Protein AF-A0A522CIZ5-F1 (afdb_monomer_lite)

Foldseek 3Di:
DDDDDDDPDDQQDDPPPPDDDDPDDDDDDDDDDDDDDDFDDDDPDPQPDWDKAWADEDFAWRDWDQFPQGIQTFGDWFFLAKEDAPPDPFQKIKTWAWLGFKDQLVLCCPVRVLCLSVVVNPQAQEIEHQCQSDFTWMWIWGDDPRHIDTPDTAGAAEPVGTAGQFAAPPFPCCVRYFYAYSNRHTDDGDLSHFTWREWEQAPVRWIWTATFRQRWIFIAHNRNYGPAIEGDDVRDGPRHDNQAHNQQVQADHVFHFAAWYAANNRQWIWTWTFAPGPPDDLQWTWIFIAGNPRRDTPAIAIEGHDQQVVQPVVVVVDDGDSNQKTWRYWYDDGVQWIWIWIDGFFKIWIWIWGRPDHYYIDTDTDDICSVPVVDGTQWRYWYDSDQFKIKIWHTCSSCSVPRDIIIMIIGTPDGD

Structure (mmCIF, N/CA/C/O backbone):
data_AF-A0A522CIZ5-F1
#
_entry.id   AF-A0A522CIZ5-F1
#
loop_
_atom_site.group_PDB
_atom_site.id
_atom_site.type_symbol
_atom_site.label_atom_id
_atom_site.label_alt_id
_atom_site.label_comp_id
_atom_site.label_asym_id
_atom_site.label_entity_id
_atom_site.label_seq_id
_atom_site.pdbx_PDB_ins_code
_atom_site.Cartn_x
_atom_site.Cartn_y
_atom_site.Cartn_z
_atom_site.occupancy
_atom_site.B_iso_or_equiv
_atom_site.auth_seq_id
_atom_site.auth_comp_id
_atom_site.auth_asym_id
_atom_site.auth_atom_id
_atom_site.pdbx_PDB_model_num
ATOM 1 N N . MET A 1 1 ? 27.558 -18.399 -28.173 1.00 30.64 1 MET A N 1
ATOM 2 C CA . MET A 1 1 ? 26.139 -18.413 -28.587 1.00 30.64 1 MET A CA 1
ATOM 3 C C . MET A 1 1 ? 25.438 -19.548 -27.861 1.00 30.64 1 MET A C 1
ATOM 5 O O . MET A 1 1 ? 25.512 -20.683 -28.306 1.00 30.64 1 MET A O 1
ATOM 9 N N . VAL A 1 2 ? 24.825 -19.264 -26.714 1.00 27.59 2 VAL A N 1
ATOM 10 C CA . VAL A 1 2 ? 23.917 -20.198 -26.036 1.00 27.59 2 VAL A CA 1
ATOM 11 C C . VAL A 1 2 ? 22.546 -19.546 -26.129 1.00 27.59 2 VAL A C 1
ATOM 13 O O . VAL A 1 2 ? 22.329 -18.485 -25.552 1.00 27.59 2 VAL A O 1
ATOM 16 N N . GLY A 1 3 ? 21.683 -20.102 -26.976 1.00 24.19 3 GLY A N 1
ATOM 17 C CA . GLY A 1 3 ? 20.360 -19.555 -27.247 1.00 24.19 3 GLY A CA 1
ATOM 18 C C . GLY A 1 3 ? 19.456 -19.707 -26.030 1.00 24.19 3 GLY A C 1
ATOM 19 O O . GLY A 1 3 ? 19.126 -20.824 -25.635 1.00 24.19 3 GLY A O 1
ATOM 20 N N . LEU A 1 4 ? 19.048 -18.581 -25.447 1.00 29.61 4 LEU A N 1
ATOM 21 C CA . LEU A 1 4 ? 17.906 -18.522 -24.544 1.00 29.61 4 LEU A CA 1
ATOM 22 C C . LEU A 1 4 ? 16.646 -18.823 -25.364 1.00 29.61 4 LEU A C 1
ATOM 24 O O . LEU A 1 4 ? 16.280 -18.075 -26.268 1.00 29.61 4 LEU A O 1
ATOM 28 N N . VAL A 1 5 ? 16.015 -19.958 -25.072 1.00 29.09 5 VAL A N 1
ATOM 29 C CA . VAL A 1 5 ? 14.720 -20.344 -25.642 1.00 29.09 5 VAL A CA 1
ATOM 30 C C . VAL A 1 5 ? 13.672 -19.317 -25.188 1.00 29.09 5 VAL A C 1
ATOM 32 O O . VAL A 1 5 ? 13.620 -19.027 -23.990 1.00 29.09 5 VAL A O 1
ATOM 35 N N . PRO A 1 6 ? 12.830 -18.765 -26.084 1.00 26.14 6 PRO A N 1
ATOM 36 C CA . PRO A 1 6 ? 11.801 -17.813 -25.690 1.00 26.14 6 PRO A CA 1
ATOM 37 C C . PRO A 1 6 ? 10.824 -18.501 -24.738 1.00 26.14 6 PRO A C 1
ATOM 39 O O . PRO A 1 6 ? 10.224 -19.522 -25.083 1.00 26.14 6 PRO A O 1
ATOM 42 N N . ALA A 1 7 ? 10.652 -17.951 -23.538 1.00 31.50 7 ALA A N 1
ATOM 43 C CA . ALA A 1 7 ? 9.553 -18.346 -22.677 1.00 31.50 7 ALA A CA 1
ATOM 44 C C . ALA A 1 7 ? 8.248 -17.982 -23.399 1.00 31.50 7 ALA A C 1
ATOM 46 O O . ALA A 1 7 ? 7.954 -16.811 -23.620 1.00 31.50 7 ALA A O 1
ATOM 47 N N . THR A 1 8 ? 7.471 -18.985 -23.804 1.00 28.33 8 THR A N 1
ATOM 48 C CA . THR A 1 8 ? 6.097 -18.777 -24.264 1.00 28.33 8 THR A CA 1
ATOM 49 C C . THR A 1 8 ? 5.320 -18.049 -23.167 1.00 28.33 8 THR A C 1
ATOM 51 O O . THR A 1 8 ? 5.107 -18.622 -22.095 1.00 28.33 8 THR A O 1
ATOM 54 N N . GLN A 1 9 ? 4.908 -16.808 -23.444 1.00 34.22 9 GLN A N 1
ATOM 55 C CA . GLN A 1 9 ? 3.991 -15.999 -22.638 1.00 34.22 9 GLN A CA 1
ATOM 56 C C . GLN A 1 9 ? 2.674 -16.769 -22.454 1.00 34.22 9 GLN A C 1
ATOM 58 O O . GLN A 1 9 ? 1.777 -16.748 -23.297 1.00 34.22 9 GLN A O 1
ATOM 63 N N . LYS A 1 10 ? 2.555 -17.509 -21.350 1.00 28.94 10 LYS A N 1
ATOM 64 C CA . LYS A 1 10 ? 1.257 -17.954 -20.846 1.00 28.94 10 LYS A CA 1
ATOM 65 C C . LYS A 1 10 ? 0.719 -16.807 -20.000 1.00 28.94 10 LYS A C 1
ATOM 67 O O . LYS A 1 10 ? 1.370 -16.445 -19.027 1.00 28.94 10 LYS A O 1
ATOM 72 N N . ARG A 1 11 ? -0.459 -16.267 -20.350 1.00 34.16 11 ARG A N 1
ATOM 73 C CA . ARG A 1 11 ? -1.233 -15.391 -19.449 1.00 34.16 11 ARG A CA 1
ATOM 74 C C . ARG A 1 11 ? -1.226 -16.024 -18.056 1.00 34.16 11 ARG A C 1
ATOM 76 O O . ARG A 1 11 ? -1.546 -17.216 -17.958 1.00 34.16 11 ARG A O 1
ATOM 83 N N . LEU A 1 12 ? -0.854 -15.265 -17.021 1.00 40.09 12 LEU A N 1
ATOM 84 C CA . LEU A 1 12 ? -0.997 -15.716 -15.639 1.00 40.09 12 LEU A CA 1
ATOM 85 C C . LEU A 1 12 ? -2.464 -16.109 -15.442 1.00 40.09 12 LEU A C 1
ATOM 87 O O . LEU A 1 12 ? -3.366 -15.278 -15.463 1.00 40.09 12 LEU A O 1
ATOM 91 N N . ARG A 1 13 ? -2.722 -17.411 -15.327 1.00 37.69 13 ARG A N 1
ATOM 92 C CA . ARG A 1 13 ? -4.002 -17.900 -14.833 1.00 37.69 13 ARG A CA 1
ATOM 93 C C . ARG A 1 13 ? -3.837 -17.974 -13.331 1.00 37.69 13 ARG A C 1
ATOM 95 O O . ARG A 1 13 ? -3.072 -18.816 -12.861 1.00 37.69 13 ARG A O 1
ATOM 102 N N . TRP A 1 14 ? -4.542 -17.109 -12.609 1.00 44.88 14 TRP A N 1
ATOM 103 C CA . TRP A 1 14 ? -4.658 -17.225 -11.162 1.00 44.88 14 TRP A CA 1
ATOM 104 C C . TRP A 1 14 ? -5.001 -18.677 -10.806 1.00 44.88 14 TRP A C 1
ATOM 106 O O . TRP A 1 14 ? -5.868 -19.275 -11.464 1.00 44.88 14 TRP A O 1
ATOM 116 N N . PRO A 1 15 ? -4.291 -19.295 -9.846 1.00 35.44 15 PRO A N 1
ATOM 117 C CA . PRO A 1 15 ? -4.575 -20.666 -9.466 1.00 35.44 15 PRO A CA 1
ATOM 118 C C . PRO A 1 15 ? -6.049 -20.762 -9.069 1.00 35.44 15 PRO A C 1
ATOM 120 O O . PRO A 1 15 ? -6.526 -20.008 -8.223 1.00 35.44 15 PRO A O 1
ATOM 123 N N . ARG A 1 16 ? -6.790 -21.682 -9.700 1.00 31.92 16 ARG A N 1
ATOM 124 C CA . ARG A 1 16 ? -8.135 -22.034 -9.238 1.00 31.92 16 ARG A CA 1
ATOM 125 C C . ARG A 1 16 ? -7.973 -22.610 -7.835 1.00 31.92 16 ARG A C 1
ATOM 127 O O . ARG A 1 16 ? -7.494 -23.733 -7.691 1.00 31.92 16 ARG A O 1
ATOM 134 N N . ILE A 1 17 ? -8.334 -21.838 -6.817 1.00 34.12 17 ILE A N 1
ATOM 135 C CA . ILE A 1 17 ? -8.431 -22.340 -5.450 1.00 34.12 17 ILE A CA 1
ATOM 136 C C . ILE A 1 17 ? -9.639 -23.284 -5.444 1.00 34.12 17 ILE A C 1
ATOM 138 O O . ILE A 1 17 ? -10.786 -22.860 -5.572 1.00 34.12 17 ILE A O 1
ATOM 142 N N . CYS A 1 18 ? -9.377 -24.591 -5.427 1.00 25.16 18 CYS A N 1
ATOM 143 C CA . CYS A 1 18 ? -10.419 -25.609 -5.369 1.00 25.16 18 CYS A CA 1
ATOM 144 C C . CYS A 1 18 ? -11.105 -25.570 -3.999 1.00 25.16 18 CYS A C 1
ATOM 146 O O . CYS A 1 18 ? -10.449 -25.809 -2.988 1.00 25.16 18 CYS A O 1
ATOM 148 N N . GLY A 1 19 ? -12.423 -25.350 -3.990 1.00 29.50 19 GLY A N 1
ATOM 149 C CA . GLY A 1 19 ? -13.282 -25.613 -2.834 1.00 29.50 19 GLY A CA 1
ATOM 150 C C . GLY A 1 19 ? -14.171 -24.445 -2.425 1.00 29.50 19 GLY A C 1
ATOM 151 O O . GLY A 1 19 ? -14.002 -23.906 -1.339 1.00 29.50 19 GLY A O 1
ATOM 152 N N . VAL A 1 20 ? -15.157 -24.091 -3.254 1.00 27.62 20 VAL A N 1
ATOM 153 C CA . VAL A 1 20 ? -16.317 -23.319 -2.787 1.00 27.62 20 VAL A CA 1
ATOM 154 C C . VAL A 1 20 ? -17.571 -24.006 -3.316 1.00 27.62 20 VAL A C 1
ATOM 156 O O . VAL A 1 20 ? -18.025 -23.742 -4.428 1.00 27.62 20 VAL A O 1
ATOM 159 N N . ASP A 1 21 ? -18.110 -24.943 -2.536 1.00 24.48 21 ASP A N 1
ATOM 160 C CA . ASP A 1 21 ? -19.470 -25.420 -2.764 1.00 24.48 21 ASP A CA 1
ATOM 161 C C . ASP A 1 21 ? -20.427 -24.264 -2.470 1.00 24.48 21 ASP A C 1
ATOM 163 O O . ASP A 1 21 ? -20.523 -23.755 -1.350 1.00 24.48 21 ASP A O 1
ATOM 167 N N . ALA A 1 22 ? -21.125 -23.820 -3.513 1.00 26.86 22 ALA A N 1
ATOM 168 C CA . ALA A 1 22 ? -22.119 -22.766 -3.442 1.00 26.86 22 ALA A CA 1
ATOM 169 C C . ALA A 1 22 ? -23.332 -23.234 -2.623 1.00 26.86 22 ALA A C 1
ATOM 171 O O . ALA A 1 22 ? -24.303 -23.778 -3.153 1.00 26.86 22 ALA A O 1
ATOM 172 N N . VAL A 1 23 ? -23.321 -22.977 -1.316 1.00 27.14 23 VAL A N 1
ATOM 173 C CA . VAL A 1 23 ? -24.523 -23.086 -0.487 1.00 27.14 23 VAL A CA 1
ATOM 174 C C . VAL A 1 23 ? -25.415 -21.876 -0.774 1.00 27.14 23 VAL A C 1
ATOM 176 O O . VAL A 1 23 ? -25.324 -20.830 -0.136 1.00 27.14 23 VAL A O 1
ATOM 179 N N . ARG A 1 24 ? -26.326 -22.019 -1.744 1.00 28.20 24 ARG A N 1
ATOM 180 C CA . ARG A 1 24 ? -27.477 -21.118 -1.897 1.00 28.20 24 ARG A CA 1
ATOM 181 C C . ARG A 1 24 ? -28.406 -21.294 -0.693 1.00 28.20 24 ARG A C 1
ATOM 183 O O . ARG A 1 24 ? -29.248 -22.190 -0.687 1.00 28.20 24 ARG A O 1
ATOM 190 N N . ARG A 1 25 ? -28.313 -20.421 0.313 1.00 31.61 25 ARG A N 1
ATOM 191 C CA . ARG A 1 25 ? -29.397 -20.232 1.291 1.00 31.61 25 ARG A CA 1
ATOM 192 C C . ARG A 1 25 ? -30.151 -18.951 0.965 1.00 31.61 25 ARG A C 1
ATOM 194 O O . ARG A 1 25 ? -29.578 -17.872 0.922 1.00 31.61 25 ARG A O 1
ATOM 201 N N . ARG A 1 26 ? -31.454 -19.104 0.708 1.00 28.27 26 ARG A N 1
ATOM 202 C CA . ARG A 1 26 ? -32.409 -18.004 0.544 1.00 28.27 26 ARG A CA 1
ATOM 203 C C . ARG A 1 26 ? -32.481 -17.210 1.848 1.00 28.27 26 ARG A C 1
ATOM 205 O O . ARG A 1 26 ? -32.915 -17.748 2.865 1.00 28.27 26 ARG A O 1
ATOM 212 N N . THR A 1 27 ? -32.097 -15.943 1.807 1.00 29.89 27 THR A N 1
ATOM 213 C CA . THR A 1 27 ? -32.281 -14.991 2.903 1.00 29.89 27 THR A CA 1
ATOM 214 C C . THR A 1 27 ? -33.759 -14.601 2.967 1.00 29.89 27 THR A C 1
ATOM 216 O O . THR A 1 27 ? -34.292 -14.009 2.030 1.00 29.89 27 THR A O 1
ATOM 219 N N . ARG A 1 28 ? -34.449 -14.954 4.057 1.00 25.91 28 ARG A N 1
ATOM 220 C CA . ARG A 1 28 ? -35.696 -14.279 4.438 1.00 25.91 28 ARG A CA 1
ATOM 221 C C . ARG A 1 28 ? -35.309 -12.962 5.100 1.00 25.91 28 ARG A C 1
ATOM 223 O O . ARG A 1 28 ? -34.564 -12.969 6.075 1.00 25.91 28 ARG A O 1
ATOM 230 N N . LEU A 1 29 ? -35.824 -11.862 4.561 1.00 27.31 29 LEU A N 1
ATOM 231 C CA . LEU A 1 29 ? -35.832 -10.558 5.214 1.00 27.31 29 LEU A CA 1
ATOM 232 C C . LEU A 1 29 ? -36.573 -10.687 6.549 1.00 27.31 29 LEU A C 1
ATOM 234 O O . LEU A 1 29 ? -37.756 -11.026 6.570 1.00 27.31 29 LEU A O 1
ATOM 238 N N . VAL A 1 30 ? -35.871 -10.427 7.649 1.00 27.50 30 VAL A N 1
ATOM 239 C CA . VAL A 1 30 ? -36.483 -10.163 8.952 1.00 27.50 30 VAL A CA 1
ATOM 240 C C . VAL A 1 30 ? -36.096 -8.741 9.325 1.00 27.50 30 VAL A C 1
ATOM 242 O O . VAL A 1 30 ? -34.939 -8.444 9.607 1.00 27.50 30 VAL A O 1
ATOM 245 N N . SER A 1 31 ? -37.080 -7.852 9.245 1.00 30.03 31 SER A N 1
ATOM 246 C CA . SER A 1 31 ? -37.031 -6.480 9.734 1.00 30.03 31 SER A CA 1
ATOM 247 C C . SER A 1 31 ? -37.033 -6.471 11.263 1.00 30.03 31 SER A C 1
ATOM 249 O O . SER A 1 31 ? -37.942 -7.036 11.871 1.00 30.03 31 SER A O 1
ATOM 251 N N . GLY A 1 32 ? -36.058 -5.796 11.873 1.00 25.64 32 GLY A N 1
ATOM 252 C CA . GLY A 1 32 ? -36.041 -5.533 13.312 1.00 25.64 32 GLY A CA 1
ATOM 253 C C . GLY A 1 32 ? -34.632 -5.296 13.846 1.00 25.64 32 GLY A C 1
ATOM 254 O O . GLY A 1 32 ? -33.981 -6.228 14.302 1.00 25.64 32 GLY A O 1
ATOM 255 N N . TRP A 1 33 ? -34.164 -4.050 13.791 1.00 33.72 33 TRP A N 1
ATOM 256 C CA . TRP A 1 33 ? -32.961 -3.594 14.495 1.00 33.72 33 TRP A CA 1
ATOM 257 C C . TRP A 1 33 ? -33.356 -2.948 15.824 1.00 33.72 33 TRP A C 1
ATOM 259 O O . TRP A 1 33 ? -34.204 -2.054 15.836 1.00 33.72 33 TRP A O 1
ATOM 269 N N . PRO A 1 34 ? -32.676 -3.314 16.918 1.00 37.09 34 PRO A N 1
ATOM 270 C CA . PRO A 1 34 ? -32.288 -2.295 17.880 1.00 37.09 34 PRO A CA 1
ATOM 271 C C . PRO A 1 34 ? -30.800 -2.397 18.244 1.00 37.09 34 PRO A C 1
ATOM 273 O O . PRO A 1 34 ? -30.286 -3.478 18.515 1.00 37.09 34 PRO A O 1
ATOM 276 N N . GLY A 1 35 ? -30.140 -1.236 18.315 1.00 29.33 35 GLY A N 1
ATOM 277 C CA . GLY A 1 35 ? -28.873 -1.052 19.029 1.00 29.33 35 GLY A CA 1
ATOM 278 C C . GLY A 1 35 ? -27.736 -0.491 18.179 1.00 29.33 35 GLY A C 1
ATOM 279 O O . GLY A 1 35 ? -27.017 -1.240 17.529 1.00 29.33 35 GLY A O 1
ATOM 280 N N . ARG A 1 36 ? -27.532 0.834 18.238 1.00 37.62 36 ARG A N 1
ATOM 281 C CA . ARG A 1 36 ? -26.249 1.467 17.888 1.00 37.62 36 ARG A CA 1
ATOM 282 C C . ARG A 1 36 ? -25.145 0.844 18.748 1.00 37.62 36 ARG A C 1
ATOM 284 O O . ARG A 1 36 ? -25.307 0.771 19.966 1.00 37.62 36 ARG A O 1
ATOM 291 N N . ALA A 1 37 ? -24.031 0.451 18.132 1.00 34.97 37 ALA A N 1
ATOM 292 C CA . ALA A 1 37 ? -22.802 0.183 18.870 1.00 34.97 37 ALA A CA 1
ATOM 293 C C . ALA A 1 37 ? -22.401 1.457 19.647 1.00 34.97 37 ALA A C 1
ATOM 295 O O . ALA A 1 37 ? -22.533 2.560 19.102 1.00 34.97 37 ALA A O 1
ATOM 296 N N . PRO A 1 38 ? -21.989 1.353 20.922 1.00 30.06 38 PRO A N 1
ATOM 297 C CA . PRO A 1 38 ? -21.589 2.522 21.693 1.00 30.06 38 PRO A CA 1
ATOM 298 C C . PRO A 1 38 ? -20.327 3.142 21.082 1.00 30.06 38 PRO A C 1
ATOM 300 O O . PRO A 1 38 ? -19.431 2.432 20.631 1.00 30.06 38 PRO A O 1
ATOM 303 N N . ALA A 1 39 ? -20.262 4.474 21.072 1.00 35.19 39 ALA A N 1
ATOM 304 C CA . ALA A 1 39 ? -19.056 5.203 20.701 1.00 35.19 39 ALA A CA 1
ATOM 305 C C . ALA A 1 39 ? -17.914 4.836 21.666 1.00 35.19 39 ALA A C 1
ATOM 307 O O . ALA A 1 39 ? -18.098 4.860 22.885 1.00 35.19 39 ALA A O 1
ATOM 308 N N . MET A 1 40 ? -16.756 4.474 21.114 1.00 43.53 40 MET A N 1
ATOM 309 C CA . MET A 1 40 ? -15.576 4.073 21.879 1.00 43.53 40 MET A CA 1
ATOM 310 C C . MET A 1 40 ? -14.919 5.302 22.518 1.00 43.53 40 MET A C 1
ATOM 312 O O . MET A 1 40 ? -14.541 6.244 21.825 1.00 43.53 40 MET A O 1
ATOM 316 N N . THR A 1 41 ? -14.787 5.302 23.844 1.00 31.23 41 THR A N 1
ATOM 317 C CA . THR A 1 41 ? -14.039 6.319 24.596 1.00 31.23 41 THR A CA 1
ATOM 318 C C . THR A 1 41 ? -12.713 5.728 25.063 1.00 31.23 41 THR A C 1
ATOM 320 O O . THR A 1 41 ? -12.701 4.868 25.946 1.00 31.23 41 THR A O 1
ATOM 323 N N . PHE A 1 42 ? -11.612 6.209 24.491 1.00 41.69 42 PHE A N 1
ATOM 324 C CA . PHE A 1 42 ? -10.250 5.893 24.918 1.00 41.69 42 PHE A CA 1
ATOM 325 C C . PHE A 1 42 ? -9.988 6.533 26.290 1.00 41.69 42 PHE A C 1
ATOM 327 O O . PHE A 1 42 ? -10.382 7.677 26.529 1.00 41.69 42 PHE A O 1
ATOM 334 N N . ARG A 1 43 ? -9.303 5.827 27.193 1.00 40.44 43 ARG A N 1
ATOM 335 C CA . ARG A 1 43 ? -8.715 6.437 28.396 1.00 40.44 43 ARG A CA 1
ATOM 336 C C . ARG A 1 43 ? -7.223 6.625 28.162 1.00 40.44 43 ARG A C 1
ATOM 338 O O . ARG A 1 43 ? -6.549 5.666 27.806 1.00 40.44 43 ARG A O 1
ATOM 345 N N . GLU A 1 44 ? -6.714 7.831 28.403 1.00 38.81 44 GLU A N 1
ATOM 346 C CA . GLU A 1 44 ? -5.273 8.078 28.482 1.00 38.81 44 GLU A CA 1
ATOM 347 C C . GLU A 1 44 ? -4.676 7.220 29.604 1.00 38.81 44 GLU A C 1
ATOM 349 O O . GLU A 1 44 ? -4.916 7.422 30.794 1.00 38.81 44 GLU A O 1
ATOM 354 N N . GLY A 1 45 ? -3.924 6.209 29.205 1.00 39.72 45 GLY A N 1
ATOM 355 C CA . GLY A 1 45 ? -3.171 5.320 30.066 1.00 39.72 45 GLY A CA 1
ATOM 356 C C . GLY A 1 45 ? -2.257 4.513 29.165 1.00 39.72 45 GLY A C 1
ATOM 357 O O . GLY A 1 45 ? -2.646 4.195 28.044 1.00 39.72 45 GLY A O 1
ATOM 358 N N . ARG A 1 46 ? -1.030 4.225 29.619 1.00 44.88 46 ARG A N 1
ATOM 359 C CA . ARG A 1 46 ? -0.119 3.331 28.893 1.00 44.88 46 ARG A CA 1
ATOM 360 C C . ARG A 1 46 ? -0.906 2.088 28.505 1.00 44.88 46 ARG A C 1
ATOM 362 O O . ARG A 1 46 ? -1.355 1.357 29.390 1.00 44.88 46 ARG A O 1
ATOM 369 N N . VAL A 1 47 ? -1.102 1.887 27.206 1.00 54.56 47 VAL A N 1
ATOM 370 C CA . VAL A 1 47 ? -1.613 0.620 26.707 1.00 54.56 47 VAL A CA 1
ATOM 371 C C . VAL A 1 47 ? -0.635 -0.425 27.251 1.00 54.56 47 VAL A C 1
ATOM 373 O O . VAL A 1 47 ? 0.577 -0.257 27.109 1.00 54.56 47 VAL A O 1
ATOM 376 N N . GLY A 1 48 ? -1.130 -1.387 28.038 1.00 62.31 48 GLY A N 1
ATOM 377 C CA . GLY A 1 48 ? -0.286 -2.401 28.684 1.00 62.31 48 GLY A CA 1
ATOM 378 C C . GLY A 1 48 ? 0.619 -3.100 27.667 1.00 62.31 48 GLY A C 1
ATOM 379 O O . GLY A 1 48 ? 0.360 -3.009 26.471 1.00 62.31 48 GLY A O 1
ATOM 380 N N . ASN A 1 49 ? 1.674 -3.783 28.125 1.00 79.06 49 ASN A N 1
ATOM 381 C CA . ASN A 1 49 ? 2.659 -4.394 27.227 1.00 79.06 49 ASN A CA 1
ATOM 382 C C . ASN A 1 49 ? 1.961 -5.350 26.234 1.00 79.06 49 ASN A C 1
ATOM 384 O O . ASN A 1 49 ? 1.483 -6.411 26.657 1.00 79.06 49 ASN A O 1
ATOM 388 N N . PRO A 1 50 ? 1.825 -4.976 24.951 1.00 92.69 50 PRO A N 1
ATOM 389 C CA . PRO A 1 50 ? 0.944 -5.684 24.046 1.00 92.69 50 PRO A CA 1
ATOM 390 C C . PRO A 1 50 ? 1.509 -7.058 23.714 1.00 92.69 50 PRO A C 1
ATOM 392 O O . PRO A 1 50 ? 2.713 -7.264 23.566 1.00 92.69 50 PRO A O 1
ATOM 395 N N . LYS A 1 51 ? 0.619 -8.036 23.555 1.00 95.44 51 LYS A N 1
ATOM 396 C CA . LYS A 1 51 ? 1.024 -9.378 23.149 1.00 95.44 51 LYS A CA 1
ATOM 397 C C . LYS A 1 51 ? 1.115 -9.460 21.632 1.00 95.44 51 LYS A C 1
ATOM 399 O O . LYS A 1 51 ? 0.087 -9.430 20.952 1.00 95.44 51 LYS A O 1
ATOM 404 N N . VAL A 1 52 ? 2.322 -9.682 21.124 1.00 97.75 52 VAL A N 1
ATOM 405 C CA . VAL A 1 52 ? 2.575 -9.971 19.710 1.00 97.75 52 VAL A CA 1
ATOM 406 C C . VAL A 1 52 ? 2.472 -11.476 19.453 1.00 97.75 52 VAL A C 1
ATOM 408 O O . VAL A 1 52 ? 2.881 -12.320 20.253 1.00 97.75 52 VAL A O 1
ATOM 411 N N . THR A 1 53 ? 1.839 -11.859 18.350 1.00 97.88 53 THR A N 1
ATOM 412 C CA . THR A 1 53 ? 1.771 -13.246 17.883 1.00 97.88 53 THR A CA 1
ATOM 413 C C . THR A 1 53 ? 1.892 -13.272 16.371 1.00 97.88 53 THR A C 1
ATOM 415 O O . THR A 1 53 ? 0.968 -12.861 15.671 1.00 97.88 53 THR A O 1
ATOM 418 N N . GLU A 1 54 ? 2.998 -13.812 15.865 1.00 98.38 54 GLU A N 1
ATOM 419 C CA . GLU A 1 54 ? 3.142 -14.093 14.439 1.00 98.38 54 GLU A CA 1
ATOM 420 C C . GLU A 1 54 ? 2.121 -15.159 14.007 1.00 98.38 54 GLU A C 1
ATOM 422 O O . GLU A 1 54 ? 1.975 -16.232 14.611 1.00 98.38 54 GLU A O 1
ATOM 427 N N . LEU A 1 55 ? 1.368 -14.849 12.958 1.00 98.50 55 LEU A N 1
ATOM 428 C CA . LEU A 1 55 ? 0.407 -15.744 12.342 1.00 98.50 55 LEU A CA 1
ATOM 429 C C . LEU A 1 55 ? 1.099 -16.458 11.190 1.00 98.50 55 LEU A C 1
ATOM 431 O O . LEU A 1 55 ? 1.521 -15.835 10.222 1.00 98.50 55 LEU A O 1
ATOM 435 N N . LYS A 1 56 ? 1.160 -17.792 11.261 1.00 98.25 56 LYS A N 1
ATOM 436 C CA . LYS A 1 56 ? 1.779 -18.599 10.206 1.00 98.25 56 LYS A CA 1
ATOM 437 C C . LYS A 1 56 ? 1.166 -18.254 8.856 1.00 98.25 56 LYS A C 1
ATOM 439 O O . LYS A 1 56 ? -0.054 -18.298 8.703 1.00 98.25 56 LYS A O 1
ATOM 444 N N . TRP A 1 57 ? 2.007 -18.033 7.867 1.00 97.38 57 TRP A N 1
ATOM 445 C CA . TRP A 1 57 ? 1.603 -17.730 6.506 1.00 97.38 57 TRP A CA 1
ATOM 446 C C . TRP A 1 57 ? 2.502 -18.481 5.525 1.00 97.38 57 TRP A C 1
ATOM 448 O O . TRP A 1 57 ? 3.504 -19.079 5.914 1.00 97.38 57 TRP A O 1
ATOM 458 N N . ARG A 1 58 ? 2.060 -18.562 4.275 1.00 95.69 58 ARG A N 1
ATOM 459 C CA . ARG A 1 58 ? 2.877 -19.005 3.154 1.00 95.69 58 ARG A CA 1
ATOM 460 C C . ARG A 1 58 ? 2.396 -18.235 1.945 1.00 95.69 58 ARG A C 1
ATOM 462 O O . ARG A 1 58 ? 1.242 -18.418 1.554 1.00 95.69 58 ARG A O 1
ATOM 469 N N . ASP A 1 59 ? 3.285 -17.455 1.352 1.00 96.12 59 ASP A N 1
ATOM 470 C CA . ASP A 1 59 ? 2.930 -16.675 0.182 1.00 96.12 59 ASP A CA 1
ATOM 471 C C . ASP A 1 59 ? 2.414 -17.551 -0.962 1.00 96.12 59 ASP A C 1
ATOM 473 O O . ASP A 1 59 ? 2.884 -18.674 -1.209 1.00 96.12 59 ASP A O 1
ATOM 477 N N . ALA A 1 60 ? 1.425 -17.021 -1.682 1.00 95.31 60 ALA A N 1
ATOM 478 C CA . ALA A 1 60 ? 0.926 -17.654 -2.888 1.00 95.31 60 ALA A CA 1
ATOM 479 C C . ALA A 1 60 ? 2.009 -17.566 -3.981 1.00 95.31 60 ALA A C 1
ATOM 481 O O . ALA A 1 60 ? 2.470 -16.470 -4.295 1.00 95.31 60 ALA A O 1
ATOM 482 N N . PRO A 1 61 ? 2.447 -18.690 -4.577 1.00 96.38 61 PRO A N 1
ATOM 483 C CA . PRO A 1 61 ? 3.464 -18.650 -5.621 1.00 96.38 61 PRO A CA 1
ATOM 484 C C . PRO A 1 61 ? 2.889 -18.050 -6.911 1.00 96.38 61 PRO A C 1
ATOM 486 O O . PRO A 1 61 ? 1.836 -18.488 -7.376 1.00 96.38 61 PRO A O 1
ATOM 489 N N . LEU A 1 62 ? 3.618 -17.115 -7.523 1.00 96.06 62 LEU A N 1
ATOM 490 C CA . LEU A 1 62 ? 3.298 -16.552 -8.838 1.00 96.06 62 LEU A CA 1
ATOM 491 C C . LEU A 1 62 ? 4.089 -17.244 -9.947 1.00 96.06 62 LEU A C 1
ATOM 493 O O . LEU A 1 62 ? 3.518 -17.731 -10.922 1.00 96.06 62 LEU A O 1
ATOM 497 N N . ALA A 1 63 ? 5.413 -17.315 -9.797 1.00 96.31 63 ALA A N 1
ATOM 498 C CA . ALA A 1 63 ? 6.294 -17.926 -10.784 1.00 96.31 63 ALA A CA 1
ATOM 499 C C . ALA A 1 63 ? 7.632 -18.354 -10.174 1.00 96.31 63 ALA A C 1
ATOM 501 O O . ALA A 1 63 ? 7.999 -17.994 -9.058 1.00 96.31 63 ALA A O 1
ATOM 502 N N . SER A 1 64 ? 8.402 -19.129 -10.935 1.00 95.94 64 SER A N 1
ATOM 503 C CA . SER A 1 64 ? 9.804 -19.378 -10.620 1.00 95.94 64 SER A CA 1
ATOM 504 C C . SER A 1 64 ? 10.630 -19.321 -11.893 1.00 95.94 64 SER A C 1
ATOM 506 O O . SER A 1 64 ? 10.390 -20.078 -12.835 1.00 95.94 64 SER A O 1
ATOM 508 N N . VAL A 1 65 ? 11.610 -18.425 -11.904 1.00 95.25 65 VAL A N 1
ATOM 509 C CA . VAL A 1 65 ? 12.501 -18.184 -13.035 1.00 95.25 65 VAL A CA 1
ATOM 510 C C . VAL A 1 65 ? 13.875 -18.748 -12.692 1.00 95.25 65 VAL A C 1
ATOM 512 O O . VAL A 1 65 ? 14.421 -18.482 -11.621 1.00 95.25 65 VAL A O 1
ATOM 515 N N . ARG A 1 66 ? 14.443 -19.557 -13.591 1.00 96.44 66 ARG A N 1
ATOM 516 C CA . ARG A 1 66 ? 15.836 -20.002 -13.456 1.00 96.44 66 ARG A CA 1
ATOM 517 C C . ARG A 1 66 ? 16.760 -18.857 -13.846 1.00 96.44 66 ARG A C 1
ATOM 519 O O . ARG A 1 66 ? 16.603 -18.283 -14.918 1.00 96.44 66 ARG A O 1
ATOM 526 N N . THR A 1 67 ? 17.736 -18.583 -13.001 1.00 96.38 67 THR A N 1
ATOM 527 C CA . THR A 1 67 ? 18.777 -17.580 -13.207 1.00 96.38 67 THR A CA 1
ATOM 528 C C . THR A 1 67 ? 20.150 -18.234 -13.009 1.00 96.38 67 THR A C 1
ATOM 530 O O . THR A 1 67 ? 20.230 -19.326 -12.436 1.00 96.38 67 THR A O 1
ATOM 533 N N . PRO A 1 68 ? 21.250 -17.619 -13.473 1.00 97.56 68 PRO A N 1
ATOM 534 C CA . PRO A 1 68 ? 22.588 -18.196 -13.317 1.00 97.56 68 PRO A CA 1
ATOM 535 C C . PRO A 1 68 ? 22.988 -18.514 -11.869 1.00 97.56 68 PRO A C 1
ATOM 537 O O . PRO A 1 68 ? 23.682 -19.502 -11.640 1.00 97.56 68 PRO A O 1
ATOM 540 N N . LYS A 1 69 ? 22.517 -17.734 -10.885 1.00 96.81 69 LYS A N 1
ATOM 541 C CA . LYS A 1 69 ? 22.801 -17.959 -9.453 1.00 96.81 69 LYS A CA 1
ATOM 542 C C . LYS A 1 69 ? 21.712 -18.726 -8.692 1.00 96.81 69 LYS A C 1
ATOM 544 O O . LYS A 1 69 ? 21.827 -18.896 -7.482 1.00 96.81 69 LYS A O 1
ATOM 549 N N . GLY A 1 70 ? 20.669 -19.221 -9.362 1.00 94.75 70 GLY A N 1
ATOM 550 C CA . GLY A 1 70 ? 19.657 -20.055 -8.714 1.00 94.75 70 GLY A CA 1
ATOM 551 C C . GLY A 1 70 ? 18.252 -19.879 -9.274 1.00 94.75 70 GLY A C 1
ATOM 552 O O . GLY A 1 70 ? 18.040 -19.779 -10.477 1.00 94.75 70 GLY A O 1
ATOM 553 N N . LYS A 1 71 ? 17.253 -19.924 -8.392 1.00 95.19 71 LYS A N 1
ATOM 554 C CA . LYS A 1 71 ? 15.855 -19.681 -8.761 1.00 95.19 71 LYS A CA 1
ATOM 555 C C . LYS A 1 71 ? 15.398 -18.373 -8.140 1.00 95.19 71 LYS A C 1
ATOM 557 O O . LYS A 1 71 ? 15.315 -18.299 -6.917 1.00 95.19 71 LYS A O 1
ATOM 562 N N . LEU A 1 72 ? 15.016 -17.419 -8.980 1.00 96.19 72 LEU A N 1
ATOM 563 C CA . LEU A 1 72 ? 14.154 -16.314 -8.583 1.00 96.19 72 LEU A CA 1
ATOM 564 C C . LEU A 1 72 ? 12.756 -16.898 -8.341 1.00 96.19 72 LEU A C 1
ATOM 566 O O . LEU A 1 72 ? 12.140 -17.452 -9.259 1.00 96.19 72 LEU A O 1
ATOM 570 N N . ARG A 1 73 ? 12.300 -16.882 -7.088 1.00 96.44 73 ARG A N 1
ATOM 571 C CA . ARG A 1 73 ? 10.958 -17.332 -6.699 1.00 96.44 73 ARG A CA 1
ATOM 572 C C . ARG A 1 73 ? 10.104 -16.095 -6.517 1.00 96.44 73 ARG A C 1
ATOM 574 O O . ARG A 1 73 ? 10.435 -15.266 -5.690 1.00 96.44 73 ARG A O 1
ATOM 581 N N . LEU A 1 74 ? 9.044 -16.004 -7.305 1.00 97.69 74 LEU A N 1
ATOM 582 C CA . LEU A 1 74 ? 8.123 -14.885 -7.267 1.00 97.69 74 LEU A CA 1
ATOM 583 C C . LEU A 1 74 ? 6.858 -15.319 -6.554 1.00 97.69 74 LEU A C 1
ATOM 585 O O . LEU A 1 74 ? 6.271 -16.362 -6.878 1.00 97.69 74 LEU A O 1
ATOM 589 N N . THR A 1 75 ? 6.458 -14.514 -5.593 1.00 97.19 75 THR A N 1
ATOM 590 C CA . THR A 1 75 ? 5.318 -14.726 -4.714 1.00 97.19 75 THR A CA 1
ATOM 591 C C . THR A 1 75 ? 4.400 -13.518 -4.761 1.00 97.19 75 THR A C 1
ATOM 593 O O . THR A 1 75 ? 4.794 -12.457 -5.224 1.00 97.19 75 THR A O 1
ATOM 596 N N . LEU A 1 76 ? 3.144 -13.696 -4.367 1.00 95.56 76 LEU A N 1
ATOM 597 C CA . LEU A 1 76 ? 2.188 -12.600 -4.303 1.00 95.56 76 LEU A CA 1
ATOM 598 C C . LEU A 1 76 ? 2.575 -11.655 -3.157 1.00 95.56 76 LEU A C 1
ATOM 600 O O . LEU A 1 76 ? 2.691 -12.127 -2.026 1.00 95.56 76 LEU A O 1
ATOM 604 N N . GLY A 1 77 ? 2.764 -10.370 -3.458 1.00 92.44 77 GLY A N 1
ATOM 605 C CA . GLY A 1 77 ? 2.861 -9.300 -2.464 1.00 92.44 77 GLY A CA 1
ATOM 606 C C . GLY A 1 77 ? 1.470 -8.839 -2.046 1.00 92.44 77 GLY A C 1
ATOM 607 O O . GLY A 1 77 ? 0.599 -8.667 -2.897 1.00 92.44 77 GLY A O 1
ATOM 608 N N . LEU A 1 78 ? 1.238 -8.747 -0.735 1.00 86.94 78 LEU A N 1
ATOM 609 C CA . LEU A 1 78 ? -0.041 -8.374 -0.101 1.00 86.94 78 LEU A CA 1
ATOM 610 C C . LEU A 1 78 ? 0.181 -7.452 1.114 1.00 86.94 78 LEU A C 1
ATOM 612 O O . LEU A 1 78 ? -0.662 -7.415 2.013 1.00 86.94 78 LEU A O 1
ATOM 616 N N . GLY A 1 79 ? 1.362 -6.835 1.204 1.00 87.00 79 GLY A N 1
ATOM 617 C CA . GLY A 1 79 ? 1.811 -6.102 2.384 1.00 87.00 79 GLY A CA 1
ATOM 618 C C . GLY A 1 79 ? 1.519 -4.609 2.353 1.00 87.0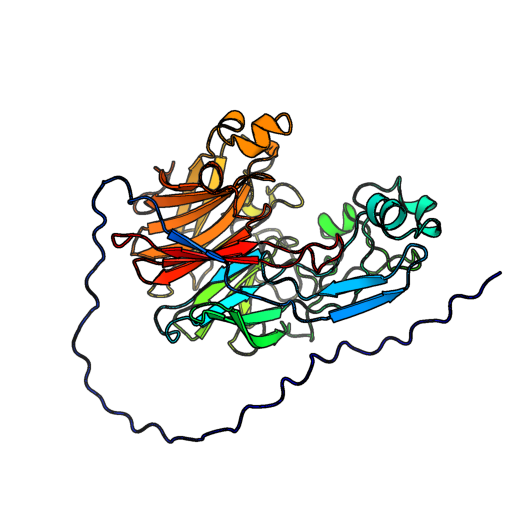0 79 GLY A C 1
ATOM 619 O O . GLY A 1 79 ? 1.370 -4.049 3.434 1.00 87.00 79 GLY A O 1
ATOM 620 N N . SER A 1 80 ? 1.380 -4.014 1.164 1.00 93.62 80 SER A N 1
ATOM 621 C CA . SER A 1 80 ? 1.346 -2.558 0.968 1.00 93.62 80 SER A CA 1
ATOM 622 C C . SER A 1 80 ? 0.219 -1.868 1.744 1.00 93.62 80 SER A C 1
ATOM 624 O O . SER A 1 80 ? 0.437 -0.838 2.367 1.00 93.62 80 SER A O 1
ATOM 626 N N . GLY A 1 81 ? -0.969 -2.485 1.824 1.00 96.88 81 GLY A N 1
ATOM 627 C CA . GLY A 1 81 ? -2.069 -1.932 2.618 1.00 96.88 81 GLY A CA 1
ATOM 628 C C . GLY A 1 81 ? -3.069 -2.972 3.104 1.00 96.88 81 GLY A C 1
ATOM 629 O O . GLY A 1 81 ? -3.362 -3.956 2.411 1.00 96.88 81 GLY A O 1
ATOM 630 N N . LEU A 1 82 ? -3.635 -2.745 4.294 1.00 98.44 82 LEU A N 1
ATOM 631 C CA . LEU A 1 82 ? -4.660 -3.599 4.891 1.00 98.44 82 LEU A CA 1
ATOM 632 C C . LEU A 1 82 ? -5.923 -2.816 5.234 1.00 98.44 82 LEU A C 1
ATOM 634 O O . LEU A 1 82 ? -5.900 -1.722 5.777 1.00 98.44 82 LEU A O 1
ATOM 638 N N . SER A 1 83 ? -7.081 -3.436 5.029 1.00 97.81 83 SER A N 1
ATOM 639 C CA . SER A 1 83 ? -8.346 -2.810 5.386 1.00 97.81 83 SER A CA 1
ATOM 640 C C . SER A 1 83 ? -9.425 -3.797 5.762 1.00 97.81 83 SER A C 1
ATOM 642 O O . SER A 1 83 ? -9.426 -4.962 5.376 1.00 97.81 83 SER A O 1
ATOM 644 N N . ARG A 1 84 ? -10.418 -3.305 6.484 1.00 95.69 84 ARG A N 1
ATOM 645 C CA . ARG A 1 84 ? -11.665 -4.017 6.728 1.00 95.69 84 ARG A CA 1
ATOM 646 C C . ARG A 1 84 ? -12.793 -3.017 6.842 1.00 95.69 84 ARG A C 1
ATOM 648 O O . ARG A 1 84 ? -12.567 -1.864 7.201 1.00 95.69 84 ARG A O 1
ATOM 655 N N . ARG A 1 85 ? -14.011 -3.499 6.643 1.00 93.62 85 ARG A N 1
ATOM 656 C CA . ARG A 1 85 ? -15.216 -2.756 7.011 1.00 93.62 85 ARG A CA 1
ATOM 657 C C . ARG A 1 85 ? -15.887 -3.400 8.225 1.00 93.62 85 ARG A C 1
ATOM 659 O O . ARG A 1 85 ? -15.673 -4.580 8.512 1.00 93.62 85 ARG A O 1
ATOM 666 N N . ASP A 1 86 ? -16.732 -2.652 8.922 1.00 90.56 86 ASP A N 1
ATOM 667 C CA . ASP A 1 86 ? -17.401 -3.134 10.142 1.00 90.56 86 ASP A CA 1
ATOM 668 C C . ASP A 1 86 ? -18.320 -4.337 9.895 1.00 90.56 86 ASP A C 1
ATOM 670 O O . ASP A 1 86 ? -18.473 -5.201 10.758 1.00 90.56 86 ASP A O 1
ATOM 674 N N . SER A 1 87 ? -18.920 -4.415 8.703 1.00 93.06 87 SER A N 1
ATOM 675 C CA . SER A 1 87 ? -19.804 -5.515 8.308 1.00 93.06 87 SER A CA 1
ATOM 676 C C . SER A 1 87 ? -19.064 -6.777 7.850 1.00 93.06 87 SER A C 1
ATOM 678 O O . SER A 1 87 ? -19.709 -7.814 7.666 1.00 93.06 87 SER A O 1
ATOM 680 N N . ASP A 1 88 ? -17.735 -6.730 7.690 1.00 95.38 88 ASP A N 1
ATOM 681 C CA . ASP A 1 88 ? -16.954 -7.923 7.366 1.00 95.38 88 ASP A CA 1
ATOM 682 C C . ASP A 1 88 ? -17.003 -8.922 8.546 1.00 95.38 88 ASP A C 1
ATOM 684 O O . ASP A 1 88 ? -16.872 -8.529 9.713 1.00 95.38 88 ASP A O 1
ATOM 688 N N . PRO A 1 89 ? -17.163 -10.237 8.287 1.00 95.94 89 PRO A N 1
ATOM 689 C CA . PRO A 1 89 ? -17.131 -11.244 9.342 1.00 95.94 89 PRO A CA 1
ATOM 690 C C . PRO A 1 89 ? -15.841 -11.176 10.178 1.00 95.94 89 PRO A C 1
ATOM 692 O O . PRO A 1 89 ? -14.778 -10.882 9.628 1.00 95.94 89 PRO A O 1
ATOM 695 N N . PRO A 1 90 ? -15.872 -11.538 11.475 1.00 94.12 90 PRO A N 1
ATOM 696 C CA . PRO A 1 90 ? -14.685 -11.503 12.323 1.00 94.12 90 PRO A CA 1
ATOM 697 C C . PRO A 1 90 ? -13.469 -12.200 11.699 1.00 94.12 90 PRO A C 1
ATOM 699 O O . PRO A 1 90 ? -13.543 -13.346 11.238 1.00 94.12 90 PRO A O 1
ATOM 702 N N . GLY A 1 91 ? -12.341 -11.490 11.705 1.00 95.88 91 GLY A N 1
ATOM 703 C CA . GLY A 1 91 ? -11.074 -11.950 11.147 1.00 95.88 91 GLY A CA 1
ATOM 704 C C . GLY A 1 91 ? -10.942 -11.815 9.629 1.00 95.88 91 GLY A C 1
ATOM 705 O O . GLY A 1 91 ? -9.872 -12.145 9.132 1.00 95.88 91 GLY A O 1
ATOM 706 N N . ILE A 1 92 ? -11.965 -11.361 8.895 1.00 97.94 92 ILE A N 1
ATOM 707 C CA . ILE A 1 92 ? -11.795 -10.971 7.490 1.00 97.94 92 ILE A CA 1
ATOM 708 C C . ILE A 1 92 ? -11.050 -9.641 7.418 1.00 97.94 92 ILE A C 1
ATOM 710 O O . ILE A 1 92 ? -11.410 -8.686 8.104 1.00 97.94 92 ILE A O 1
ATOM 714 N N . VAL A 1 93 ? -10.019 -9.616 6.578 1.00 98.25 93 VAL A N 1
ATOM 715 C CA . VAL A 1 93 ? -9.238 -8.430 6.224 1.00 98.25 93 VAL A CA 1
ATOM 716 C C . VAL A 1 93 ? -8.985 -8.480 4.721 1.00 98.25 93 VAL A C 1
ATOM 718 O O . VAL A 1 93 ? -8.828 -9.555 4.144 1.00 98.25 93 VAL A O 1
ATOM 721 N N . TRP A 1 94 ? -8.976 -7.325 4.086 1.00 98.44 94 TRP A N 1
ATOM 722 C CA . TRP A 1 94 ? -8.618 -7.125 2.695 1.00 98.44 94 TRP A CA 1
ATOM 723 C C . TRP A 1 94 ? -7.203 -6.576 2.616 1.00 98.44 94 TRP A C 1
ATOM 725 O O . TRP A 1 94 ? -6.829 -5.736 3.425 1.00 98.44 94 TRP A O 1
ATOM 735 N N . ALA A 1 95 ? -6.436 -7.069 1.658 1.00 98.38 95 ALA A N 1
ATOM 736 C CA . ALA A 1 95 ? -5.067 -6.658 1.413 1.00 98.38 95 ALA A CA 1
ATOM 737 C C . ALA A 1 95 ? -4.890 -6.232 -0.043 1.00 98.38 95 ALA A C 1
ATOM 739 O O . ALA A 1 95 ? -5.632 -6.691 -0.921 1.00 98.38 95 ALA A O 1
ATOM 740 N N . ILE A 1 96 ? -3.889 -5.398 -0.285 1.00 98.00 96 ILE A N 1
ATOM 741 C CA . ILE A 1 96 ? -3.409 -5.021 -1.612 1.00 98.00 96 ILE A CA 1
ATOM 742 C C . ILE A 1 96 ? -1.876 -5.092 -1.632 1.00 98.00 96 ILE A C 1
ATOM 744 O O . ILE A 1 96 ? -1.249 -5.081 -0.574 1.00 98.00 96 ILE A O 1
ATOM 748 N N . GLY A 1 97 ? -1.293 -5.248 -2.817 1.00 94.38 97 GLY A N 1
ATOM 749 C CA . GLY A 1 97 ? 0.150 -5.127 -3.041 1.00 94.38 97 GLY A CA 1
ATOM 750 C C . GLY A 1 97 ? 0.435 -4.143 -4.176 1.00 94.38 97 GLY A C 1
ATOM 751 O O . GLY A 1 97 ? -0.511 -3.731 -4.851 1.00 94.38 97 GLY A O 1
ATOM 752 N N . ASP A 1 98 ? 1.713 -3.844 -4.402 1.00 93.19 98 ASP A N 1
ATOM 753 C CA . ASP A 1 98 ? 2.198 -2.865 -5.389 1.00 93.19 98 ASP A CA 1
ATOM 754 C C . ASP A 1 98 ? 1.993 -3.275 -6.871 1.00 93.19 98 ASP A C 1
ATOM 756 O O . ASP A 1 98 ? 1.320 -4.265 -7.212 1.00 93.19 98 ASP A O 1
ATOM 760 N N . ARG A 1 99 ? 2.591 -2.504 -7.792 1.00 93.94 99 ARG A N 1
ATOM 761 C CA . ARG A 1 99 ? 2.646 -2.779 -9.243 1.00 93.94 99 ARG A CA 1
ATOM 762 C C . ARG A 1 99 ? 3.084 -4.188 -9.658 1.00 93.94 99 ARG A C 1
ATOM 764 O O . ARG A 1 99 ? 2.848 -4.594 -10.797 1.00 93.94 99 ARG A O 1
ATOM 771 N N . GLY A 1 100 ? 3.743 -4.951 -8.805 1.00 95.94 100 GLY A N 1
ATOM 772 C CA . GLY A 1 100 ? 4.250 -6.283 -9.071 1.00 95.94 100 GLY A CA 1
ATOM 773 C C . GLY A 1 100 ? 5.775 -6.385 -9.031 1.00 95.94 100 GLY A C 1
ATOM 774 O O . GLY A 1 100 ? 6.505 -5.404 -8.864 1.00 95.94 100 GLY A O 1
ATOM 775 N N . PRO A 1 101 ? 6.302 -7.603 -9.268 1.00 96.38 101 PRO A N 1
ATOM 776 C CA . PRO A 1 101 ? 7.708 -7.882 -9.042 1.00 96.38 101 PRO A CA 1
ATOM 777 C C . PRO A 1 101 ? 8.605 -7.005 -9.917 1.00 96.38 101 PRO A C 1
ATOM 779 O O . PRO A 1 101 ? 8.545 -7.070 -11.150 1.00 96.38 101 PRO A O 1
ATOM 782 N N . ASN A 1 102 ? 9.495 -6.253 -9.276 1.00 95.81 102 ASN A N 1
ATOM 783 C CA . ASN A 1 102 ? 10.504 -5.435 -9.931 1.00 95.81 102 ASN A CA 1
ATOM 784 C C . ASN A 1 102 ? 11.859 -5.572 -9.217 1.00 95.81 102 ASN A C 1
ATOM 786 O O . ASN A 1 102 ? 11.937 -5.898 -8.041 1.00 95.81 102 ASN A O 1
ATOM 790 N N . LEU A 1 103 ? 12.953 -5.383 -9.951 1.00 95.88 103 LEU A N 1
ATOM 791 C CA . LEU A 1 103 ? 14.319 -5.494 -9.440 1.00 95.88 103 LEU A CA 1
ATOM 792 C C . LEU A 1 103 ? 15.148 -4.313 -9.929 1.00 95.88 103 LEU A C 1
ATOM 794 O O . LEU A 1 103 ? 15.175 -4.027 -11.128 1.00 95.88 103 LEU A O 1
ATOM 798 N N . LYS A 1 104 ? 15.923 -3.692 -9.035 1.00 96.25 104 LYS A N 1
ATOM 799 C CA . LYS A 1 104 ? 17.021 -2.803 -9.451 1.00 96.25 104 LYS A CA 1
ATOM 800 C C . LYS A 1 104 ? 18.014 -3.603 -10.304 1.00 96.25 104 LYS A C 1
ATOM 802 O O . LYS A 1 104 ? 18.330 -4.748 -9.965 1.00 96.25 104 LYS A O 1
ATOM 807 N N . ILE A 1 105 ? 18.570 -3.000 -11.362 1.00 97.38 105 ILE A N 1
ATOM 808 C CA . ILE A 1 105 ? 19.527 -3.688 -12.258 1.00 97.38 105 ILE A CA 1
ATOM 809 C C . ILE A 1 105 ? 20.692 -4.311 -11.471 1.00 97.38 105 ILE A C 1
ATOM 811 O O . ILE A 1 105 ? 21.035 -5.479 -11.661 1.00 97.38 105 ILE A O 1
ATOM 815 N N . LYS A 1 106 ? 21.261 -3.558 -10.522 1.00 96.00 106 LYS A N 1
ATOM 816 C CA . LYS A 1 106 ? 22.377 -4.025 -9.684 1.00 96.00 106 LYS A CA 1
ATOM 817 C C . LYS A 1 106 ? 21.990 -5.233 -8.822 1.00 96.00 106 LYS A C 1
ATOM 819 O O . LYS A 1 106 ? 22.781 -6.170 -8.718 1.00 96.00 106 LYS A O 1
ATOM 824 N N . THR A 1 107 ? 20.776 -5.262 -8.266 1.00 96.00 107 THR A N 1
ATOM 825 C CA . THR A 1 107 ? 20.250 -6.419 -7.516 1.00 96.00 107 THR A CA 1
ATOM 826 C C . THR A 1 107 ? 20.079 -7.631 -8.433 1.00 96.00 107 THR A C 1
ATOM 828 O O . THR A 1 107 ? 20.533 -8.726 -8.098 1.00 96.00 107 THR A O 1
ATOM 831 N N . ALA A 1 108 ? 19.520 -7.444 -9.634 1.00 97.19 108 ALA A N 1
ATOM 832 C CA . ALA A 1 108 ? 19.360 -8.508 -10.625 1.00 97.19 108 ALA A CA 1
ATOM 833 C C . ALA A 1 108 ? 20.704 -9.175 -10.999 1.00 97.19 108 ALA A C 1
ATOM 835 O O . ALA A 1 108 ? 20.809 -10.404 -11.064 1.00 97.19 108 ALA A O 1
ATOM 836 N N . MET A 1 109 ? 21.765 -8.387 -11.175 1.00 97.62 109 MET A N 1
ATOM 837 C CA . MET A 1 109 ? 23.116 -8.899 -11.441 1.00 97.62 109 MET A CA 1
ATOM 838 C C . MET A 1 109 ? 23.735 -9.570 -10.203 1.00 97.62 109 MET A C 1
ATOM 840 O O . MET A 1 109 ? 24.168 -10.727 -10.242 1.00 97.62 109 MET A O 1
ATOM 844 N N . LYS A 1 110 ? 23.744 -8.869 -9.062 1.00 96.94 110 LYS A N 1
ATOM 845 C CA . LYS A 1 110 ? 24.400 -9.330 -7.830 1.00 96.94 110 LYS A CA 1
ATOM 846 C C . LYS A 1 110 ? 23.773 -10.619 -7.299 1.00 96.94 110 LYS A C 1
ATOM 848 O O . LYS A 1 110 ? 24.501 -11.588 -7.064 1.00 96.94 110 LYS A O 1
ATOM 853 N N . THR A 1 111 ? 22.452 -10.642 -7.156 1.00 96.31 111 THR A N 1
ATOM 854 C CA . THR A 1 111 ? 21.705 -11.734 -6.518 1.00 96.31 111 THR A CA 1
ATOM 855 C C . THR A 1 111 ? 21.445 -12.880 -7.490 1.00 96.31 111 THR A C 1
ATOM 857 O O . THR A 1 111 ? 21.621 -14.043 -7.133 1.00 96.31 111 THR A O 1
ATOM 860 N N . TYR A 1 112 ? 21.098 -12.575 -8.745 1.00 97.19 112 TYR A N 1
ATOM 861 C CA . TYR A 1 112 ? 20.644 -13.589 -9.700 1.00 97.19 112 TYR A CA 1
ATOM 862 C C . TYR A 1 112 ? 21.638 -13.921 -10.816 1.00 97.19 112 TYR A C 1
ATOM 864 O O . TYR A 1 112 ? 21.437 -14.918 -11.509 1.00 97.19 112 TYR A O 1
ATOM 872 N N . GLY A 1 113 ? 22.735 -13.171 -10.953 1.00 97.50 113 GLY A N 1
ATOM 873 C CA . GLY A 1 113 ? 23.765 -13.411 -11.971 1.00 97.50 113 GLY A CA 1
ATOM 874 C C . GLY A 1 113 ? 23.319 -13.026 -13.379 1.00 97.50 113 GLY A C 1
ATOM 875 O O . GLY A 1 113 ? 23.779 -13.619 -14.349 1.00 97.50 113 GLY A O 1
ATOM 876 N N . LEU A 1 114 ? 22.382 -12.082 -13.503 1.00 97.31 114 LEU A N 1
ATOM 877 C CA . LEU A 1 114 ? 21.901 -11.572 -14.790 1.00 97.31 114 LEU A CA 1
ATOM 878 C C . LEU A 1 114 ? 22.877 -10.533 -15.367 1.00 97.31 114 LEU A C 1
ATOM 880 O O . LEU A 1 114 ? 22.509 -9.392 -15.634 1.00 97.31 114 LEU A O 1
ATOM 884 N N . ASP A 1 115 ? 24.139 -10.928 -15.535 1.00 98.00 115 ASP A N 1
ATOM 885 C CA . ASP A 1 115 ? 25.248 -10.033 -15.896 1.00 98.00 115 ASP A CA 1
ATOM 886 C C . ASP A 1 115 ? 25.085 -9.408 -17.292 1.00 98.00 115 ASP A C 1
ATOM 888 O O . ASP A 1 115 ? 25.655 -8.356 -17.577 1.00 98.00 115 ASP A O 1
ATOM 892 N N . HIS A 1 116 ? 24.251 -9.996 -18.159 1.00 97.56 116 HIS A N 1
ATOM 893 C CA . HIS A 1 116 ? 23.896 -9.414 -19.459 1.00 97.56 116 HIS A CA 1
ATOM 894 C C . HIS A 1 116 ? 23.147 -8.080 -19.341 1.00 97.56 116 HIS A C 1
ATOM 896 O O . HIS A 1 116 ? 23.077 -7.344 -20.322 1.00 97.56 116 HIS A O 1
ATOM 902 N N . LEU A 1 117 ? 22.612 -7.753 -18.161 1.00 97.81 117 LEU A N 1
ATOM 903 C CA . LEU A 1 117 ? 21.966 -6.472 -17.873 1.00 97.81 117 LEU A CA 1
ATOM 904 C C . LEU A 1 117 ? 22.964 -5.354 -17.532 1.00 97.81 117 LEU A C 1
ATOM 906 O O . LEU A 1 117 ? 22.541 -4.214 -17.369 1.00 97.81 117 LEU A O 1
ATOM 910 N N . ALA A 1 118 ? 24.272 -5.637 -17.456 1.00 97.56 118 ALA A N 1
ATOM 911 C CA . ALA A 1 118 ? 25.302 -4.642 -17.137 1.00 97.56 118 ALA A CA 1
ATOM 912 C C . ALA A 1 118 ? 25.214 -3.332 -17.953 1.00 97.56 118 ALA A C 1
ATOM 914 O O . ALA A 1 118 ? 25.374 -2.272 -17.350 1.00 97.56 118 ALA A O 1
ATOM 915 N N . PRO A 1 119 ? 24.882 -3.334 -19.265 1.00 97.00 119 PRO A N 1
ATOM 916 C CA . PRO A 1 119 ? 24.713 -2.091 -20.027 1.00 97.00 119 PRO A CA 1
ATOM 917 C C . PRO A 1 119 ? 23.582 -1.175 -19.527 1.00 97.00 119 PRO A C 1
ATOM 919 O O . PRO A 1 119 ? 23.505 -0.018 -19.932 1.00 97.00 119 PRO A O 1
ATOM 922 N N . LEU A 1 120 ? 22.681 -1.690 -18.686 1.00 96.56 120 LEU A N 1
ATOM 923 C CA . LEU A 1 120 ? 21.564 -0.953 -18.098 1.00 96.56 120 LEU A CA 1
ATOM 924 C C . LEU A 1 120 ? 21.881 -0.431 -16.688 1.00 96.56 120 LEU A C 1
ATOM 926 O O . LEU A 1 120 ? 21.108 0.360 -16.165 1.00 96.56 120 LEU A O 1
ATOM 930 N N . ALA A 1 121 ? 22.989 -0.853 -16.066 1.00 94.19 121 ALA A N 1
ATOM 931 C CA . ALA A 1 121 ? 23.282 -0.567 -14.656 1.00 94.19 121 ALA A CA 1
ATOM 932 C C . ALA A 1 121 ? 23.557 0.917 -14.358 1.00 94.19 121 ALA A C 1
ATOM 934 O O . ALA A 1 121 ? 23.381 1.346 -13.218 1.00 94.19 121 ALA A O 1
ATOM 935 N N . GLU A 1 122 ? 23.963 1.672 -15.381 1.00 92.56 122 GLU A N 1
ATOM 936 C CA . GLU A 1 122 ? 24.218 3.117 -15.318 1.00 92.56 122 GLU A CA 1
ATOM 937 C C . GLU A 1 122 ? 22.993 3.955 -15.719 1.00 92.56 122 GLU A C 1
ATOM 939 O O . GLU A 1 122 ? 23.053 5.182 -15.713 1.00 92.56 122 GLU A O 1
ATOM 944 N N . ARG A 1 123 ? 21.877 3.316 -16.101 1.00 93.31 123 ARG A N 1
ATOM 945 C CA . ARG A 1 123 ? 20.621 4.029 -16.343 1.00 93.31 123 ARG A CA 1
ATOM 946 C C . ARG A 1 123 ? 19.949 4.284 -15.005 1.00 93.31 123 ARG A C 1
ATOM 948 O O . ARG A 1 123 ? 19.565 3.336 -14.320 1.00 93.31 123 ARG A O 1
ATOM 955 N N . ASP A 1 124 ? 19.821 5.557 -14.659 1.00 90.75 124 ASP A N 1
ATOM 956 C CA . ASP A 1 124 ? 19.177 5.953 -13.415 1.00 90.75 124 ASP A CA 1
ATOM 957 C C . ASP A 1 124 ? 17.731 5.439 -13.354 1.00 90.75 124 ASP A C 1
ATOM 959 O O . ASP A 1 124 ? 17.072 5.298 -14.386 1.00 90.75 124 ASP A O 1
ATOM 963 N N . GLY A 1 125 ? 17.295 5.043 -12.158 1.00 90.50 125 GLY A N 1
ATOM 964 C CA . GLY A 1 125 ? 15.965 4.472 -11.909 1.00 90.50 125 GLY A CA 1
ATOM 965 C C . GLY A 1 125 ? 15.638 3.143 -12.613 1.00 90.50 125 GLY A C 1
ATOM 966 O O . GLY A 1 125 ? 14.564 2.594 -12.383 1.00 90.50 125 GLY A O 1
ATOM 967 N N . ALA A 1 126 ? 16.524 2.579 -13.446 1.00 95.00 126 ALA A N 1
ATOM 968 C CA . ALA A 1 126 ? 16.190 1.419 -14.269 1.00 95.00 126 ALA A CA 1
ATOM 969 C C . ALA A 1 126 ? 15.786 0.182 -13.447 1.00 95.00 126 ALA A C 1
ATOM 971 O O . ALA A 1 126 ? 16.493 -0.254 -12.525 1.00 95.00 126 ALA A O 1
ATOM 972 N N . LYS A 1 127 ? 14.674 -0.442 -13.853 1.00 96.25 127 LYS A N 1
ATOM 973 C CA . LYS A 1 127 ? 14.131 -1.656 -13.230 1.00 96.25 127 LYS A CA 1
ATOM 974 C C . LYS A 1 127 ? 13.968 -2.782 -14.243 1.00 96.25 127 LYS A C 1
ATOM 976 O O . LYS A 1 127 ? 13.629 -2.564 -15.404 1.00 96.25 127 LYS A O 1
ATOM 981 N N . VAL A 1 128 ? 14.153 -4.015 -13.785 1.00 97.12 128 VAL A N 1
ATOM 982 C CA . VAL A 1 128 ? 13.735 -5.221 -14.509 1.00 97.12 128 VAL A CA 1
ATOM 983 C C . VAL A 1 128 ? 12.446 -5.738 -13.893 1.00 97.12 128 VAL A C 1
ATOM 985 O O . VAL A 1 128 ? 12.392 -5.900 -12.679 1.00 97.12 128 VAL A O 1
ATOM 988 N N . LEU A 1 129 ? 11.442 -6.038 -14.718 1.00 97.19 129 LEU A N 1
ATOM 989 C CA . LEU A 1 129 ? 10.184 -6.668 -14.315 1.00 97.19 129 LEU A CA 1
ATOM 990 C C . LEU A 1 129 ? 10.227 -8.156 -14.695 1.00 97.19 129 LEU A C 1
ATOM 992 O O . LEU A 1 129 ? 10.124 -8.497 -15.879 1.00 97.19 129 LEU A O 1
ATOM 996 N N . PRO A 1 130 ? 10.377 -9.078 -13.726 1.00 96.56 130 PRO A N 1
ATOM 997 C CA . PRO A 1 130 ? 10.338 -10.513 -13.990 1.00 96.56 130 PRO A CA 1
ATOM 998 C C . PRO A 1 130 ? 8.975 -11.026 -14.467 1.00 96.56 130 PRO A C 1
ATOM 1000 O O . PRO A 1 130 ? 8.925 -12.029 -15.181 1.00 96.56 130 PRO A O 1
ATOM 1003 N N . LEU A 1 131 ? 7.886 -10.349 -14.084 1.00 96.44 131 LEU A N 1
ATOM 1004 C CA . LEU A 1 131 ? 6.518 -10.622 -14.533 1.00 96.44 131 LEU A CA 1
ATOM 1005 C C . LEU A 1 131 ? 5.877 -9.326 -15.049 1.00 96.44 131 LEU A C 1
ATOM 1007 O O . LEU A 1 131 ? 5.056 -8.736 -14.357 1.00 96.44 131 LEU A O 1
ATOM 1011 N N . PRO A 1 132 ? 6.224 -8.876 -16.266 1.00 94.69 132 PRO A N 1
ATOM 1012 C CA . PRO A 1 132 ? 5.756 -7.590 -16.782 1.00 94.69 132 PRO A CA 1
ATOM 1013 C C . PRO A 1 132 ? 4.248 -7.544 -17.050 1.00 94.69 132 PRO A C 1
ATOM 1015 O O . PRO A 1 132 ? 3.700 -6.459 -17.203 1.00 94.69 132 PRO A O 1
ATOM 1018 N N . ASP A 1 133 ? 3.594 -8.705 -17.123 1.00 93.31 133 ASP A N 1
ATOM 1019 C CA . ASP A 1 133 ? 2.145 -8.855 -17.291 1.00 93.31 133 ASP A CA 1
ATOM 1020 C C . ASP A 1 133 ? 1.442 -9.187 -15.959 1.00 93.31 133 ASP A C 1
ATOM 1022 O O . ASP A 1 133 ? 0.362 -9.781 -15.960 1.00 93.31 133 ASP A O 1
ATOM 1026 N N . PHE A 1 134 ? 2.077 -8.893 -14.815 1.00 96.12 134 PHE A N 1
ATOM 1027 C CA . PHE A 1 134 ? 1.413 -8.990 -13.519 1.00 96.12 134 PHE A CA 1
ATOM 1028 C C . PHE A 1 134 ? 0.235 -8.011 -13.466 1.00 96.12 134 PHE A C 1
ATOM 1030 O O . PHE A 1 134 ? 0.340 -6.864 -13.901 1.00 96.12 134 PHE A O 1
ATOM 1037 N N . GLN A 1 135 ? -0.887 -8.507 -12.950 1.00 96.06 135 GLN A N 1
ATOM 1038 C CA . GLN A 1 135 ? -2.117 -7.752 -12.775 1.00 96.06 135 GLN A CA 1
ATOM 1039 C C . GLN A 1 135 ? -2.283 -7.471 -11.279 1.00 96.06 135 GLN A C 1
ATOM 1041 O O . GLN A 1 135 ? -2.489 -8.433 -10.528 1.00 96.06 135 GLN A O 1
ATOM 1046 N N . PRO A 1 136 ? -2.223 -6.198 -10.849 1.00 97.06 136 PRO A N 1
ATOM 1047 C CA . PRO A 1 136 ? -2.522 -5.810 -9.476 1.00 97.06 136 PRO A CA 1
ATOM 1048 C C . PRO A 1 136 ? -3.881 -6.345 -9.021 1.00 97.06 136 PRO A C 1
ATOM 1050 O O . PRO A 1 136 ? -4.823 -6.481 -9.812 1.00 97.06 136 PRO A O 1
ATOM 1053 N N . CYS A 1 137 ? -3.984 -6.717 -7.748 1.00 97.88 137 CYS A N 1
ATOM 1054 C CA . CYS A 1 137 ? -5.154 -7.414 -7.229 1.00 97.88 137 CYS A CA 1
ATOM 1055 C C . CYS A 1 137 ? -5.403 -7.122 -5.751 1.00 97.88 137 CYS A C 1
ATOM 1057 O O . CYS A 1 137 ? -4.471 -6.974 -4.966 1.00 97.88 137 CYS A O 1
ATOM 1059 N N . LEU A 1 138 ? -6.675 -7.161 -5.362 1.00 98.38 138 LEU A N 1
ATOM 1060 C CA . LEU A 1 138 ? -7.075 -7.272 -3.966 1.00 98.38 138 LEU A CA 1
ATOM 1061 C C . LEU A 1 138 ? -6.997 -8.736 -3.519 1.00 98.38 138 LEU A C 1
ATOM 1063 O O . LEU A 1 138 ? -7.274 -9.656 -4.296 1.00 98.38 138 LEU A O 1
ATOM 1067 N N . ALA A 1 139 ? -6.726 -8.964 -2.239 1.00 98.25 139 ALA A N 1
ATOM 1068 C CA . ALA A 1 139 ? -6.852 -10.273 -1.615 1.00 98.25 139 ALA A CA 1
ATOM 1069 C C . ALA A 1 139 ? -7.763 -10.220 -0.393 1.00 98.25 139 ALA A C 1
ATOM 1071 O O . ALA A 1 139 ? -7.600 -9.383 0.488 1.00 98.25 139 ALA A O 1
ATOM 1072 N N . GLN A 1 140 ? -8.698 -11.163 -0.307 1.00 98.25 140 GLN A N 1
ATOM 1073 C CA . GLN A 1 140 ? -9.433 -11.419 0.922 1.00 98.25 140 GLN A CA 1
ATOM 1074 C C . GLN A 1 140 ? -8.656 -12.427 1.762 1.00 98.25 140 GLN A C 1
ATOM 1076 O O . GLN A 1 140 ? -8.417 -13.566 1.342 1.00 98.25 140 GLN A O 1
ATOM 1081 N N . LEU A 1 141 ? -8.310 -12.014 2.971 1.00 98.44 141 LEU A N 1
ATOM 1082 C CA . LEU A 1 141 ? -7.601 -12.804 3.955 1.00 98.44 141 LEU A CA 1
ATOM 1083 C C . LEU A 1 141 ? -8.504 -13.118 5.150 1.00 98.44 141 LEU A C 1
ATOM 1085 O O . LEU A 1 141 ? -9.407 -12.356 5.497 1.00 98.44 141 LEU A O 1
ATOM 1089 N N . ARG A 1 142 ? -8.223 -14.235 5.826 1.00 98.19 142 ARG A N 1
ATOM 1090 C CA . ARG A 1 142 ? -8.818 -14.582 7.118 1.00 98.19 142 ARG A CA 1
ATOM 1091 C C . ARG A 1 142 ? -7.753 -14.810 8.181 1.00 98.19 142 ARG A C 1
ATOM 1093 O O . ARG A 1 142 ? -6.955 -15.747 8.098 1.00 98.19 142 ARG A O 1
ATOM 1100 N N . ALA A 1 143 ? -7.820 -14.016 9.242 1.00 98.12 143 ALA A N 1
ATOM 1101 C CA . ALA A 1 143 ? -7.019 -14.170 10.442 1.00 98.12 143 ALA A CA 1
ATOM 1102 C C . ALA A 1 143 ? -7.590 -15.266 11.355 1.00 98.12 143 ALA A C 1
ATOM 1104 O O . ALA A 1 143 ? -8.541 -15.063 12.108 1.00 98.12 143 ALA A O 1
ATOM 1105 N N . GLY A 1 144 ? -6.978 -16.450 11.315 1.00 97.06 144 GLY A N 1
ATOM 1106 C CA . GLY A 1 144 ? -7.254 -17.548 12.239 1.00 97.06 144 GLY A CA 1
ATOM 1107 C C . GLY A 1 144 ? -6.520 -17.391 13.576 1.00 97.06 144 GLY A C 1
ATOM 1108 O O . GLY A 1 144 ? -5.817 -16.416 13.829 1.00 97.06 144 GLY A O 1
ATOM 1109 N N . LYS A 1 145 ? -6.621 -18.383 14.470 1.00 94.44 145 LYS A N 1
ATOM 1110 C CA . LYS A 1 145 ? -5.965 -18.306 15.794 1.00 94.44 145 LYS A CA 1
ATOM 1111 C C . LYS A 1 145 ? -4.433 -18.230 15.720 1.00 94.44 145 LYS A C 1
ATOM 1113 O O . LYS A 1 145 ? -3.839 -17.536 16.532 1.00 94.44 145 LYS A O 1
ATOM 1118 N N . LYS A 1 146 ? -3.813 -18.951 14.780 1.00 96.38 146 LYS A N 1
ATOM 1119 C CA . LYS A 1 146 ? -2.345 -19.072 14.638 1.00 96.38 146 LYS A CA 1
ATOM 1120 C C . LYS A 1 146 ? -1.851 -18.940 13.189 1.00 96.38 146 LYS A C 1
ATOM 1122 O O . LYS A 1 146 ? -0.702 -19.271 12.913 1.00 96.38 146 LYS A O 1
ATOM 1127 N N . ARG A 1 147 ? -2.734 -18.599 12.248 1.00 97.94 147 ARG A N 1
ATOM 1128 C CA . ARG A 1 147 ? -2.472 -18.668 10.805 1.00 97.94 147 ARG A CA 1
ATOM 1129 C C . ARG A 1 147 ? -3.325 -17.653 10.056 1.00 97.94 147 ARG A C 1
ATOM 1131 O O . ARG A 1 147 ? -4.486 -17.473 10.420 1.00 97.94 147 ARG A O 1
ATOM 1138 N N . MET A 1 148 ? -2.753 -17.062 9.014 1.00 98.12 148 MET A N 1
ATOM 1139 C CA . M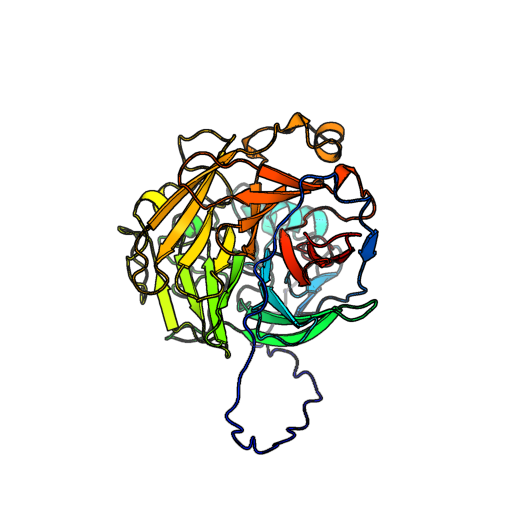ET A 1 148 ? -3.487 -16.330 7.985 1.00 98.12 148 MET A CA 1
ATOM 1140 C C . MET A 1 148 ? -3.882 -17.273 6.848 1.00 98.12 148 MET A C 1
ATOM 1142 O O . MET A 1 148 ? -3.119 -18.169 6.476 1.00 98.12 148 MET A O 1
ATOM 1146 N N . HIS A 1 149 ? -5.082 -17.084 6.310 1.00 97.75 149 HIS A N 1
ATOM 1147 C CA . HIS A 1 149 ? -5.609 -17.847 5.183 1.00 97.75 149 HIS A CA 1
ATOM 1148 C C . HIS A 1 149 ? -5.941 -16.904 4.033 1.00 97.75 149 HIS A C 1
ATOM 1150 O O . HIS A 1 149 ? -6.594 -15.891 4.253 1.00 97.75 149 HIS A O 1
ATOM 1156 N N . LEU A 1 150 ? -5.520 -17.259 2.821 1.00 97.75 150 LEU A N 1
ATOM 1157 C CA . LEU A 1 150 ? -5.976 -16.607 1.600 1.00 97.75 150 LEU A CA 1
ATOM 1158 C C . LEU A 1 150 ? -7.310 -17.226 1.191 1.00 97.75 150 LEU A C 1
ATOM 1160 O O . LEU A 1 150 ? -7.357 -18.411 0.867 1.00 97.75 150 LEU A O 1
ATOM 1164 N N . GLU A 1 151 ? -8.378 -16.439 1.230 1.00 97.31 151 GLU A N 1
ATOM 1165 C CA . GLU A 1 151 ? -9.727 -16.884 0.862 1.00 97.31 151 GLU A CA 1
ATOM 1166 C C . GLU A 1 151 ? -9.993 -16.612 -0.619 1.00 97.31 151 GLU A C 1
ATOM 1168 O O . GLU A 1 151 ? -10.565 -17.441 -1.329 1.00 97.31 151 GLU A O 1
ATOM 1173 N N . ARG A 1 152 ? -9.560 -15.442 -1.104 1.00 96.38 152 ARG A N 1
ATOM 1174 C CA . ARG A 1 152 ? -9.880 -14.978 -2.452 1.00 96.38 152 ARG A CA 1
ATOM 1175 C C . ARG A 1 152 ? -8.823 -14.015 -2.981 1.00 96.38 152 ARG A C 1
ATOM 1177 O O . ARG A 1 152 ? -8.331 -13.183 -2.232 1.00 96.38 152 ARG A O 1
ATOM 1184 N N . ILE A 1 153 ? -8.546 -14.094 -4.281 1.00 97.81 153 ILE A N 1
ATOM 1185 C CA . ILE A 1 153 ? -7.843 -13.056 -5.047 1.00 97.81 153 ILE A CA 1
ATOM 1186 C C . ILE A 1 153 ? -8.855 -12.417 -6.000 1.00 97.81 153 ILE A C 1
ATOM 1188 O O . ILE A 1 153 ? -9.656 -13.125 -6.618 1.00 97.81 153 ILE A O 1
ATOM 1192 N N . VAL A 1 154 ? -8.827 -11.093 -6.100 1.00 98.25 154 VAL A N 1
ATOM 1193 C CA . VAL A 1 154 ? -9.712 -10.278 -6.934 1.00 98.25 154 VAL A CA 1
ATOM 1194 C C . VAL A 1 154 ? -8.841 -9.363 -7.803 1.00 98.25 154 VAL A C 1
ATOM 1196 O O . VAL A 1 154 ? -8.398 -8.315 -7.334 1.00 98.25 154 VAL A O 1
ATOM 1199 N N . PRO A 1 155 ? -8.532 -9.774 -9.043 1.00 97.75 155 PRO A N 1
ATOM 1200 C CA . PRO A 1 155 ? -7.711 -8.983 -9.956 1.00 97.75 155 PRO A CA 1
ATOM 1201 C C . PRO A 1 155 ? -8.398 -7.673 -10.340 1.00 97.75 155 PRO A C 1
ATOM 1203 O O . PRO A 1 155 ? -9.620 -7.646 -10.481 1.00 97.75 155 PRO A O 1
ATOM 1206 N N . LEU A 1 156 ? -7.621 -6.603 -10.509 1.00 98.12 156 LEU A N 1
ATOM 1207 C CA . LEU A 1 156 ? -8.154 -5.297 -10.882 1.00 98.12 156 LEU A CA 1
ATOM 1208 C C . LEU A 1 156 ? -8.349 -5.191 -12.397 1.00 98.12 156 LEU A C 1
ATOM 1210 O O . LEU A 1 156 ? -7.431 -5.434 -13.183 1.00 98.12 156 LEU A O 1
ATOM 1214 N N . GLU A 1 157 ? -9.554 -4.812 -12.803 1.00 97.19 157 GLU A N 1
ATOM 1215 C CA . GLU A 1 157 ? -9.975 -4.705 -14.200 1.00 97.19 157 GLU A CA 1
ATOM 1216 C C . GLU A 1 157 ? -10.418 -3.267 -14.479 1.00 97.19 157 GLU A C 1
ATOM 1218 O O . GLU A 1 157 ? -11.359 -2.762 -13.865 1.00 97.19 157 GLU A O 1
ATOM 1223 N N . GLY A 1 158 ? -9.732 -2.599 -15.401 1.00 94.38 158 GLY A N 1
ATOM 1224 C CA . GLY A 1 158 ? -10.151 -1.314 -15.944 1.00 94.38 158 GLY A CA 1
ATOM 1225 C C . GLY A 1 158 ? -11.265 -1.462 -16.989 1.00 94.38 158 GLY A C 1
ATOM 1226 O O . GLY A 1 158 ? -11.634 -2.577 -17.367 1.00 94.38 158 GLY A O 1
ATOM 1227 N N . PRO A 1 159 ? -11.792 -0.341 -17.512 1.00 89.88 159 PRO A N 1
ATOM 1228 C CA . PRO A 1 159 ? -12.829 -0.364 -18.548 1.00 89.88 159 PRO A CA 1
ATOM 1229 C C . PRO A 1 159 ? -12.375 -1.058 -19.844 1.00 89.88 159 PRO A C 1
ATOM 1231 O O . PRO A 1 159 ? -13.193 -1.683 -20.517 1.00 89.88 159 PRO A O 1
ATOM 1234 N N . ASP A 1 160 ? -11.078 -0.993 -20.158 1.00 90.06 160 ASP A N 1
ATOM 1235 C CA . ASP A 1 160 ? -10.480 -1.564 -21.372 1.00 90.06 160 ASP A CA 1
ATOM 1236 C C . ASP A 1 160 ? -9.821 -2.943 -21.142 1.00 90.06 160 ASP A C 1
ATOM 1238 O O . ASP A 1 160 ? -9.207 -3.504 -22.054 1.00 90.06 160 ASP A O 1
ATOM 1242 N N . GLY A 1 161 ? -9.965 -3.514 -19.939 1.00 93.56 161 GLY A N 1
ATOM 1243 C CA . GLY A 1 161 ? -9.433 -4.825 -19.560 1.00 93.56 161 GLY A CA 1
ATOM 1244 C C . GLY A 1 161 ? -8.482 -4.792 -18.355 1.00 93.56 161 GLY A C 1
ATOM 1245 O O . GLY A 1 161 ? -8.516 -3.843 -17.569 1.00 93.56 161 GLY A O 1
ATOM 1246 N N . PRO A 1 162 ? -7.629 -5.823 -18.198 1.00 96.19 162 PRO A N 1
ATOM 1247 C CA . PRO A 1 162 ? -6.766 -5.976 -17.031 1.00 96.19 162 PRO A CA 1
ATOM 1248 C C . PRO A 1 162 ? -5.858 -4.772 -16.813 1.00 96.19 162 PRO A C 1
ATOM 1250 O O . PRO A 1 162 ? -5.206 -4.317 -17.755 1.00 96.19 162 PRO A O 1
ATOM 1253 N N . LEU A 1 163 ? -5.762 -4.305 -15.567 1.00 95.56 163 LEU A N 1
ATOM 1254 C CA . LEU A 1 163 ? -4.718 -3.351 -15.197 1.00 95.56 163 LEU A CA 1
ATOM 1255 C C . LEU A 1 163 ? -3.343 -4.032 -15.197 1.00 95.56 163 LEU A C 1
ATOM 1257 O O . LEU A 1 163 ? -3.239 -5.254 -15.056 1.00 95.56 163 LEU A O 1
ATOM 1261 N N . SER A 1 164 ? -2.282 -3.239 -15.325 1.00 95.12 164 SER A N 1
ATOM 1262 C CA . SER A 1 164 ? -0.902 -3.720 -15.227 1.00 95.12 164 SER A CA 1
ATOM 1263 C C . SER A 1 164 ? -0.064 -2.835 -14.310 1.00 95.12 164 SER A C 1
ATOM 1265 O O . SER A 1 164 ? -0.424 -1.696 -14.030 1.00 95.12 164 SER A O 1
ATOM 1267 N N . GLY A 1 165 ? 1.081 -3.355 -13.876 1.00 94.44 165 GLY A N 1
ATOM 1268 C CA . GLY A 1 165 ? 2.072 -2.615 -13.092 1.00 94.44 165 GLY A CA 1
ATOM 1269 C C . GLY A 1 165 ? 3.002 -1.689 -13.874 1.00 94.44 165 GLY A C 1
ATOM 1270 O O . GLY A 1 165 ? 4.032 -1.270 -13.356 1.00 94.44 165 GLY A O 1
ATOM 1271 N N . ARG A 1 166 ? 2.754 -1.457 -15.167 1.00 94.19 166 ARG A N 1
ATOM 1272 C CA . ARG A 1 166 ? 3.657 -0.659 -16.011 1.00 94.19 166 ARG A CA 1
ATOM 1273 C C . ARG A 1 166 ? 3.184 0.783 -16.036 1.00 94.19 166 ARG A C 1
ATOM 1275 O O . ARG A 1 166 ? 2.029 1.015 -16.357 1.00 94.19 166 ARG A O 1
ATOM 1282 N N . ALA A 1 167 ? 4.070 1.742 -15.786 1.00 91.69 167 ALA A N 1
ATOM 1283 C CA . ALA A 1 167 ? 3.706 3.157 -15.764 1.00 91.69 167 ALA A CA 1
ATOM 1284 C C . ALA A 1 167 ? 3.012 3.639 -17.062 1.00 91.69 167 ALA A C 1
ATOM 1286 O O . ALA A 1 167 ? 3.431 3.245 -18.162 1.00 91.69 167 ALA A O 1
ATOM 1287 N N . PRO A 1 168 ? 1.984 4.509 -16.963 1.00 89.62 168 PRO A N 1
ATOM 1288 C CA . PRO A 1 168 ? 1.358 5.153 -18.112 1.00 89.62 168 PRO A CA 1
ATOM 1289 C C . PRO A 1 168 ? 2.330 5.968 -18.961 1.00 89.62 168 PRO A C 1
ATOM 1291 O O . PRO A 1 168 ? 3.287 6.565 -18.473 1.00 89.62 168 PRO A O 1
ATOM 1294 N N . ALA A 1 169 ? 2.071 6.017 -20.269 1.00 85.62 169 ALA A N 1
ATOM 1295 C CA . ALA A 1 169 ? 2.902 6.787 -21.185 1.00 85.62 169 ALA A CA 1
ATOM 1296 C C . ALA A 1 169 ? 2.828 8.284 -20.850 1.00 85.62 169 ALA A C 1
ATOM 1298 O O . ALA A 1 169 ? 1.739 8.836 -20.704 1.00 85.62 169 ALA A O 1
ATOM 1299 N N . GLY A 1 170 ? 3.987 8.941 -20.769 1.00 79.88 170 GLY A N 1
ATOM 1300 C CA . GLY A 1 170 ? 4.074 10.368 -20.449 1.00 79.88 170 GLY A CA 1
ATOM 1301 C C . GLY A 1 170 ? 3.948 10.706 -18.959 1.00 79.88 170 GLY A C 1
ATOM 1302 O O . GLY A 1 170 ? 3.956 11.892 -18.636 1.00 79.88 170 GLY A O 1
ATOM 1303 N N . SER A 1 171 ? 3.861 9.715 -18.060 1.00 82.56 171 SER A N 1
ATOM 1304 C CA . SER A 1 171 ? 3.997 9.967 -16.621 1.00 82.56 171 SER A CA 1
ATOM 1305 C C . SER A 1 171 ? 5.449 10.287 -16.248 1.00 82.56 171 SER A C 1
ATOM 1307 O O . SER A 1 171 ? 6.390 9.923 -16.964 1.00 82.56 171 SER A O 1
ATOM 1309 N N . ALA A 1 172 ? 5.638 10.962 -15.114 1.00 83.69 172 ALA A N 1
ATOM 1310 C CA . ALA A 1 172 ? 6.973 11.247 -14.599 1.00 83.69 172 ALA A CA 1
ATOM 1311 C C . ALA A 1 172 ? 7.724 9.951 -14.239 1.00 83.69 172 ALA A C 1
ATOM 1313 O O . ALA A 1 172 ? 8.920 9.840 -14.496 1.00 83.69 172 ALA A O 1
ATOM 1314 N N . GLU A 1 173 ? 7.013 8.934 -13.749 1.00 82.94 173 GLU A N 1
ATOM 1315 C CA . GLU A 1 173 ? 7.579 7.622 -13.414 1.00 82.94 173 GLU A CA 1
ATOM 1316 C C . GLU A 1 173 ? 8.047 6.878 -14.656 1.00 82.94 173 GLU A C 1
ATOM 1318 O O . GLU A 1 173 ? 9.144 6.333 -14.656 1.00 82.94 173 GLU A O 1
ATOM 1323 N N . ALA A 1 174 ? 7.289 6.916 -15.756 1.00 83.75 174 ALA A N 1
ATOM 1324 C CA . ALA A 1 174 ? 7.737 6.320 -17.011 1.00 83.75 174 ALA A CA 1
ATOM 1325 C C . ALA A 1 174 ? 9.013 6.991 -17.556 1.00 83.75 174 ALA A C 1
ATOM 1327 O O . ALA A 1 174 ? 9.811 6.338 -18.230 1.00 83.75 174 ALA A O 1
ATOM 1328 N N . ALA A 1 175 ? 9.210 8.286 -17.282 1.00 84.50 175 ALA A N 1
ATOM 1329 C CA . ALA A 1 175 ? 10.408 9.021 -17.685 1.00 84.50 175 ALA A CA 1
ATOM 1330 C C . ALA A 1 175 ? 11.623 8.732 -16.783 1.00 84.50 175 ALA A C 1
ATOM 1332 O O . ALA A 1 175 ? 12.748 8.694 -17.281 1.00 84.50 175 ALA A O 1
ATOM 1333 N N . MET A 1 176 ? 11.397 8.532 -15.483 1.00 85.50 176 MET A N 1
ATOM 1334 C CA . MET A 1 176 ? 12.449 8.385 -14.468 1.00 85.50 176 MET A CA 1
ATOM 1335 C C . MET A 1 176 ? 12.837 6.931 -14.188 1.00 85.50 176 MET A C 1
ATOM 1337 O O . MET A 1 176 ? 13.986 6.662 -13.853 1.00 85.50 176 MET A O 1
ATOM 1341 N N . GLU A 1 177 ? 11.916 5.984 -14.365 1.00 88.56 177 GLU A N 1
ATOM 1342 C CA . GLU A 1 177 ? 12.143 4.553 -14.159 1.00 88.56 177 GLU A CA 1
ATOM 1343 C C . GLU A 1 177 ? 11.948 3.771 -15.469 1.00 88.56 177 GLU A C 1
ATOM 1345 O O . GLU A 1 177 ? 10.897 3.166 -15.701 1.00 88.56 177 GLU A O 1
ATOM 1350 N N . PRO A 1 178 ? 12.953 3.729 -16.366 1.00 92.88 178 PRO A N 1
ATOM 1351 C CA . PRO A 1 178 ? 12.861 2.894 -17.554 1.00 92.88 178 PRO A CA 1
ATOM 1352 C C . PRO A 1 178 ? 12.791 1.411 -17.159 1.00 92.88 178 PRO A C 1
ATOM 1354 O O . PRO A 1 178 ? 13.661 0.887 -16.455 1.00 92.88 178 PRO A O 1
ATOM 1357 N N . ILE A 1 179 ? 11.764 0.723 -17.658 1.00 95.44 179 ILE A N 1
ATOM 1358 C CA . ILE A 1 179 ? 11.487 -0.681 -17.341 1.00 95.44 179 ILE A CA 1
ATOM 1359 C C . ILE A 1 179 ? 11.932 -1.636 -18.454 1.00 95.44 179 ILE A C 1
ATOM 1361 O O . ILE A 1 179 ? 11.760 -1.382 -19.651 1.00 95.44 179 ILE A O 1
ATOM 1365 N N . PHE A 1 180 ? 12.487 -2.777 -18.047 1.00 97.38 180 PHE A N 1
ATOM 1366 C CA . PHE A 1 180 ? 12.999 -3.819 -18.936 1.00 97.38 180 PHE A CA 1
ATOM 1367 C C . PHE A 1 180 ? 12.475 -5.197 -18.543 1.00 97.38 180 PHE A C 1
ATOM 1369 O O . PHE A 1 180 ? 12.155 -5.452 -17.384 1.00 97.38 180 PHE A O 1
ATOM 1376 N N . ASP A 1 181 ? 12.432 -6.122 -19.494 1.00 97.00 181 ASP A N 1
ATOM 1377 C CA . ASP A 1 181 ? 12.218 -7.532 -19.180 1.00 97.00 181 ASP A CA 1
ATOM 1378 C C . ASP A 1 181 ? 13.518 -8.226 -18.733 1.00 97.00 181 ASP A C 1
ATOM 1380 O O . ASP A 1 181 ? 14.612 -7.659 -18.758 1.00 97.00 181 ASP A O 1
ATOM 1384 N N . LEU A 1 182 ? 13.420 -9.502 -18.349 1.00 96.56 182 LEU A N 1
ATOM 1385 C CA . LEU A 1 182 ? 14.575 -10.306 -17.923 1.00 96.56 182 LEU A CA 1
ATOM 1386 C C . LEU A 1 182 ? 15.657 -10.479 -19.003 1.00 96.56 182 LEU A C 1
ATOM 1388 O O . LEU A 1 182 ? 16.794 -10.814 -18.671 1.00 96.56 182 LEU A O 1
ATOM 1392 N N . ALA A 1 183 ? 15.330 -10.273 -20.281 1.00 96.19 183 ALA A N 1
ATOM 1393 C CA . ALA A 1 183 ? 16.291 -10.306 -21.381 1.00 96.19 183 ALA A CA 1
ATOM 1394 C C . ALA A 1 183 ? 16.957 -8.937 -21.624 1.00 96.19 183 ALA A C 1
ATOM 1396 O O . ALA A 1 183 ? 17.835 -8.839 -22.480 1.00 96.19 183 ALA A O 1
ATOM 1397 N N . GLY A 1 184 ? 16.570 -7.898 -20.877 1.00 96.75 184 GLY A N 1
ATOM 1398 C CA . GLY A 1 184 ? 17.066 -6.533 -21.034 1.00 96.75 184 GLY A CA 1
ATOM 1399 C C . GLY A 1 184 ? 16.393 -5.762 -22.170 1.00 96.75 184 GLY A C 1
ATOM 1400 O O . GLY A 1 184 ? 16.923 -4.746 -22.617 1.00 96.75 184 GLY A O 1
ATOM 1401 N N . ARG A 1 185 ? 15.245 -6.233 -22.674 1.00 97.25 185 ARG A N 1
ATOM 1402 C CA . ARG A 1 185 ? 14.471 -5.523 -23.701 1.00 97.25 185 ARG A CA 1
ATOM 1403 C C . ARG A 1 185 ? 13.589 -4.477 -23.034 1.00 97.25 185 ARG A C 1
ATOM 1405 O O . ARG A 1 185 ? 12.981 -4.762 -22.006 1.00 97.25 185 ARG A O 1
ATOM 1412 N N . VAL A 1 186 ? 13.510 -3.290 -23.634 1.00 95.88 186 VAL A N 1
ATOM 1413 C CA . VAL A 1 186 ? 12.635 -2.206 -23.164 1.00 95.88 186 VAL A CA 1
ATOM 1414 C C . VAL A 1 186 ? 11.186 -2.686 -23.179 1.00 95.88 186 VAL A C 1
ATOM 1416 O O . VAL A 1 186 ? 10.727 -3.243 -24.179 1.00 95.88 186 VAL A O 1
ATOM 1419 N N . LEU A 1 187 ? 10.479 -2.460 -22.077 1.00 95.81 187 LEU A N 1
ATOM 1420 C CA . LEU A 1 187 ? 9.043 -2.679 -21.985 1.00 95.81 187 LEU A CA 1
ATOM 1421 C C . LEU A 1 187 ? 8.308 -1.369 -22.298 1.00 95.81 187 LEU A C 1
ATOM 1423 O O . LEU A 1 187 ? 8.732 -0.313 -21.828 1.00 95.81 187 LEU A O 1
ATOM 1427 N N . PRO A 1 188 ? 7.226 -1.407 -23.095 1.00 93.88 188 PRO A N 1
ATOM 1428 C CA . PRO A 1 188 ? 6.429 -0.218 -23.348 1.00 93.88 188 PRO A CA 1
ATOM 1429 C C . PRO A 1 188 ? 5.645 0.184 -22.093 1.00 93.88 188 PRO A C 1
ATOM 1431 O O . PRO A 1 188 ? 5.237 -0.668 -21.302 1.00 93.88 188 PRO A O 1
ATOM 1434 N N . SER A 1 189 ? 5.389 1.484 -21.962 1.00 92.69 189 SER A N 1
ATOM 1435 C CA . SER A 1 189 ? 4.392 2.017 -21.034 1.00 92.69 189 SER A CA 1
ATOM 1436 C C . SER A 1 189 ? 2.998 1.452 -21.315 1.00 92.69 189 SER A C 1
ATOM 1438 O O . SER A 1 189 ? 2.703 1.023 -22.434 1.00 92.69 189 SER A O 1
ATOM 1440 N N . ASP A 1 190 ? 2.122 1.509 -20.315 1.00 91.56 190 ASP A N 1
ATOM 1441 C CA . ASP A 1 190 ? 0.753 1.005 -20.409 1.00 91.56 190 ASP A CA 1
ATOM 1442 C C . ASP A 1 190 ? -0.252 2.039 -19.884 1.00 91.56 190 ASP A C 1
ATOM 1444 O O . ASP A 1 190 ? -0.197 2.388 -18.707 1.00 91.56 190 ASP A O 1
ATOM 1448 N N . PRO A 1 191 ? -1.190 2.545 -20.706 1.00 88.31 191 PRO A N 1
ATOM 1449 C CA . PRO A 1 191 ? -2.229 3.465 -20.241 1.00 88.31 191 PRO A CA 1
ATOM 1450 C C . PRO A 1 191 ? -3.089 2.920 -19.088 1.00 88.31 191 PRO A C 1
ATOM 1452 O O . PRO A 1 191 ? -3.625 3.713 -18.318 1.00 88.31 191 PRO A O 1
ATOM 1455 N N . ALA A 1 192 ? -3.206 1.592 -18.952 1.00 89.75 192 ALA A N 1
ATOM 1456 C CA . ALA A 1 192 ? -3.896 0.928 -17.841 1.00 89.75 192 ALA A CA 1
ATOM 1457 C C . ALA A 1 192 ? -2.992 0.703 -16.608 1.00 89.75 192 ALA A C 1
ATOM 1459 O O . ALA A 1 192 ? -3.362 -0.022 -15.683 1.00 89.75 192 ALA A O 1
ATOM 1460 N N . GLY A 1 193 ? -1.807 1.313 -16.606 1.00 92.88 193 GLY A N 1
ATOM 1461 C CA . GLY A 1 193 ? -0.810 1.253 -15.553 1.00 92.88 193 GLY A CA 1
ATOM 1462 C C . GLY A 1 193 ? -1.276 1.786 -14.206 1.00 92.88 193 GLY A C 1
ATOM 1463 O O . GLY A 1 193 ? -1.842 2.886 -14.128 1.00 92.88 193 GLY A O 1
ATOM 1464 N N . VAL A 1 194 ? -0.987 1.029 -13.149 1.00 94.00 194 VAL A N 1
ATOM 1465 C CA . VAL A 1 194 ? -1.178 1.430 -11.750 1.00 94.00 194 VAL A CA 1
ATOM 1466 C C . VAL A 1 194 ? -0.057 0.883 -10.873 1.00 94.00 194 VAL A C 1
ATOM 1468 O O . VAL A 1 194 ? 0.451 -0.210 -11.124 1.00 94.00 194 VAL A O 1
ATOM 1471 N N . ASP A 1 195 ? 0.277 1.637 -9.834 1.00 94.62 195 ASP A N 1
ATOM 1472 C CA . ASP A 1 195 ? 1.183 1.227 -8.760 1.00 94.62 195 ASP A CA 1
ATOM 1473 C C . ASP A 1 195 ? 0.437 1.366 -7.440 1.00 94.62 195 ASP A C 1
ATOM 1475 O O . ASP A 1 195 ? 0.266 2.477 -6.951 1.00 94.62 195 ASP A O 1
ATOM 1479 N N . THR A 1 196 ? -0.217 0.292 -6.999 1.00 96.38 196 THR A N 1
ATOM 1480 C CA . THR A 1 196 ? -1.234 0.360 -5.944 1.00 96.38 196 THR A CA 1
ATOM 1481 C C . THR A 1 196 ? -0.637 0.191 -4.559 1.00 96.38 196 THR A C 1
ATOM 1483 O O . THR A 1 196 ? -0.134 -0.880 -4.266 1.00 96.38 196 THR A O 1
ATOM 1486 N N . GLU A 1 197 ? -0.810 1.171 -3.677 1.00 95.25 197 GLU A N 1
ATOM 1487 C CA . GLU A 1 197 ? -0.143 1.151 -2.363 1.00 95.25 197 GLU A CA 1
ATOM 1488 C C . GLU A 1 197 ? -1.109 0.862 -1.208 1.00 95.25 197 GLU A C 1
ATOM 1490 O O . GLU A 1 197 ? -0.850 0.028 -0.350 1.00 95.25 197 GLU A O 1
ATOM 1495 N N . GLY A 1 198 ? -2.301 1.457 -1.234 1.00 96.69 198 GLY A N 1
ATOM 1496 C CA . GLY A 1 198 ? -3.243 1.413 -0.117 1.00 96.69 198 GLY A CA 1
ATOM 1497 C C . GLY A 1 198 ? -4.649 1.010 -0.535 1.00 96.69 198 GLY A C 1
ATOM 1498 O O . GLY A 1 198 ? -5.084 1.225 -1.670 1.00 96.69 198 GLY A O 1
ATOM 1499 N N . VAL A 1 199 ? -5.403 0.441 0.407 1.00 98.38 199 VAL A N 1
ATOM 1500 C CA . VAL A 1 199 ? -6.795 0.023 0.203 1.00 98.38 199 VAL A CA 1
ATOM 1501 C C . VAL A 1 199 ? -7.674 0.459 1.367 1.00 98.38 199 VAL A C 1
ATOM 1503 O O . VAL A 1 199 ? -7.293 0.344 2.522 1.00 98.38 199 VAL A O 1
ATOM 1506 N N . ALA A 1 200 ? -8.902 0.886 1.078 1.00 98.38 200 ALA A N 1
ATOM 1507 C CA . ALA A 1 200 ? -9.942 1.089 2.076 1.00 98.38 200 ALA A CA 1
ATOM 1508 C C . ALA A 1 200 ? -11.241 0.371 1.688 1.00 98.38 200 ALA A C 1
ATOM 1510 O O . ALA A 1 200 ? -11.827 0.612 0.633 1.00 98.38 200 ALA A O 1
ATOM 1511 N N . ALA A 1 201 ? -11.717 -0.513 2.559 1.00 98.00 201 ALA A N 1
ATOM 1512 C CA . ALA A 1 201 ? -12.972 -1.234 2.400 1.00 98.00 201 ALA A CA 1
ATOM 1513 C C . ALA A 1 201 ? -14.172 -0.337 2.770 1.00 98.00 201 ALA A C 1
ATOM 1515 O O . ALA A 1 201 ? -14.382 -0.021 3.939 1.00 98.00 201 ALA A O 1
ATOM 1516 N N . ALA A 1 202 ? -14.989 0.056 1.787 1.00 97.75 202 ALA A N 1
ATOM 1517 C CA . ALA A 1 202 ? -16.127 0.953 2.001 1.00 97.75 202 ALA A CA 1
ATOM 1518 C C . ALA A 1 202 ? -17.384 0.217 2.533 1.00 97.75 202 ALA A C 1
ATOM 1520 O O . ALA A 1 202 ? -17.577 -0.970 2.233 1.00 97.75 202 ALA A O 1
ATOM 1521 N N . PRO A 1 203 ? -18.286 0.885 3.283 1.00 97.00 203 PRO A N 1
ATOM 1522 C CA . PRO A 1 203 ? -19.487 0.251 3.849 1.00 97.00 203 PRO A CA 1
ATOM 1523 C C . PRO A 1 203 ? -20.479 -0.310 2.818 1.00 97.00 203 PRO A C 1
ATOM 1525 O O . PRO A 1 203 ? -21.227 -1.238 3.127 1.00 97.00 203 PRO A O 1
ATOM 1528 N N . ASP A 1 204 ? -20.479 0.222 1.595 1.00 96.44 204 ASP A N 1
ATOM 1529 C CA . ASP A 1 204 ? -21.348 -0.202 0.488 1.00 96.44 204 ASP A CA 1
ATOM 1530 C C . ASP A 1 204 ? -20.863 -1.480 -0.230 1.00 96.44 204 ASP A C 1
ATOM 1532 O O . ASP A 1 204 ? -21.507 -1.958 -1.164 1.00 96.44 204 ASP A O 1
ATOM 1536 N N . GLY A 1 205 ? -19.740 -2.053 0.216 1.00 96.75 205 GLY A N 1
ATOM 1537 C CA . GLY A 1 205 ? -19.123 -3.243 -0.370 1.00 96.75 205 GLY A CA 1
ATOM 1538 C C . GLY A 1 205 ? -18.125 -2.947 -1.492 1.00 96.75 205 GLY A C 1
ATOM 1539 O O . GLY A 1 205 ? -17.510 -3.886 -1.999 1.00 96.75 205 GLY A O 1
ATOM 1540 N N . THR A 1 206 ? -17.926 -1.678 -1.859 1.00 98.38 206 THR A N 1
ATOM 1541 C CA . THR A 1 206 ? -16.838 -1.257 -2.751 1.00 98.38 206 THR A CA 1
ATOM 1542 C C . THR A 1 206 ? -15.515 -1.123 -1.991 1.00 98.38 206 THR A C 1
ATOM 1544 O O . THR A 1 206 ? -15.421 -1.359 -0.778 1.00 98.38 206 THR A O 1
ATOM 1547 N N . PHE A 1 207 ? -14.467 -0.778 -2.726 1.00 98.62 207 PHE A N 1
ATOM 1548 C CA . PHE A 1 207 ? -13.150 -0.447 -2.212 1.00 98.62 207 PHE A CA 1
ATOM 1549 C C . PHE A 1 207 ? -12.696 0.884 -2.789 1.00 98.62 207 PHE A C 1
ATOM 1551 O O . PHE A 1 207 ? -13.042 1.226 -3.918 1.00 98.62 207 PHE A O 1
ATOM 1558 N N . TRP A 1 208 ? -11.870 1.587 -2.032 1.00 98.56 208 TRP A N 1
ATOM 1559 C CA . TRP A 1 208 ? -10.985 2.612 -2.556 1.00 98.56 208 TRP A CA 1
ATOM 1560 C C . TRP A 1 208 ? -9.566 2.072 -2.587 1.00 98.56 208 TRP A C 1
ATOM 1562 O O . TRP A 1 208 ? -9.164 1.371 -1.664 1.00 98.56 208 TRP A O 1
ATOM 1572 N N . VAL A 1 209 ? -8.836 2.384 -3.648 1.00 98.44 209 VAL A N 1
ATOM 1573 C CA . VAL A 1 209 ? -7.436 2.007 -3.839 1.00 98.44 209 VAL A CA 1
ATOM 1574 C C . VAL A 1 209 ? -6.662 3.254 -4.237 1.00 98.44 209 VAL A C 1
ATOM 1576 O O . VAL A 1 209 ? -7.111 3.965 -5.139 1.00 98.44 209 VAL A O 1
ATOM 1579 N N . CYS A 1 210 ? -5.541 3.540 -3.579 1.00 96.31 210 CYS A N 1
ATOM 1580 C CA . CYS A 1 210 ? -4.643 4.599 -4.028 1.00 96.31 210 CYS A CA 1
ATOM 1581 C C . CYS A 1 210 ? -3.567 4.017 -4.928 1.00 96.31 210 CYS A C 1
ATOM 1583 O O . CYS A 1 210 ? -3.206 2.847 -4.809 1.00 96.31 210 CYS A O 1
ATOM 1585 N N . GLU A 1 211 ? -3.098 4.835 -5.862 1.00 90.31 211 GLU A N 1
ATOM 1586 C CA . GLU A 1 211 ? -1.993 4.463 -6.728 1.00 90.31 211 GLU A CA 1
ATOM 1587 C C . GLU A 1 211 ? -1.056 5.638 -6.991 1.00 90.31 211 GLU A C 1
ATOM 1589 O O . GLU A 1 211 ? -1.492 6.793 -7.021 1.00 90.31 211 GLU A O 1
ATOM 1594 N N . GLU A 1 212 ? 0.221 5.337 -7.190 1.00 88.50 212 GLU A N 1
ATOM 1595 C CA . GLU A 1 212 ? 1.291 6.323 -7.133 1.00 88.50 212 GLU A CA 1
ATOM 1596 C C . GLU A 1 212 ? 1.531 7.087 -8.446 1.00 88.50 212 GLU A C 1
ATOM 1598 O O . GLU A 1 212 ? 1.746 8.304 -8.408 1.00 88.50 212 GLU A O 1
ATOM 1603 N N . TYR A 1 213 ? 1.445 6.432 -9.610 1.00 86.94 213 TYR A N 1
ATOM 1604 C CA . TYR A 1 213 ? 1.780 7.044 -10.906 1.00 86.94 213 TYR A CA 1
ATOM 1605 C C . TYR A 1 213 ? 0.963 8.307 -11.198 1.00 86.94 213 TYR A C 1
ATOM 1607 O O . TYR A 1 213 ? 1.500 9.322 -11.641 1.00 86.94 213 TYR A O 1
ATOM 1615 N N . GLY A 1 214 ? -0.343 8.260 -10.943 1.00 79.75 214 GLY A N 1
ATOM 1616 C CA . GLY A 1 214 ? -1.290 9.317 -11.289 1.00 79.75 214 GLY A CA 1
ATOM 1617 C C . GLY A 1 214 ? -1.423 10.473 -10.298 1.00 79.75 214 GLY A C 1
ATOM 1618 O O . GLY A 1 214 ? -2.211 11.378 -10.576 1.00 79.75 214 GLY A O 1
ATOM 1619 N N . PRO A 1 215 ? -0.680 10.518 -9.178 1.00 87.25 215 PRO A N 1
ATOM 1620 C CA . PRO A 1 215 ? -1.182 9.924 -7.929 1.00 87.25 215 PRO A CA 1
ATOM 1621 C C . PRO A 1 215 ? -2.714 10.001 -7.837 1.00 87.25 215 PRO A C 1
ATOM 1623 O O . PRO A 1 215 ? -3.284 11.089 -7.731 1.00 87.25 215 PRO A O 1
ATOM 1626 N N . SER A 1 216 ? -3.400 8.865 -7.910 1.00 92.69 216 SER A N 1
ATOM 1627 C CA . SER A 1 216 ? -4.855 8.833 -8.096 1.00 92.69 216 SER A CA 1
ATOM 1628 C C . SER A 1 216 ? -5.566 7.925 -7.096 1.00 92.69 216 SER A C 1
ATOM 1630 O O . SER A 1 216 ? -4.947 7.115 -6.408 1.00 92.69 216 SER A O 1
ATOM 1632 N N . LEU A 1 217 ? -6.889 8.077 -7.014 1.00 97.38 217 LEU A N 1
ATOM 1633 C CA . LEU A 1 217 ? -7.768 7.209 -6.231 1.00 97.38 217 LEU A CA 1
ATOM 1634 C C . LEU A 1 217 ? -8.725 6.462 -7.159 1.00 97.38 217 LEU A C 1
ATOM 1636 O O . LEU A 1 217 ? -9.428 7.073 -7.962 1.00 97.38 217 LEU A O 1
ATOM 1640 N N . MET A 1 218 ? -8.793 5.143 -7.036 1.00 97.56 218 MET A N 1
ATOM 1641 C CA . MET A 1 218 ? -9.718 4.293 -7.781 1.00 97.56 218 MET A CA 1
ATOM 1642 C C . MET A 1 218 ? -10.813 3.771 -6.861 1.00 97.56 218 MET A C 1
ATOM 1644 O O . MET A 1 218 ? -10.518 3.185 -5.823 1.00 97.56 218 MET A O 1
ATOM 1648 N N . GLN A 1 219 ? -12.076 3.918 -7.265 1.00 98.25 219 GLN A N 1
ATOM 1649 C CA . GLN A 1 219 ? -13.157 3.155 -6.649 1.00 98.25 219 GLN A CA 1
ATOM 1650 C C . GLN A 1 219 ? -13.305 1.828 -7.387 1.00 98.25 219 GLN A C 1
ATOM 1652 O O . GLN A 1 219 ? -13.505 1.804 -8.603 1.00 98.25 219 GLN A O 1
ATOM 1657 N N . VAL A 1 220 ? -13.242 0.729 -6.649 1.00 98.69 220 VAL A N 1
ATOM 1658 C CA . VAL A 1 220 ? -13.222 -0.635 -7.172 1.00 98.69 220 VAL A CA 1
ATOM 1659 C C . VAL A 1 220 ? -14.431 -1.401 -6.639 1.00 98.69 220 VAL A C 1
ATOM 1661 O O . VAL A 1 220 ? -14.738 -1.379 -5.448 1.00 98.69 220 VAL A O 1
ATOM 1664 N N . GLY A 1 221 ? -15.154 -2.078 -7.527 1.00 98.62 221 GLY A N 1
ATOM 1665 C CA . GLY A 1 221 ? -16.269 -2.942 -7.155 1.00 98.62 221 GLY A CA 1
ATOM 1666 C C . GLY A 1 221 ? -15.812 -4.219 -6.431 1.00 98.62 221 GLY A C 1
ATOM 1667 O O . GLY A 1 221 ? -14.637 -4.579 -6.476 1.00 98.62 221 GLY A O 1
ATOM 1668 N N . PRO A 1 222 ? -16.738 -4.982 -5.825 1.00 97.56 222 PRO A N 1
ATOM 1669 C CA . PRO A 1 222 ? -16.409 -6.195 -5.063 1.00 97.56 222 PRO A CA 1
ATOM 1670 C C . PRO A 1 222 ? -15.719 -7.300 -5.882 1.00 97.56 222 PRO A C 1
ATOM 1672 O O . PRO A 1 222 ? -15.101 -8.205 -5.326 1.00 97.56 222 PRO A O 1
ATOM 1675 N N . GLU A 1 223 ? -15.833 -7.222 -7.208 1.00 97.88 223 GLU A N 1
ATOM 1676 C CA . GLU A 1 223 ? -15.283 -8.174 -8.171 1.00 97.88 223 GLU A CA 1
ATOM 1677 C C . GLU A 1 223 ? -14.053 -7.622 -8.920 1.00 97.88 223 GLU A C 1
ATOM 1679 O O . GLU A 1 223 ? -13.613 -8.238 -9.884 1.00 97.88 223 GLU A O 1
ATOM 1684 N N . GLY A 1 224 ? -13.493 -6.482 -8.488 1.00 98.19 224 GLY A N 1
ATOM 1685 C CA . GLY A 1 224 ? -12.236 -5.931 -9.020 1.00 98.19 224 GLY A CA 1
ATOM 1686 C C . GLY A 1 224 ? -12.384 -4.928 -10.164 1.00 98.19 224 GLY A C 1
ATOM 1687 O O . GLY A 1 224 ? -11.396 -4.335 -10.588 1.00 98.19 224 GLY A O 1
ATOM 1688 N N . ALA A 1 225 ? -13.604 -4.686 -10.646 1.00 98.44 225 ALA A N 1
ATOM 1689 C CA . ALA A 1 225 ? -13.855 -3.692 -11.686 1.00 98.44 225 ALA A CA 1
ATOM 1690 C C . ALA A 1 225 ? -13.633 -2.264 -11.160 1.00 98.44 225 ALA A C 1
ATOM 1692 O O . ALA A 1 225 ? -14.274 -1.860 -10.187 1.00 98.44 225 ALA A O 1
ATOM 1693 N N . VAL A 1 226 ? -12.780 -1.485 -11.823 1.00 97.69 226 VAL A N 1
ATOM 1694 C CA . VAL A 1 226 ? -12.613 -0.051 -11.568 1.00 97.69 226 VAL A CA 1
ATOM 1695 C C . VAL A 1 226 ? -13.862 0.678 -12.051 1.00 97.69 226 VAL A C 1
ATOM 1697 O O . VAL A 1 226 ? -14.159 0.724 -13.243 1.00 97.69 226 VAL A O 1
ATOM 1700 N N . LEU A 1 227 ? -14.604 1.251 -11.108 1.00 97.25 227 LEU A N 1
ATOM 1701 C CA . LEU A 1 227 ? -15.844 1.985 -11.363 1.00 97.25 227 LEU A CA 1
ATOM 1702 C C . LEU A 1 227 ? -15.564 3.438 -11.754 1.00 97.25 227 LEU A C 1
ATOM 1704 O O . LEU A 1 227 ? -16.288 4.023 -12.556 1.00 97.25 227 LEU A O 1
ATOM 1708 N N . ARG A 1 228 ? -14.521 4.024 -11.161 1.00 95.44 228 ARG A N 1
ATOM 1709 C CA . ARG A 1 228 ? -14.020 5.369 -11.462 1.00 95.44 228 ARG A CA 1
ATOM 1710 C C . ARG A 1 228 ? -12.591 5.531 -10.956 1.00 95.44 228 ARG A C 1
ATOM 1712 O O . ARG A 1 228 ? -12.205 4.879 -9.989 1.00 95.44 228 ARG A O 1
ATOM 1719 N N . ARG A 1 229 ? -11.845 6.438 -11.585 1.00 95.06 229 ARG A N 1
ATOM 1720 C CA . ARG A 1 229 ? -10.496 6.857 -11.188 1.00 95.06 229 ARG A CA 1
ATOM 1721 C C . ARG A 1 229 ? -10.455 8.376 -11.082 1.00 95.06 229 ARG A C 1
ATOM 1723 O O . ARG A 1 229 ? -10.947 9.061 -11.976 1.00 95.06 229 ARG A O 1
ATOM 1730 N N . TRP A 1 230 ? -9.909 8.888 -9.990 1.00 96.38 230 TRP A N 1
ATOM 1731 C CA . TRP A 1 230 ? -9.800 10.310 -9.687 1.00 96.38 230 TRP A CA 1
ATOM 1732 C C . TRP A 1 230 ? -8.351 10.745 -9.715 1.00 96.38 230 TRP A C 1
ATOM 1734 O O . TRP A 1 230 ? -7.574 10.276 -8.892 1.00 96.38 230 TRP A O 1
ATOM 1744 N N . THR A 1 231 ? -8.001 11.651 -10.617 1.00 94.62 231 THR A N 1
ATOM 1745 C CA . THR A 1 231 ? -6.658 12.228 -10.720 1.00 94.62 231 THR A CA 1
ATOM 1746 C C . THR A 1 231 ? -6.634 13.666 -10.202 1.00 94.62 231 THR A C 1
ATOM 1748 O O . THR A 1 231 ? -7.691 14.294 -10.062 1.00 94.62 231 THR A O 1
ATOM 1751 N N . PRO A 1 232 ? -5.442 14.214 -9.915 1.00 94.62 232 PRO A N 1
ATOM 1752 C CA . PRO A 1 232 ? -5.267 15.627 -9.619 1.00 94.62 232 PRO A CA 1
ATOM 1753 C C . PRO A 1 232 ? -5.709 16.513 -10.783 1.00 94.62 232 PRO A C 1
ATOM 1755 O O . PRO A 1 232 ? -5.478 16.196 -11.951 1.00 94.62 232 PRO A O 1
ATOM 1758 N N . GLU A 1 233 ? -6.291 17.667 -10.470 1.00 93.94 233 GLU A N 1
ATOM 1759 C CA . GLU A 1 233 ? -6.480 18.755 -11.426 1.00 93.94 233 GLU A CA 1
ATOM 1760 C C . GLU A 1 233 ? -5.166 19.065 -12.151 1.00 93.94 233 GLU A C 1
ATOM 1762 O O . GLU A 1 233 ? -4.133 19.257 -11.513 1.00 93.94 233 GLU A O 1
ATOM 1767 N N . GLY A 1 234 ? -5.208 19.112 -13.485 1.00 89.12 234 GLY A N 1
ATOM 1768 C CA . GLY A 1 234 ? -4.032 19.306 -14.340 1.00 89.12 234 GLY A CA 1
ATOM 1769 C C . GLY A 1 234 ? -3.312 18.013 -14.746 1.00 89.12 234 GLY A C 1
ATOM 1770 O O . GLY A 1 234 ? -2.489 18.062 -15.656 1.00 89.12 234 GLY A O 1
ATOM 1771 N N . HIS A 1 235 ? -3.658 16.863 -14.158 1.00 86.88 235 HIS A N 1
ATOM 1772 C CA . HIS A 1 235 ? -3.162 15.554 -14.578 1.00 86.88 235 HIS A CA 1
ATOM 1773 C C . HIS A 1 235 ? -4.197 14.841 -15.459 1.00 86.88 235 HIS A C 1
ATOM 1775 O O . HIS A 1 235 ? -5.323 14.569 -15.033 1.00 86.88 235 HIS A O 1
ATOM 1781 N N . THR A 1 236 ? -3.816 14.528 -16.700 1.00 81.69 236 THR A N 1
ATOM 1782 C CA . THR A 1 236 ? -4.702 13.866 -17.668 1.00 81.69 236 THR A CA 1
ATOM 1783 C C . THR A 1 236 ? -4.338 12.398 -17.808 1.00 81.69 236 THR A C 1
ATOM 1785 O O . THR A 1 236 ? -3.258 12.068 -18.289 1.00 81.69 236 THR A O 1
ATOM 1788 N N . LEU A 1 237 ? -5.286 11.530 -17.470 1.00 83.94 237 LEU A N 1
ATOM 1789 C CA . LEU A 1 237 ? -5.207 10.098 -17.716 1.00 83.94 237 LEU A CA 1
ATOM 1790 C C . LEU A 1 237 ? -6.514 9.618 -18.351 1.00 83.94 237 LEU A C 1
ATOM 1792 O O . LEU A 1 237 ? -7.601 10.048 -17.960 1.00 83.94 237 LEU A O 1
ATOM 1796 N N . ALA A 1 238 ? -6.417 8.742 -19.351 1.00 81.00 238 ALA A N 1
ATOM 1797 C CA . ALA A 1 238 ? -7.586 8.229 -20.057 1.00 81.00 238 ALA A CA 1
ATOM 1798 C C . ALA A 1 238 ? -8.564 7.539 -19.087 1.00 81.00 238 ALA A C 1
ATOM 1800 O O . ALA A 1 238 ? -8.162 6.733 -18.251 1.00 81.00 238 ALA A O 1
ATOM 1801 N N . GLY A 1 239 ? -9.853 7.879 -19.183 1.00 83.25 239 GLY A N 1
ATOM 1802 C CA . GLY A 1 239 ? -10.902 7.318 -18.321 1.00 83.25 239 GLY A CA 1
ATOM 1803 C C . GLY A 1 239 ? -10.912 7.834 -16.873 1.00 83.25 239 GLY A C 1
AT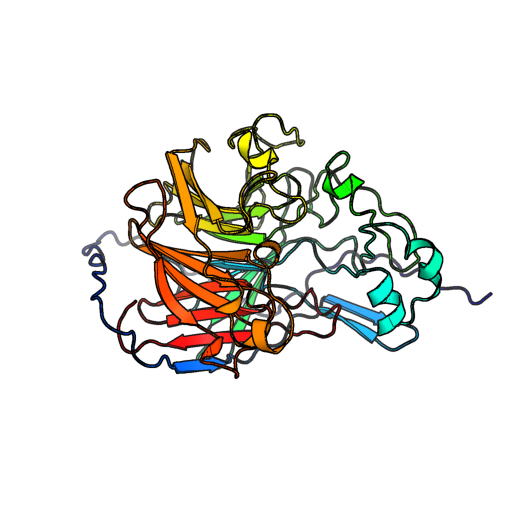OM 1804 O O . GLY A 1 239 ? -11.773 7.414 -16.099 1.00 83.25 239 GLY A O 1
ATOM 1805 N N . ALA A 1 240 ? -10.007 8.746 -16.502 1.00 91.06 240 ALA A N 1
ATOM 1806 C CA . ALA A 1 240 ? -9.966 9.357 -15.178 1.00 91.06 240 ALA A CA 1
ATOM 1807 C C . ALA A 1 240 ? -10.690 10.713 -15.127 1.00 91.06 240 ALA A C 1
ATOM 1809 O O . ALA A 1 240 ? -10.849 11.408 -16.131 1.00 91.06 240 ALA A O 1
ATOM 1810 N N . GLN A 1 241 ? -11.130 11.087 -13.928 1.00 93.94 241 GLN A N 1
ATOM 1811 C CA . GLN A 1 241 ? -11.794 12.351 -13.625 1.00 93.94 241 GLN A CA 1
ATOM 1812 C C . GLN A 1 241 ? -10.844 13.221 -12.800 1.00 93.94 241 GLN A C 1
ATOM 1814 O O . GLN A 1 241 ? -10.379 12.791 -11.747 1.00 93.94 241 GLN A O 1
ATOM 1819 N N . ALA A 1 242 ? -10.576 14.444 -13.250 1.00 94.62 242 ALA A N 1
ATOM 1820 C CA . ALA A 1 242 ? -9.723 15.391 -12.536 1.00 94.62 242 ALA A CA 1
ATOM 1821 C C . ALA A 1 242 ? -10.491 16.028 -11.361 1.00 94.62 242 ALA A C 1
ATOM 1823 O O . ALA A 1 242 ? -11.064 17.105 -11.504 1.00 94.62 242 ALA A O 1
ATOM 1824 N N . LEU A 1 243 ? -10.573 15.311 -10.237 1.00 95.12 243 LEU A N 1
ATOM 1825 C CA . LEU A 1 243 ? -11.356 15.698 -9.052 1.00 95.12 243 LEU A CA 1
ATOM 1826 C C . LEU A 1 243 ? -10.509 15.887 -7.792 1.00 95.12 243 LEU A C 1
ATOM 1828 O O . LEU A 1 243 ? -11.010 16.417 -6.804 1.00 95.12 243 LEU A O 1
ATOM 1832 N N . LEU A 1 244 ? -9.247 15.454 -7.803 1.00 96.19 244 LEU A N 1
ATOM 1833 C CA . LEU A 1 244 ? -8.353 15.660 -6.668 1.00 96.19 244 LEU A CA 1
ATOM 1834 C C . LEU A 1 244 ? -7.680 17.038 -6.765 1.00 96.19 244 LEU A C 1
ATOM 1836 O O . LEU A 1 244 ? -7.407 17.510 -7.871 1.00 96.19 244 LEU A O 1
ATOM 1840 N N . PRO A 1 245 ? -7.335 17.672 -5.634 1.00 94.75 245 PRO A N 1
ATOM 1841 C CA . PRO A 1 245 ? -6.608 18.937 -5.646 1.00 94.75 245 PRO A CA 1
ATOM 1842 C C . PRO A 1 245 ? -5.307 18.871 -6.459 1.00 94.75 245 PRO A C 1
ATOM 1844 O O . PRO A 1 245 ? -4.504 17.952 -6.281 1.00 94.75 245 PRO A O 1
ATOM 1847 N N . ALA A 1 246 ? -5.042 19.903 -7.270 1.00 95.00 246 ALA A N 1
ATOM 1848 C CA . ALA A 1 246 ? -3.819 20.019 -8.080 1.00 95.00 246 ALA A CA 1
ATOM 1849 C C . ALA A 1 246 ? -2.524 19.868 -7.258 1.00 95.00 246 ALA A C 1
ATOM 1851 O O . ALA A 1 246 ? -1.503 19.419 -7.776 1.00 95.00 246 ALA A O 1
ATOM 1852 N N . ALA A 1 247 ? -2.569 20.211 -5.964 1.00 94.25 247 ALA A N 1
ATOM 1853 C CA . ALA A 1 247 ? -1.446 20.088 -5.040 1.00 94.25 247 ALA A CA 1
ATOM 1854 C C . ALA A 1 247 ? -0.861 18.665 -4.963 1.00 94.25 247 ALA A C 1
ATOM 1856 O O . ALA A 1 247 ? 0.330 18.538 -4.702 1.00 94.25 247 ALA A O 1
ATOM 1857 N N . ALA A 1 248 ? -1.639 17.616 -5.254 1.00 94.12 248 ALA A N 1
ATOM 1858 C CA . ALA A 1 248 ? -1.153 16.233 -5.258 1.00 94.12 248 ALA A CA 1
ATOM 1859 C C . ALA A 1 248 ? -0.053 15.999 -6.306 1.00 94.12 248 ALA A C 1
ATOM 1861 O O . ALA A 1 248 ? 0.794 15.132 -6.115 1.00 94.12 248 ALA A O 1
ATOM 1862 N N . GLN A 1 249 ? -0.007 16.799 -7.379 1.00 92.50 249 GLN A N 1
ATOM 1863 C CA . GLN A 1 249 ? 1.067 16.726 -8.377 1.00 92.50 249 GLN A CA 1
ATOM 1864 C C . GLN A 1 249 ? 2.428 17.186 -7.835 1.00 92.50 249 GLN A C 1
ATOM 1866 O O . GLN A 1 249 ? 3.445 16.923 -8.462 1.00 92.50 249 GLN A O 1
ATOM 1871 N N . ARG A 1 250 ? 2.460 17.867 -6.680 1.00 93.06 250 ARG A N 1
ATOM 1872 C CA . ARG A 1 250 ? 3.699 18.272 -5.999 1.00 93.06 250 ARG A CA 1
ATOM 1873 C C . ARG A 1 250 ? 4.280 17.155 -5.132 1.00 93.06 250 ARG A C 1
ATOM 1875 O O . ARG A 1 250 ? 5.231 17.413 -4.398 1.00 93.06 250 ARG A O 1
ATOM 1882 N N . ARG A 1 251 ? 3.709 15.945 -5.143 1.00 92.25 251 ARG A N 1
ATOM 1883 C CA . ARG A 1 251 ? 4.335 14.799 -4.475 1.00 92.25 251 ARG A CA 1
ATOM 1884 C C . ARG A 1 251 ? 5.766 14.616 -4.974 1.00 92.25 251 ARG A C 1
ATOM 1886 O O . ARG A 1 251 ? 6.062 14.892 -6.134 1.00 92.25 251 ARG A O 1
ATOM 1893 N N . ARG A 1 252 ? 6.639 14.111 -4.109 1.00 91.38 252 ARG A N 1
ATOM 1894 C CA . ARG A 1 252 ? 7.952 13.640 -4.557 1.00 91.38 252 ARG A CA 1
ATOM 1895 C C . ARG A 1 252 ? 7.733 12.381 -5.413 1.00 91.38 252 ARG A C 1
ATOM 1897 O O . ARG A 1 252 ? 6.768 11.637 -5.211 1.00 91.38 252 ARG A O 1
ATOM 1904 N N . LEU A 1 253 ? 8.585 12.161 -6.409 1.00 85.31 253 LEU A N 1
ATOM 1905 C CA . LEU A 1 253 ? 8.539 10.929 -7.203 1.00 85.31 253 LEU A CA 1
ATOM 1906 C C . LEU A 1 253 ? 8.784 9.712 -6.308 1.00 85.31 253 LEU A C 1
ATOM 1908 O O . LEU A 1 253 ? 9.629 9.777 -5.414 1.00 85.31 253 LEU A O 1
ATOM 1912 N N . ASN A 1 254 ? 8.039 8.632 -6.548 1.00 83.38 254 ASN A N 1
ATOM 1913 C CA . ASN A 1 254 ? 8.002 7.442 -5.693 1.00 83.38 254 ASN A CA 1
ATOM 1914 C C . ASN A 1 254 ? 7.674 7.746 -4.212 1.00 83.38 254 ASN A C 1
ATOM 1916 O O . ASN A 1 254 ? 8.232 7.104 -3.325 1.00 83.38 254 ASN A O 1
ATOM 1920 N N . ARG A 1 255 ? 6.881 8.803 -3.947 1.00 87.81 255 ARG A N 1
ATOM 1921 C CA . ARG A 1 255 ? 6.345 9.188 -2.625 1.00 87.81 255 ARG A CA 1
ATOM 1922 C C . ARG A 1 255 ? 4.897 9.708 -2.737 1.00 87.81 255 ARG A C 1
ATOM 1924 O O . ARG A 1 255 ? 4.602 10.849 -2.362 1.00 87.81 255 ARG A O 1
ATOM 1931 N N . GLY A 1 256 ? 4.010 8.930 -3.353 1.00 89.62 256 GLY A N 1
ATOM 1932 C CA . GLY A 1 256 ? 2.618 9.289 -3.634 1.00 89.62 256 GLY A CA 1
ATOM 1933 C C . GLY A 1 256 ? 1.627 9.055 -2.499 1.00 89.62 256 GLY A C 1
ATOM 1934 O O . GLY A 1 256 ? 1.981 9.127 -1.325 1.00 89.62 256 GLY A O 1
ATOM 1935 N N . PHE A 1 257 ? 0.351 8.870 -2.861 1.00 94.75 257 PHE A N 1
ATOM 1936 C CA . PHE A 1 257 ? -0.648 8.403 -1.902 1.00 94.75 257 PHE A CA 1
ATOM 1937 C C . PHE A 1 257 ? -0.313 6.976 -1.499 1.00 94.75 257 PHE A C 1
ATOM 1939 O O . PHE A 1 257 ? -0.260 6.102 -2.359 1.00 94.75 257 PHE A O 1
ATOM 1946 N N . GLU A 1 258 ? -0.182 6.762 -0.202 1.00 94.25 258 GLU A N 1
ATOM 1947 C CA . GLU A 1 258 ? 0.339 5.512 0.329 1.00 94.25 258 GLU A CA 1
ATOM 1948 C C . GLU A 1 258 ? -0.719 4.741 1.120 1.00 94.25 258 GLU A C 1
ATOM 1950 O O . GLU A 1 258 ? -0.952 3.563 0.898 1.00 94.25 258 GLU A O 1
ATOM 1955 N N . GLY A 1 259 ? -1.428 5.441 2.007 1.00 96.00 259 GLY A N 1
ATOM 1956 C CA . GLY A 1 259 ? -2.428 4.845 2.885 1.00 96.00 259 GLY A CA 1
ATOM 1957 C C . GLY A 1 259 ? -3.813 5.431 2.657 1.00 96.00 259 GLY A C 1
ATOM 1958 O O . GLY A 1 259 ? -3.967 6.633 2.401 1.00 96.00 259 GLY A O 1
ATOM 1959 N N . LEU A 1 260 ? -4.836 4.591 2.822 1.00 97.00 260 LEU A N 1
ATOM 1960 C CA . LEU A 1 260 ? -6.235 4.990 2.718 1.00 97.00 260 LEU A CA 1
ATOM 1961 C C . LEU A 1 260 ? -7.058 4.519 3.905 1.00 97.00 260 LEU A C 1
ATOM 1963 O O . LEU A 1 260 ? -6.969 3.382 4.342 1.00 97.00 260 LEU A O 1
ATOM 1967 N N . ALA A 1 261 ? -7.990 5.361 4.332 1.00 97.94 261 ALA A N 1
ATOM 1968 C CA . ALA A 1 261 ? -9.061 4.948 5.218 1.00 97.94 261 ALA A CA 1
ATOM 1969 C C . ALA A 1 261 ? -10.392 5.578 4.801 1.00 97.94 261 ALA A C 1
ATOM 1971 O O . ALA A 1 261 ? -10.430 6.648 4.202 1.00 97.94 261 ALA A O 1
ATOM 1972 N N . VAL A 1 262 ? -11.507 4.929 5.124 1.00 98.00 262 VAL A N 1
ATOM 1973 C CA . VAL A 1 262 ? -12.859 5.435 4.841 1.00 98.00 262 VAL A CA 1
ATOM 1974 C C . VAL A 1 262 ? -13.617 5.549 6.157 1.00 98.00 262 VAL A C 1
ATOM 1976 O O . VAL A 1 262 ? -13.494 4.678 7.017 1.00 98.00 262 VAL A O 1
ATOM 1979 N N . SER A 1 263 ? -14.379 6.629 6.338 1.00 97.31 263 SER A N 1
ATOM 1980 C CA . SER A 1 263 ? -15.218 6.801 7.528 1.00 97.31 263 SER A CA 1
ATOM 1981 C C . SER A 1 263 ? -16.286 5.708 7.624 1.00 97.31 263 SER A C 1
ATOM 1983 O O . SER A 1 263 ? -16.751 5.191 6.612 1.00 97.31 263 SER A O 1
ATOM 1985 N N . GLY A 1 264 ? -16.730 5.373 8.840 1.00 94.50 264 GLY A N 1
ATOM 1986 C CA . GLY A 1 264 ? -17.716 4.300 9.044 1.00 94.50 264 GLY A CA 1
ATOM 1987 C C . GLY A 1 264 ? -19.061 4.501 8.325 1.00 94.50 264 GLY A C 1
ATOM 1988 O O . GLY A 1 264 ? -19.759 3.531 8.045 1.00 94.50 264 GLY A O 1
ATOM 1989 N N . ASP A 1 265 ? -19.423 5.742 7.986 1.00 95.69 265 ASP A N 1
ATOM 1990 C CA . ASP A 1 265 ? -20.599 6.081 7.169 1.00 95.69 265 ASP A CA 1
ATOM 1991 C C . ASP A 1 265 ? -20.319 6.128 5.655 1.00 95.69 265 ASP A C 1
ATOM 1993 O O . ASP A 1 265 ? -21.245 6.295 4.864 1.00 95.69 265 ASP A O 1
ATOM 1997 N N . GLY A 1 266 ? -19.060 5.974 5.240 1.00 97.12 266 GLY A N 1
ATOM 1998 C CA . GLY A 1 266 ? -18.626 6.011 3.847 1.00 97.12 266 GLY A CA 1
ATOM 1999 C C . GLY A 1 266 ? -18.563 7.410 3.234 1.00 97.12 266 GLY A C 1
ATOM 2000 O O . GLY A 1 266 ? -18.306 7.517 2.039 1.00 97.12 266 GLY A O 1
ATOM 2001 N N . ALA A 1 267 ? -18.802 8.473 4.007 1.00 97.44 267 ALA A N 1
ATOM 2002 C CA . ALA A 1 267 ? -18.893 9.835 3.483 1.00 97.44 267 ALA A CA 1
ATOM 2003 C C . ALA A 1 267 ? -17.527 10.489 3.219 1.00 97.44 267 ALA A C 1
ATOM 2005 O O . ALA A 1 267 ? -17.430 11.380 2.376 1.00 97.44 267 ALA A O 1
ATOM 2006 N N . ALA A 1 268 ? -16.474 10.067 3.924 1.00 98.12 268 ALA A N 1
ATOM 2007 C CA . ALA A 1 268 ? -15.147 10.655 3.810 1.00 98.12 268 ALA A CA 1
ATOM 2008 C C . ALA A 1 268 ? -14.066 9.606 3.534 1.00 98.12 268 ALA A C 1
ATOM 2010 O O . ALA A 1 268 ? -14.047 8.541 4.153 1.00 98.12 268 ALA A O 1
ATOM 2011 N N . ILE A 1 269 ? -13.134 9.961 2.651 1.00 98.44 269 ILE A N 1
ATOM 2012 C CA . ILE A 1 269 ? -11.888 9.231 2.409 1.00 98.44 269 ILE A CA 1
ATOM 2013 C C . ILE A 1 269 ? -10.762 10.015 3.072 1.00 98.44 269 ILE A C 1
ATOM 2015 O O . ILE A 1 269 ? -10.646 11.223 2.879 1.00 98.44 269 ILE A O 1
ATOM 2019 N N . TYR A 1 270 ? -9.933 9.327 3.841 1.00 98.50 270 TYR A N 1
ATOM 2020 C CA . TYR A 1 270 ? -8.671 9.832 4.348 1.00 98.50 270 TYR A CA 1
ATOM 2021 C C . TYR A 1 270 ? -7.552 9.250 3.495 1.00 98.50 270 TYR A C 1
ATOM 2023 O O . TYR A 1 270 ? -7.466 8.031 3.375 1.00 98.50 270 TYR A O 1
ATOM 2031 N N . ALA A 1 271 ? -6.728 10.105 2.900 1.00 97.94 271 ALA A N 1
ATOM 2032 C CA . ALA A 1 271 ? -5.602 9.700 2.068 1.00 97.94 271 ALA A CA 1
ATOM 2033 C C . ALA A 1 271 ? -4.327 10.379 2.565 1.00 97.94 271 ALA A C 1
ATOM 2035 O O . ALA A 1 271 ? -4.313 11.599 2.732 1.00 97.94 271 ALA A O 1
ATOM 2036 N N . VAL A 1 272 ? -3.279 9.602 2.825 1.00 97.88 272 VAL A N 1
ATOM 2037 C CA . VAL A 1 272 ? -1.981 10.117 3.284 1.00 97.88 272 VAL A CA 1
ATOM 2038 C C . VAL A 1 272 ? -0.948 10.011 2.177 1.00 97.88 272 VAL A C 1
ATOM 2040 O O . VAL A 1 272 ? -0.921 9.023 1.447 1.00 97.88 272 VAL A O 1
ATOM 2043 N N . PHE A 1 273 ? -0.103 11.030 2.058 1.00 97.12 273 PHE A N 1
ATOM 2044 C CA . PHE A 1 273 ? 1.095 10.948 1.230 1.00 97.12 273 PHE A CA 1
ATOM 2045 C C . PHE A 1 273 ? 2.219 10.270 2.008 1.00 97.12 273 PHE A C 1
ATOM 2047 O O . PHE A 1 273 ? 2.391 10.550 3.198 1.00 97.12 273 PHE A O 1
ATOM 2054 N N . GLN A 1 274 ? 3.018 9.437 1.342 1.00 95.31 274 GLN A N 1
ATOM 2055 C CA . GLN A 1 274 ? 4.117 8.722 1.991 1.00 95.31 274 GLN A CA 1
ATOM 2056 C C . GLN A 1 274 ? 5.083 9.689 2.702 1.00 95.31 274 GLN A C 1
ATOM 2058 O O . GLN A 1 274 ? 5.524 9.437 3.823 1.00 95.31 274 GLN A O 1
ATOM 2063 N N . SER A 1 275 ? 5.353 10.840 2.076 1.00 95.06 275 SER A N 1
ATOM 2064 C CA . SER A 1 275 ? 6.183 11.928 2.603 1.00 95.06 275 SER A CA 1
ATOM 2065 C C . SER A 1 275 ? 5.609 13.295 2.200 1.00 95.06 275 SER A C 1
ATOM 2067 O O . SER A 1 275 ? 4.753 13.377 1.320 1.00 95.06 275 SER A O 1
ATOM 2069 N N . GLY A 1 276 ? 6.115 14.386 2.792 1.00 94.06 276 GLY A N 1
ATOM 2070 C CA . GLY A 1 276 ? 5.748 15.754 2.393 1.00 94.06 276 GLY A CA 1
ATOM 2071 C C . GLY A 1 276 ? 5.992 16.069 0.907 1.00 94.06 276 GLY A C 1
ATOM 2072 O O . GLY A 1 276 ? 6.699 15.339 0.200 1.00 94.06 276 GLY A O 1
ATOM 2073 N N . PHE A 1 277 ? 5.425 17.174 0.422 1.00 94.75 277 PHE A N 1
ATOM 2074 C CA . PHE A 1 277 ? 5.551 17.566 -0.983 1.00 94.75 277 PHE A CA 1
ATOM 2075 C C . PHE A 1 277 ? 6.961 18.064 -1.343 1.00 94.75 277 PHE A C 1
ATOM 2077 O O . PHE A 1 277 ? 7.790 18.386 -0.489 1.00 94.75 277 PHE A O 1
ATOM 2084 N N . GLU A 1 278 ? 7.254 18.143 -2.641 1.00 93.00 278 GLU A N 1
ATOM 2085 C CA . GLU A 1 278 ? 8.469 18.771 -3.149 1.00 93.00 278 GLU A CA 1
ATOM 2086 C C . GLU A 1 278 ? 8.600 20.215 -2.649 1.00 93.00 278 GLU A C 1
ATOM 2088 O O . GLU A 1 278 ? 7.641 20.997 -2.638 1.00 93.00 278 GLU A O 1
ATOM 2093 N N . GLY A 1 279 ? 9.818 20.556 -2.218 1.00 91.62 279 GLY A N 1
ATOM 2094 C CA . GLY A 1 279 ? 10.144 21.849 -1.616 1.00 91.62 279 GLY A CA 1
ATOM 2095 C C . GLY A 1 279 ? 9.655 22.036 -0.176 1.00 91.62 279 GLY A C 1
ATOM 2096 O O . GLY A 1 279 ? 9.975 23.058 0.426 1.00 91.62 279 GLY A O 1
ATOM 2097 N N . GLU A 1 280 ? 8.911 21.082 0.389 1.00 92.75 280 GLU A N 1
ATOM 2098 C CA . GLU A 1 280 ? 8.487 21.112 1.790 1.00 92.75 280 GLU A CA 1
ATOM 2099 C C . GLU A 1 280 ? 9.474 20.367 2.696 1.00 92.75 280 GLU A C 1
ATOM 2101 O O . GLU A 1 280 ? 10.382 19.669 2.235 1.00 92.75 280 GLU A O 1
ATOM 2106 N N . ALA A 1 281 ? 9.298 20.549 4.004 1.00 91.56 281 ALA A N 1
ATOM 2107 C CA . ALA A 1 281 ? 10.054 19.868 5.046 1.00 91.56 281 ALA A CA 1
ATOM 2108 C C . ALA A 1 281 ? 9.936 18.334 4.912 1.00 91.56 281 ALA A C 1
ATOM 2110 O O . ALA A 1 281 ? 8.990 17.808 4.318 1.00 91.56 281 ALA A O 1
ATOM 2111 N N . HIS A 1 282 ? 10.916 17.598 5.429 1.00 94.12 282 HIS A N 1
ATOM 2112 C CA . HIS A 1 282 ? 10.857 16.131 5.465 1.00 94.12 282 HIS A CA 1
ATOM 2113 C C . HIS A 1 282 ? 10.221 15.613 6.761 1.00 94.12 282 HIS A C 1
ATOM 2115 O O . HIS A 1 282 ? 9.821 14.460 6.849 1.00 94.12 282 HIS A O 1
ATOM 2121 N N . GLU A 1 283 ? 10.092 16.486 7.754 1.00 94.81 283 GLU A N 1
ATOM 2122 C CA . GLU A 1 283 ? 9.609 16.204 9.098 1.00 94.81 283 GLU A CA 1
ATOM 2123 C C . GLU A 1 283 ? 8.079 16.148 9.186 1.00 94.81 283 GLU A C 1
ATOM 2125 O O . GLU A 1 283 ? 7.536 15.864 10.255 1.00 94.81 283 GLU A O 1
ATOM 2130 N N . THR A 1 284 ? 7.365 16.415 8.087 1.00 96.25 284 THR A N 1
ATOM 2131 C CA . THR A 1 284 ? 5.910 16.269 8.029 1.00 96.25 284 THR A CA 1
ATOM 2132 C C . THR A 1 284 ? 5.423 15.675 6.705 1.00 96.25 284 THR A C 1
ATOM 2134 O O . THR A 1 284 ? 6.126 15.669 5.690 1.00 96.25 284 THR A O 1
ATOM 2137 N N . THR A 1 285 ? 4.199 15.149 6.725 1.00 97.50 285 THR A N 1
ATOM 2138 C CA . THR A 1 285 ? 3.426 14.780 5.532 1.00 97.50 285 THR A CA 1
ATOM 2139 C C . THR A 1 285 ? 1.972 15.229 5.675 1.00 97.50 285 THR A C 1
ATOM 2141 O O . THR A 1 285 ? 1.523 15.593 6.763 1.00 97.50 285 THR A O 1
ATOM 2144 N N . ALA A 1 286 ? 1.216 15.214 4.580 1.00 97.12 286 ALA A N 1
ATOM 2145 C CA . ALA A 1 286 ? -0.186 15.604 4.569 1.00 97.12 286 ALA A CA 1
ATOM 2146 C C . ALA A 1 286 ? -1.115 14.383 4.614 1.00 97.12 286 ALA A C 1
ATOM 2148 O O . ALA A 1 286 ? -0.964 13.439 3.838 1.00 97.12 286 ALA A O 1
ATOM 2149 N N . ILE A 1 287 ? -2.139 14.455 5.466 1.00 98.31 287 ILE A N 1
ATOM 2150 C CA . ILE A 1 287 ? -3.339 13.618 5.367 1.00 98.31 287 ILE A CA 1
ATOM 2151 C C . ILE A 1 287 ? -4.467 14.496 4.836 1.00 98.31 287 ILE A C 1
ATOM 2153 O O . ILE A 1 287 ? -4.761 15.560 5.384 1.00 98.31 287 ILE A O 1
ATOM 2157 N N . TRP A 1 288 ? -5.119 14.064 3.767 1.00 98.19 288 TRP A N 1
ATOM 2158 C CA . TRP A 1 288 ? -6.294 14.720 3.208 1.00 98.19 288 TRP A CA 1
ATOM 2159 C C . TRP A 1 288 ? -7.555 14.006 3.643 1.00 98.19 288 TRP A C 1
ATOM 2161 O O . TRP A 1 288 ? -7.612 12.783 3.624 1.00 98.19 288 TRP A O 1
ATOM 2171 N N . LYS A 1 289 ? -8.587 14.778 3.978 1.00 98.50 289 LYS A N 1
ATOM 217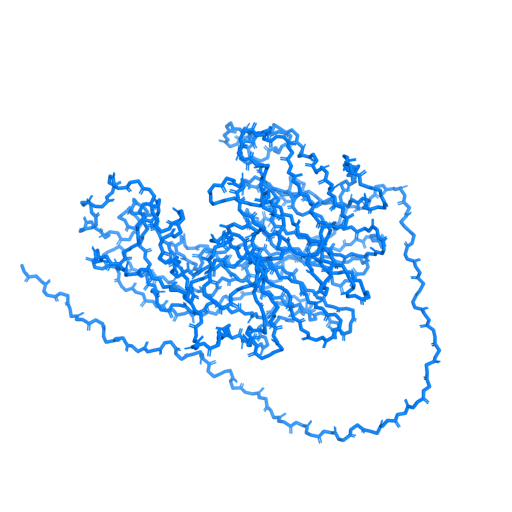2 C CA . LYS A 1 289 ? -9.962 14.293 4.062 1.00 98.50 289 LYS A CA 1
ATOM 2173 C C . LYS A 1 289 ? -10.713 14.774 2.835 1.00 98.50 289 LYS A C 1
ATOM 2175 O O . LYS A 1 289 ? -10.867 15.977 2.636 1.00 98.50 289 LYS A O 1
ATOM 2180 N N . LEU A 1 290 ? -11.193 13.830 2.046 1.00 98.44 290 LEU A N 1
ATOM 2181 C CA . LEU A 1 290 ? -11.913 14.052 0.803 1.00 98.44 290 LEU A CA 1
ATOM 2182 C C . LEU A 1 290 ? -13.369 13.625 0.970 1.00 98.44 290 LEU A C 1
ATOM 2184 O O . LEU A 1 290 ? -13.661 12.646 1.658 1.00 98.44 290 LEU A O 1
ATOM 2188 N N . ASP A 1 291 ? -14.278 14.337 0.319 1.00 98.06 291 ASP A N 1
ATOM 2189 C CA . ASP A 1 291 ? -15.656 13.894 0.150 1.00 98.06 291 ASP A CA 1
ATOM 2190 C C . ASP A 1 291 ? -15.690 12.667 -0.773 1.00 98.06 291 ASP A C 1
ATOM 2192 O O . ASP A 1 291 ? -15.220 12.716 -1.912 1.00 98.06 291 ASP A O 1
ATOM 2196 N N . ALA A 1 292 ? -16.250 11.555 -0.295 1.00 96.81 292 ALA A N 1
ATOM 2197 C CA . ALA A 1 292 ? -16.216 10.281 -1.014 1.00 96.81 292 ALA A CA 1
ATOM 2198 C C . ALA A 1 292 ? -17.094 10.263 -2.280 1.00 96.81 292 ALA A C 1
ATOM 2200 O O . ALA A 1 292 ? -17.011 9.331 -3.082 1.00 96.81 292 ALA A O 1
ATOM 2201 N N . VAL A 1 293 ? -17.939 11.276 -2.498 1.00 95.00 293 VAL A N 1
ATOM 2202 C CA . VAL A 1 293 ? -18.800 11.370 -3.684 1.00 95.00 293 VAL A CA 1
ATOM 2203 C C . VAL A 1 293 ? -18.159 12.240 -4.757 1.00 95.00 293 VAL A C 1
ATOM 2205 O O . VAL A 1 293 ? -18.071 11.807 -5.906 1.00 95.00 293 VAL A O 1
ATOM 2208 N N . SER A 1 294 ? -17.725 13.439 -4.381 1.00 95.06 294 SER A N 1
ATOM 2209 C CA . SER A 1 294 ? -17.265 14.498 -5.281 1.00 95.06 294 SER A CA 1
ATOM 2210 C C . SER A 1 294 ? -15.747 14.592 -5.424 1.00 95.06 294 SER A C 1
ATOM 2212 O O . SER A 1 294 ? -15.285 15.210 -6.376 1.00 95.06 294 SER A O 1
ATOM 2214 N N . GLY A 1 295 ? -14.975 14.016 -4.498 1.00 94.69 295 GLY A N 1
ATOM 2215 C CA . GLY A 1 295 ? -13.519 14.178 -4.439 1.00 94.69 295 GLY A CA 1
ATOM 2216 C C . GLY A 1 295 ? -13.066 15.512 -3.838 1.00 94.69 295 GLY A C 1
ATOM 2217 O O . GLY A 1 295 ? -11.866 15.746 -3.715 1.00 94.69 295 GLY A O 1
ATOM 2218 N N . ALA A 1 296 ? -14.002 16.371 -3.416 1.00 96.50 296 ALA A N 1
ATOM 2219 C CA . ALA A 1 296 ? -13.687 17.674 -2.847 1.00 96.50 296 ALA A CA 1
ATOM 2220 C C . ALA A 1 296 ? -12.834 17.548 -1.577 1.00 96.50 296 ALA A C 1
ATOM 2222 O O . ALA A 1 296 ? -13.149 16.768 -0.675 1.00 96.50 296 ALA A O 1
ATOM 2223 N N . LEU A 1 297 ? -11.782 18.362 -1.478 1.00 97.75 297 LEU A N 1
ATOM 2224 C CA . LEU A 1 297 ? -10.957 18.456 -0.278 1.00 97.75 297 LEU A CA 1
ATOM 2225 C C . LEU A 1 297 ? -11.732 19.146 0.847 1.00 97.75 297 LEU A C 1
ATOM 2227 O O . LEU A 1 297 ? -12.011 20.341 0.786 1.00 97.75 297 LEU A O 1
ATOM 2231 N N . LEU A 1 298 ? -12.063 18.379 1.883 1.00 97.88 298 LEU A N 1
ATOM 2232 C CA . LEU A 1 298 ? -12.796 18.847 3.058 1.00 97.88 298 LEU A CA 1
ATOM 2233 C C . LEU A 1 298 ? -11.861 19.381 4.144 1.00 97.88 298 LEU A C 1
ATOM 2235 O O . LEU A 1 298 ? -12.224 20.307 4.866 1.00 97.88 298 LEU A O 1
ATOM 2239 N N . ALA A 1 299 ? -10.682 18.774 4.297 1.00 97.94 299 ALA A N 1
ATOM 2240 C CA . ALA A 1 299 ? -9.672 19.193 5.262 1.00 97.94 299 ALA A CA 1
ATOM 2241 C C . ALA A 1 299 ? -8.284 18.656 4.896 1.00 97.94 299 ALA A C 1
ATOM 2243 O O . ALA A 1 299 ? -8.157 17.580 4.310 1.00 97.94 299 ALA A O 1
ATOM 2244 N N . THR A 1 300 ? -7.258 19.380 5.338 1.00 97.50 300 THR A N 1
ATOM 2245 C CA . THR A 1 300 ? -5.860 18.939 5.330 1.00 97.50 300 THR A CA 1
ATOM 2246 C C . THR A 1 300 ? -5.355 18.880 6.764 1.00 97.50 300 THR A C 1
ATOM 2248 O O . THR A 1 300 ? -5.605 19.793 7.559 1.00 97.50 300 THR A O 1
ATOM 2251 N N . TYR A 1 301 ? -4.626 17.819 7.079 1.00 98.25 301 TYR A N 1
ATOM 2252 C CA . TYR A 1 301 ? -3.965 17.621 8.357 1.00 98.25 301 TYR A CA 1
ATOM 2253 C C . TYR A 1 301 ? -2.460 17.486 8.127 1.00 98.25 301 TYR A C 1
ATOM 2255 O O . TYR A 1 301 ? -2.032 16.748 7.242 1.00 98.25 301 TYR A O 1
ATOM 2263 N N . ASP A 1 302 ? -1.678 18.210 8.920 1.00 97.62 302 ASP A N 1
ATOM 2264 C CA . ASP A 1 302 ? -0.217 18.154 8.929 1.00 97.62 302 ASP A CA 1
ATOM 2265 C C . ASP A 1 302 ? 0.203 17.076 9.933 1.00 97.62 302 ASP A C 1
ATOM 2267 O O . ASP A 1 302 ? 0.019 17.231 11.142 1.00 97.62 302 ASP A O 1
ATOM 2271 N N . TYR A 1 303 ? 0.683 15.942 9.429 1.00 98.31 303 TYR A N 1
ATOM 2272 C CA . TYR A 1 303 ? 1.162 14.826 10.235 1.00 98.31 303 TYR A CA 1
ATOM 2273 C C . TYR A 1 303 ? 2.657 15.014 10.513 1.00 98.31 303 TYR A C 1
ATOM 2275 O O . TYR A 1 303 ? 3.455 14.914 9.579 1.00 98.31 303 TYR A O 1
ATOM 2283 N N . PRO A 1 304 ? 3.066 15.282 11.766 1.00 97.69 304 PRO A N 1
ATOM 2284 C CA . PRO A 1 304 ? 4.477 15.376 12.101 1.00 97.69 304 PRO A CA 1
ATOM 2285 C C . PRO A 1 304 ? 5.077 13.982 12.270 1.00 97.69 304 PRO A C 1
ATOM 2287 O O . PRO A 1 304 ? 4.556 13.183 13.049 1.00 97.69 304 PRO A O 1
ATOM 2290 N N . PHE A 1 305 ? 6.192 13.705 11.605 1.00 98.31 305 PHE A N 1
ATOM 2291 C CA . PHE A 1 305 ? 6.989 12.521 11.904 1.00 98.31 305 PHE A CA 1
ATOM 2292 C C . PHE A 1 305 ? 7.713 12.670 13.247 1.00 98.31 305 PHE A C 1
ATOM 2294 O O . PHE A 1 305 ? 7.946 13.781 13.738 1.00 98.31 305 PHE A O 1
ATOM 2301 N N . ASP A 1 306 ? 8.052 11.541 13.856 1.00 98.00 306 ASP A N 1
ATOM 2302 C CA . ASP A 1 306 ? 9.001 11.500 14.958 1.00 98.00 306 ASP A CA 1
ATOM 2303 C C . ASP A 1 306 ? 10.421 11.810 14.462 1.00 98.00 306 ASP A C 1
ATOM 2305 O O . ASP A 1 306 ? 10.732 11.723 13.273 1.00 98.00 306 ASP A O 1
ATOM 2309 N N . ALA A 1 307 ? 11.302 12.193 15.387 1.00 97.12 307 ALA A N 1
ATOM 2310 C CA . ALA A 1 307 ? 12.686 12.490 15.043 1.00 97.12 307 ALA A CA 1
ATOM 2311 C C . ALA A 1 307 ? 13.383 11.234 14.467 1.00 97.12 307 ALA A C 1
ATOM 2313 O O . ALA A 1 307 ? 13.221 10.153 15.046 1.00 97.12 307 ALA A O 1
ATOM 2314 N N . PRO A 1 308 ? 14.170 11.353 13.378 1.00 96.19 308 PRO A N 1
ATOM 2315 C CA . PRO A 1 308 ? 14.853 10.220 12.745 1.00 96.19 308 PRO A CA 1
ATOM 2316 C C . PRO A 1 308 ? 15.669 9.346 13.706 1.00 96.19 308 PRO A C 1
ATOM 2318 O O . PRO A 1 308 ? 15.590 8.123 13.670 1.00 96.19 308 PRO A O 1
ATOM 2321 N N . ASP A 1 309 ? 16.411 9.975 14.615 1.00 96.00 309 ASP A N 1
ATOM 2322 C CA . ASP A 1 309 ? 17.267 9.308 15.600 1.00 96.00 309 ASP A CA 1
ATOM 2323 C C . ASP A 1 309 ? 16.484 8.586 16.706 1.00 96.00 309 ASP A C 1
ATOM 2325 O O . ASP A 1 309 ? 17.051 7.788 17.454 1.00 96.00 309 ASP A O 1
ATOM 2329 N N . SER A 1 310 ? 15.175 8.832 16.807 1.00 96.62 310 SER A N 1
ATOM 2330 C CA . SER A 1 310 ? 14.322 8.141 17.765 1.00 96.62 310 SER A CA 1
ATOM 2331 C C . SER A 1 310 ? 14.018 6.700 17.357 1.00 96.62 310 SER A C 1
ATOM 2333 O O . SER A 1 310 ? 13.650 5.925 18.235 1.00 96.62 310 SER A O 1
ATOM 2335 N N . PHE A 1 311 ? 14.154 6.329 16.079 1.00 96.88 311 PHE A N 1
ATOM 2336 C CA . PHE A 1 311 ? 13.969 4.959 15.583 1.00 96.88 311 PHE A CA 1
ATOM 2337 C C . PHE A 1 311 ? 15.225 4.142 15.894 1.00 96.88 311 PHE A C 1
ATOM 2339 O O . PHE A 1 311 ? 16.204 4.163 15.151 1.00 96.88 311 PHE A O 1
ATOM 2346 N N . THR A 1 312 ? 15.240 3.478 17.049 1.00 96.31 312 THR A N 1
ATOM 2347 C CA . THR A 1 312 ? 16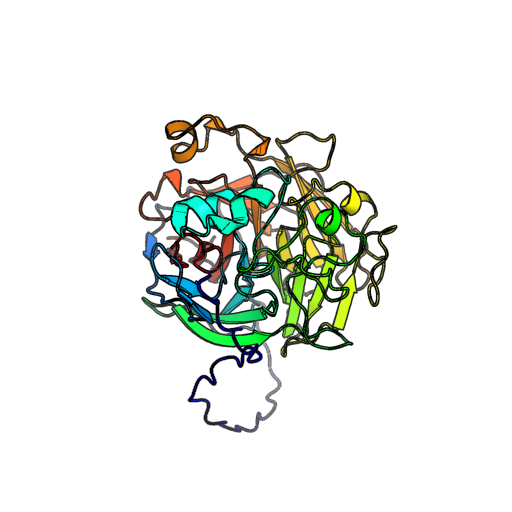.487 3.002 17.668 1.00 96.31 312 THR A CA 1
ATOM 2348 C C . THR A 1 312 ? 17.148 1.868 16.894 1.00 96.31 312 THR A C 1
ATOM 2350 O O . THR A 1 312 ? 18.379 1.817 16.860 1.00 96.31 312 THR A O 1
ATOM 2353 N N . ALA A 1 313 ? 16.377 0.978 16.258 1.00 95.31 313 ALA A N 1
ATOM 2354 C CA . ALA A 1 313 ? 16.956 -0.085 15.438 1.00 95.31 313 ALA A CA 1
ATOM 2355 C C . ALA A 1 313 ? 17.610 0.474 14.164 1.00 95.31 313 ALA A C 1
ATOM 2357 O O . ALA A 1 313 ? 18.730 0.079 13.839 1.00 95.31 313 ALA A O 1
ATOM 2358 N N . ASP A 1 314 ? 16.957 1.423 13.484 1.00 96.94 314 ASP A N 1
ATOM 2359 C CA . ASP A 1 314 ? 17.521 2.101 12.313 1.00 96.94 314 ASP A CA 1
ATOM 2360 C C . ASP A 1 314 ? 18.745 2.948 12.681 1.00 96.94 314 ASP A C 1
ATOM 2362 O O . ASP A 1 314 ? 19.797 2.779 12.073 1.00 96.94 314 ASP A O 1
ATOM 2366 N N . ALA A 1 315 ? 18.658 3.778 13.725 1.00 95.94 315 ALA A N 1
ATOM 2367 C CA . ALA A 1 315 ? 19.756 4.642 14.168 1.00 95.94 315 ALA A CA 1
ATOM 2368 C C . ALA A 1 315 ? 20.987 3.858 14.660 1.00 95.94 315 ALA A C 1
ATOM 2370 O O . ALA A 1 315 ? 22.112 4.361 14.626 1.00 95.94 315 ALA A O 1
ATOM 2371 N N . ALA A 1 316 ? 20.792 2.622 15.131 1.00 96.19 316 ALA A N 1
ATOM 2372 C CA . ALA A 1 316 ? 21.887 1.716 15.460 1.00 96.19 316 ALA A CA 1
ATOM 2373 C C . ALA A 1 316 ? 22.525 1.070 14.217 1.00 96.19 316 ALA A C 1
ATOM 2375 O O . ALA A 1 316 ? 23.683 0.650 14.283 1.00 96.19 316 ALA A O 1
ATOM 2376 N N . ALA A 1 317 ? 21.780 0.955 13.114 1.00 95.88 317 ALA A N 1
ATOM 2377 C CA . ALA A 1 317 ? 22.236 0.335 11.875 1.00 95.88 317 ALA A CA 1
ATOM 2378 C C . ALA A 1 317 ? 22.938 1.330 10.940 1.00 95.88 317 ALA A C 1
ATOM 2380 O O . ALA A 1 317 ? 23.980 0.990 10.378 1.00 95.88 317 ALA A O 1
ATOM 2381 N N . ASP A 1 318 ? 22.387 2.535 10.778 1.00 94.88 318 ASP A N 1
ATOM 2382 C CA . ASP A 1 318 ? 22.938 3.595 9.928 1.00 94.88 318 ASP A CA 1
ATOM 2383 C C . ASP A 1 318 ? 22.426 4.986 10.355 1.00 94.88 318 ASP A C 1
ATOM 2385 O O . ASP A 1 318 ? 21.567 5.119 11.229 1.00 94.88 318 ASP A O 1
ATOM 2389 N N . SER A 1 319 ? 22.945 6.051 9.743 1.00 92.69 319 SER A N 1
ATOM 2390 C CA . SER A 1 319 ? 22.381 7.391 9.909 1.00 92.69 319 SER A CA 1
ATOM 2391 C C . SER A 1 319 ? 20.980 7.464 9.305 1.00 92.69 319 SER A C 1
ATOM 2393 O O . SER A 1 319 ? 20.812 7.191 8.117 1.00 92.69 319 SER A O 1
ATOM 2395 N N . VAL A 1 320 ? 20.007 7.901 10.104 1.00 95.56 320 VAL A N 1
ATOM 2396 C CA . VAL A 1 320 ? 18.629 8.144 9.663 1.00 95.56 320 VAL A CA 1
ATOM 2397 C C . VAL A 1 320 ? 18.410 9.642 9.497 1.00 95.56 320 VAL A C 1
ATOM 2399 O O . VAL A 1 320 ? 18.713 10.431 10.395 1.00 95.56 320 VAL A O 1
ATOM 2402 N N . GLU A 1 321 ? 17.861 10.045 8.359 1.00 95.31 321 GLU A N 1
ATOM 2403 C CA . GLU A 1 321 ? 17.510 11.425 8.045 1.00 95.31 321 GLU A CA 1
ATOM 2404 C C . GLU A 1 321 ? 15.997 11.572 7.828 1.00 95.31 321 GLU A C 1
ATOM 2406 O O . GLU A 1 321 ? 15.271 10.602 7.618 1.00 95.31 321 GLU A O 1
ATOM 2411 N N . GLY A 1 322 ? 15.499 12.813 7.805 1.00 93.88 322 GLY A N 1
ATOM 2412 C CA . GLY A 1 322 ? 14.074 13.072 7.567 1.00 93.88 322 GLY A CA 1
ATOM 2413 C C . GLY A 1 322 ? 13.548 12.473 6.255 1.00 93.88 322 GLY A C 1
ATOM 2414 O O . GLY A 1 322 ? 12.393 12.075 6.176 1.00 93.88 322 GLY A O 1
ATOM 2415 N N . LYS A 1 323 ? 14.391 12.365 5.219 1.00 93.81 323 LYS A N 1
ATOM 2416 C CA . LYS A 1 323 ? 14.015 11.784 3.916 1.00 93.81 323 LYS A CA 1
ATOM 2417 C C . LYS A 1 323 ? 13.721 10.277 3.970 1.00 93.81 323 LYS A C 1
ATOM 2419 O O . LYS A 1 323 ? 13.132 9.747 3.026 1.00 93.81 323 LYS A O 1
ATOM 2424 N N . ASP A 1 324 ? 14.148 9.603 5.035 1.00 95.19 324 ASP A N 1
ATOM 2425 C CA . ASP A 1 324 ? 13.953 8.165 5.229 1.00 95.19 324 ASP A CA 1
ATOM 2426 C C . ASP A 1 324 ? 12.612 7.861 5.920 1.00 95.19 324 ASP A C 1
ATOM 2428 O O . ASP A 1 324 ? 12.116 6.737 5.829 1.00 95.19 324 ASP A O 1
ATOM 2432 N N . LEU A 1 325 ? 12.002 8.875 6.547 1.00 96.44 325 LEU A N 1
ATOM 2433 C CA . LEU A 1 325 ? 10.705 8.796 7.215 1.00 96.44 325 LEU A CA 1
ATOM 2434 C C . LEU A 1 325 ? 9.568 8.642 6.199 1.00 96.44 325 LEU A C 1
ATOM 2436 O O . LEU A 1 325 ? 9.519 9.320 5.164 1.00 96.44 325 LEU A O 1
ATOM 2440 N N . LYS A 1 326 ? 8.629 7.755 6.520 1.00 96.31 326 LYS A N 1
ATOM 2441 C CA . LYS A 1 326 ? 7.459 7.474 5.686 1.00 96.31 326 LYS A CA 1
ATOM 2442 C C . LYS A 1 326 ? 6.254 7.057 6.514 1.00 96.31 326 LYS A C 1
ATOM 2444 O O . LYS A 1 326 ? 6.391 6.412 7.550 1.00 96.31 326 LYS A O 1
ATOM 2449 N N . VAL A 1 327 ? 5.067 7.426 6.045 1.00 97.81 327 VAL A N 1
ATOM 2450 C CA . VAL A 1 327 ? 3.813 6.759 6.428 1.00 97.81 327 VAL A CA 1
ATOM 2451 C C . VAL A 1 327 ? 3.555 5.657 5.411 1.00 97.81 327 VAL A C 1
ATOM 2453 O O . VAL A 1 327 ? 3.787 5.931 4.245 1.00 97.81 327 VAL A O 1
ATOM 2456 N N . CYS A 1 328 ? 3.080 4.478 5.830 1.00 96.69 328 CYS A N 1
ATOM 2457 C CA . CYS A 1 328 ? 2.756 3.359 4.927 1.00 96.69 328 CYS A CA 1
ATOM 2458 C C . CYS A 1 328 ? 1.269 3.027 4.830 1.00 96.69 328 CYS A C 1
ATOM 2460 O O . CYS A 1 328 ? 0.801 2.660 3.767 1.00 96.69 328 CYS A O 1
ATOM 2462 N N . ASP A 1 329 ? 0.489 3.192 5.901 1.00 98.06 329 ASP A N 1
ATOM 2463 C CA . ASP A 1 329 ? -0.928 2.818 5.847 1.00 98.06 329 ASP A CA 1
ATOM 2464 C C . ASP A 1 329 ? -1.761 3.571 6.893 1.00 98.06 329 ASP A C 1
ATOM 2466 O O . ASP A 1 329 ? -1.244 4.110 7.884 1.00 98.06 329 ASP A O 1
ATOM 2470 N N . LEU A 1 330 ? -3.072 3.624 6.652 1.00 98.12 330 LEU A N 1
ATOM 2471 C CA . LEU A 1 330 ? -4.069 4.237 7.521 1.00 98.12 330 LEU A CA 1
ATOM 2472 C C . LEU A 1 330 ? -5.154 3.226 7.884 1.00 98.12 330 LEU A C 1
ATOM 2474 O O . LEU A 1 330 ? -5.693 2.531 7.035 1.00 98.12 330 LEU A O 1
ATOM 2478 N N . SER A 1 331 ? -5.615 3.258 9.133 1.00 97.50 331 SER A N 1
ATOM 2479 C CA . SER A 1 331 ? -6.845 2.557 9.519 1.00 97.50 331 SER A CA 1
ATOM 2480 C C . SER A 1 331 ? -7.802 3.523 10.197 1.00 97.50 331 SER A C 1
ATOM 2482 O O . SER A 1 331 ? -7.472 4.128 11.213 1.00 97.50 331 SER A O 1
ATOM 2484 N N . TRP A 1 332 ? -9.027 3.646 9.685 1.00 96.06 332 TRP A N 1
ATOM 2485 C CA . TRP A 1 332 ? -10.095 4.331 10.415 1.00 96.06 332 TRP A CA 1
ATOM 2486 C C . TRP A 1 332 ? -10.547 3.452 11.580 1.00 96.06 332 TRP A C 1
ATOM 2488 O O . TRP A 1 332 ? -10.706 2.244 11.409 1.00 96.06 332 TRP A O 1
ATOM 2498 N N . VAL A 1 333 ? -10.724 4.044 12.763 1.00 92.56 333 VAL A N 1
ATOM 2499 C CA . VAL A 1 333 ? -11.068 3.276 13.978 1.00 92.56 333 VAL A CA 1
ATOM 2500 C C . VAL A 1 333 ? -12.307 3.794 14.693 1.00 92.56 333 VAL A C 1
ATOM 2502 O O . VAL A 1 333 ? -13.032 3.027 15.319 1.00 92.56 333 VAL A O 1
ATOM 2505 N N . ALA A 1 334 ? -12.560 5.098 14.615 1.00 92.94 334 ALA A N 1
ATOM 2506 C CA . ALA A 1 334 ? -13.720 5.744 15.211 1.00 92.94 334 ALA A CA 1
ATOM 2507 C C . ALA A 1 334 ? -13.938 7.116 14.555 1.00 92.94 334 ALA A C 1
ATOM 2509 O O . ALA A 1 334 ? -13.041 7.629 13.874 1.00 92.94 334 ALA A O 1
ATOM 2510 N N . PRO A 1 335 ? -15.097 7.767 14.768 1.00 94.00 335 PRO A N 1
ATOM 2511 C CA . PRO A 1 335 ? -15.271 9.158 14.378 1.00 94.00 335 PRO A CA 1
ATOM 2512 C C . PRO A 1 335 ? -14.102 10.011 14.875 1.00 94.00 335 PRO A C 1
ATOM 2514 O O . PRO A 1 335 ? -13.738 9.954 16.047 1.00 94.00 335 PRO A O 1
ATOM 2517 N N . HIS A 1 336 ? -13.515 10.780 13.959 1.00 93.44 336 HIS A N 1
ATOM 2518 C CA . HIS A 1 336 ? -12.361 11.641 14.221 1.00 93.44 336 HIS A CA 1
ATOM 2519 C C . HIS A 1 336 ? -11.081 10.926 14.665 1.00 93.44 336 HIS A C 1
ATOM 2521 O O . HIS A 1 336 ? -10.184 11.580 15.185 1.00 93.44 336 HIS A O 1
ATOM 2527 N N . ARG A 1 337 ? -10.946 9.614 14.438 1.00 95.50 337 ARG A N 1
ATOM 2528 C CA . ARG A 1 337 ? -9.744 8.882 14.837 1.00 95.50 337 ARG A CA 1
ATOM 2529 C C . ARG A 1 337 ? -9.239 7.945 13.754 1.00 95.50 337 ARG A C 1
ATOM 2531 O O . ARG A 1 337 ? -9.991 7.119 13.231 1.00 95.50 337 ARG A O 1
ATOM 2538 N N . LEU A 1 338 ? -7.946 8.060 13.478 1.00 97.75 338 LEU A N 1
ATOM 2539 C CA . LEU A 1 338 ? -7.204 7.180 12.583 1.00 97.75 338 LEU A CA 1
ATOM 2540 C C . LEU A 1 338 ? -6.048 6.533 13.345 1.00 97.75 338 LEU A C 1
ATOM 2542 O O . LEU A 1 338 ? -5.519 7.121 14.291 1.00 97.75 338 LEU A O 1
ATOM 2546 N N . LEU A 1 339 ? -5.647 5.350 12.898 1.00 98.25 339 LEU A N 1
ATOM 2547 C CA . LEU A 1 339 ? -4.308 4.829 13.113 1.00 98.25 339 LEU A CA 1
ATOM 2548 C C . LEU A 1 339 ? -3.443 5.172 11.904 1.00 98.25 339 LEU A C 1
ATOM 2550 O O . LEU A 1 339 ? -3.925 5.100 10.774 1.00 98.25 339 LEU A O 1
ATOM 2554 N N . VAL A 1 340 ? -2.187 5.518 12.160 1.00 98.75 340 VAL A N 1
ATOM 2555 C CA . VAL A 1 340 ? -1.174 5.815 11.144 1.00 98.75 340 VAL A CA 1
ATOM 2556 C C . VAL A 1 340 ? 0.021 4.904 11.389 1.00 98.75 340 VAL A C 1
ATOM 2558 O O . VAL A 1 340 ? 0.537 4.887 12.510 1.00 98.75 340 VAL A O 1
ATOM 2561 N N . LEU A 1 341 ? 0.436 4.147 10.371 1.00 98.62 341 LEU A N 1
ATOM 2562 C CA . LEU A 1 341 ? 1.687 3.391 10.396 1.00 98.62 341 LEU A CA 1
ATOM 2563 C C . LEU A 1 341 ? 2.808 4.279 9.858 1.00 98.62 341 LEU A C 1
ATOM 2565 O O . LEU A 1 341 ? 2.839 4.600 8.676 1.00 98.62 341 LEU A O 1
ATOM 2569 N N . GLU A 1 342 ? 3.719 4.669 10.737 1.00 98.25 342 GLU A N 1
ATOM 2570 C CA . GLU A 1 342 ? 4.915 5.456 10.444 1.00 98.25 342 GLU A CA 1
ATOM 2571 C C . GLU A 1 342 ? 6.155 4.570 10.558 1.00 98.25 342 GLU A C 1
ATOM 2573 O O . GLU A 1 342 ? 6.262 3.799 11.509 1.00 98.25 342 GLU A O 1
ATOM 2578 N N . ARG A 1 343 ? 7.106 4.664 9.629 1.00 96.19 343 ARG A N 1
ATOM 2579 C CA . ARG A 1 343 ? 8.294 3.807 9.643 1.00 96.19 343 ARG A CA 1
ATOM 2580 C C . ARG A 1 343 ? 9.531 4.439 9.018 1.00 96.19 343 ARG A C 1
ATOM 2582 O O . ARG A 1 343 ? 9.457 5.449 8.317 1.00 96.19 343 ARG A O 1
ATOM 2589 N N . VAL A 1 344 ? 10.641 3.734 9.214 1.00 96.19 344 VAL A N 1
ATOM 2590 C CA . VAL A 1 344 ? 11.879 3.835 8.432 1.00 96.19 344 VAL A CA 1
ATOM 2591 C C . VAL A 1 344 ? 12.093 2.480 7.731 1.00 96.19 344 VAL A C 1
ATOM 2593 O O . VAL A 1 344 ? 11.173 2.000 7.061 1.00 96.19 344 VAL A O 1
ATOM 2596 N N . SER A 1 345 ? 13.256 1.834 7.849 1.00 93.12 345 SER A N 1
ATOM 2597 C CA . SER A 1 345 ? 13.535 0.548 7.198 1.00 93.12 345 SER A CA 1
ATOM 2598 C C . SER A 1 345 ? 13.337 -0.608 8.175 1.00 93.12 345 SER A C 1
ATOM 2600 O O . SER A 1 345 ? 12.666 -1.587 7.855 1.00 93.12 345 SER A O 1
ATOM 2602 N N . LEU A 1 346 ? 13.887 -0.482 9.384 1.00 96.06 346 LEU A N 1
ATOM 2603 C CA . LEU A 1 346 ? 13.870 -1.525 10.408 1.00 96.06 346 LEU A CA 1
ATOM 2604 C C . LEU A 1 346 ? 12.747 -1.334 11.428 1.00 96.06 346 LEU A C 1
ATOM 2606 O O . LEU A 1 346 ? 12.165 -2.316 11.893 1.00 96.06 346 LEU A O 1
ATOM 2610 N N . SER A 1 347 ? 12.433 -0.085 11.754 1.00 97.25 347 SER A N 1
ATOM 2611 C CA . SER A 1 347 ? 11.478 0.282 12.788 1.00 97.25 347 SER A CA 1
ATOM 2612 C C . SER A 1 347 ? 10.190 0.850 12.206 1.00 97.25 347 SER A C 1
ATOM 2614 O O . SER A 1 347 ? 10.195 1.623 11.246 1.00 97.25 347 SER A O 1
ATOM 2616 N N . ALA A 1 348 ? 9.075 0.507 12.845 1.00 98.00 348 ALA A N 1
ATOM 2617 C CA . ALA A 1 348 ? 7.752 1.037 12.570 1.00 98.00 348 ALA A CA 1
ATOM 2618 C C . ALA A 1 348 ? 7.015 1.352 13.876 1.00 98.00 348 ALA A C 1
ATOM 2620 O O . ALA A 1 348 ? 7.192 0.703 14.911 1.00 98.00 348 ALA A O 1
ATOM 2621 N N . ARG A 1 349 ? 6.145 2.352 13.815 1.00 98.19 349 ARG A N 1
ATOM 2622 C CA . ARG A 1 349 ? 5.306 2.827 14.905 1.00 98.19 349 ARG A CA 1
ATOM 2623 C C . ARG A 1 349 ? 3.885 3.004 14.418 1.00 98.19 349 ARG A C 1
ATOM 2625 O O . ARG A 1 349 ? 3.636 3.385 13.280 1.00 98.19 349 ARG A O 1
ATOM 2632 N N . ILE A 1 350 ? 2.946 2.737 15.311 1.00 98.50 350 ILE A N 1
ATOM 2633 C CA . ILE A 1 350 ? 1.524 2.940 15.071 1.00 98.50 350 ILE A CA 1
ATOM 2634 C C . ILE A 1 350 ? 1.068 4.042 16.008 1.00 98.50 350 ILE A C 1
ATOM 2636 O O . ILE A 1 350 ? 1.192 3.912 17.229 1.00 98.50 350 ILE A O 1
ATOM 2640 N N . TYR A 1 351 ? 0.520 5.109 15.441 1.00 98.44 351 TYR A N 1
ATOM 2641 C CA . TYR A 1 351 ? -0.033 6.229 16.195 1.00 98.44 351 TYR A CA 1
ATOM 2642 C C . TYR A 1 351 ? -1.540 6.283 16.056 1.00 98.44 351 TYR A C 1
ATOM 2644 O O . TYR A 1 351 ? -2.058 6.130 14.958 1.00 98.44 351 TYR A O 1
ATOM 2652 N N . ALA A 1 352 ? -2.235 6.591 17.146 1.00 97.62 352 ALA A N 1
ATOM 2653 C CA . ALA A 1 352 ? -3.583 7.131 17.076 1.00 97.62 352 ALA A CA 1
ATOM 2654 C C . ALA A 1 352 ? -3.504 8.651 16.893 1.00 97.62 352 ALA A C 1
ATOM 2656 O O . ALA A 1 352 ? -2.779 9.327 17.627 1.00 97.62 352 ALA A O 1
ATOM 2657 N N . VAL A 1 353 ? -4.265 9.187 15.940 1.00 97.75 353 VAL A N 1
ATOM 2658 C CA . VAL A 1 353 ? -4.354 10.632 15.677 1.00 97.75 353 VAL A CA 1
ATOM 2659 C C . VAL A 1 353 ? -5.798 11.114 15.737 1.00 97.75 353 VAL A C 1
ATOM 2661 O O . VAL A 1 353 ? -6.719 10.401 15.328 1.00 97.75 353 VAL A O 1
ATOM 2664 N N . ASP A 1 354 ? -5.990 12.329 16.253 1.00 95.25 354 ASP A N 1
ATOM 2665 C CA . ASP A 1 354 ? -7.287 13.007 16.300 1.00 95.25 354 ASP A CA 1
ATOM 2666 C C . ASP A 1 354 ? -7.452 13.925 15.082 1.00 95.25 354 ASP A C 1
ATOM 2668 O O . ASP A 1 354 ? -6.693 14.874 14.899 1.00 95.25 354 ASP A O 1
ATOM 2672 N N . VAL A 1 355 ? -8.457 13.640 14.255 1.00 96.25 355 VAL A N 1
ATOM 2673 C CA . VAL A 1 355 ? -8.787 14.385 13.030 1.00 96.25 355 VAL A CA 1
ATOM 2674 C C . VAL A 1 355 ? -10.093 15.183 13.167 1.00 96.25 355 VAL A C 1
ATOM 2676 O O . VAL A 1 355 ? -10.783 15.450 12.175 1.00 96.25 355 VAL A O 1
ATOM 2679 N N . ALA A 1 356 ? -10.474 15.562 14.391 1.00 93.50 356 ALA A N 1
ATOM 2680 C CA . ALA A 1 356 ? -11.638 16.409 14.664 1.00 93.50 356 ALA A CA 1
ATOM 2681 C C . ALA A 1 356 ? -11.468 17.833 14.124 1.00 93.50 356 ALA A C 1
ATOM 2683 O O . ALA A 1 356 ? -12.436 18.416 13.634 1.00 93.50 356 ALA A O 1
ATOM 2684 N N . ALA A 1 357 ? -10.245 18.364 14.165 1.00 92.19 357 ALA A N 1
ATOM 2685 C CA . ALA A 1 357 ? -9.901 19.683 13.649 1.00 92.19 357 ALA A CA 1
ATOM 2686 C C . ALA A 1 357 ? -8.732 19.596 12.651 1.00 92.19 357 ALA A C 1
ATOM 2688 O O . ALA A 1 357 ? -7.808 18.814 12.879 1.00 92.19 357 ALA A O 1
ATOM 2689 N N . PRO A 1 358 ? -8.761 20.367 11.546 1.00 93.81 358 PRO A N 1
ATOM 2690 C CA . PRO A 1 358 ? -7.648 20.440 10.601 1.00 93.81 358 PRO A CA 1
ATOM 2691 C C . PRO A 1 358 ? -6.410 21.095 11.229 1.00 93.81 358 PRO A C 1
ATOM 2693 O O . PRO A 1 358 ? -6.506 21.794 12.239 1.00 93.81 358 PRO A O 1
ATOM 2696 N N . GLY A 1 359 ? -5.257 20.930 10.579 1.00 93.88 359 GLY A N 1
ATOM 2697 C CA . GLY A 1 359 ? -3.973 21.473 11.032 1.00 93.88 359 GLY A CA 1
ATOM 2698 C C . GLY A 1 359 ? -3.021 20.398 11.550 1.00 93.88 359 GLY A C 1
ATOM 2699 O O . GLY A 1 359 ? -3.130 19.234 11.167 1.00 93.88 359 GLY A O 1
ATOM 2700 N N . ARG A 1 360 ? -2.055 20.799 12.385 1.00 96.44 360 ARG A N 1
ATOM 2701 C CA . ARG A 1 360 ? -1.018 19.895 12.895 1.00 96.44 360 ARG A CA 1
ATOM 2702 C C . ARG A 1 360 ? -1.596 18.885 13.877 1.00 96.44 360 ARG A C 1
ATOM 2704 O O . ARG A 1 360 ? -2.192 19.266 14.883 1.00 96.44 360 ARG A O 1
ATOM 2711 N N . LEU A 1 361 ? -1.391 17.605 13.587 1.00 97.19 361 LEU A N 1
ATOM 2712 C CA . LEU A 1 361 ? -1.950 16.506 14.359 1.00 97.19 361 LEU A CA 1
ATOM 2713 C C . LEU A 1 361 ? -1.186 16.285 15.661 1.00 97.19 361 LEU A C 1
ATOM 2715 O O . LEU A 1 361 ? 0.042 16.194 15.684 1.00 97.19 361 LEU A O 1
ATOM 2719 N N . ALA A 1 362 ? -1.945 16.120 16.741 1.00 93.31 362 ALA A N 1
ATOM 2720 C CA . ALA A 1 362 ? -1.456 15.446 17.930 1.00 93.31 362 ALA A CA 1
ATOM 2721 C C . ALA A 1 362 ? -1.484 13.932 17.683 1.00 93.31 362 ALA A C 1
ATOM 2723 O O . ALA A 1 362 ? -2.469 13.395 17.167 1.00 93.31 362 ALA A O 1
ATOM 2724 N N . LYS A 1 363 ? -0.404 13.251 18.069 1.00 95.25 363 LYS A N 1
ATOM 2725 C CA . LYS A 1 363 ? -0.263 11.800 17.940 1.00 95.25 363 LYS A CA 1
ATOM 2726 C C . LYS A 1 363 ? -0.125 11.162 19.318 1.00 95.25 363 LYS A C 1
ATOM 2728 O O . LYS A 1 363 ? 0.552 11.699 20.192 1.00 95.25 363 LYS A O 1
ATOM 2733 N N . THR A 1 364 ? -0.713 9.988 19.496 1.00 95.88 364 THR A N 1
ATOM 2734 C CA . THR A 1 364 ? -0.505 9.133 20.669 1.00 95.88 364 THR A CA 1
ATOM 2735 C C . THR A 1 364 ? 0.075 7.808 20.206 1.00 95.88 364 THR A C 1
ATOM 2737 O O . THR A 1 364 ? -0.546 7.121 19.397 1.00 95.88 364 THR A O 1
ATOM 2740 N N . LEU A 1 365 ? 1.265 7.453 20.695 1.00 96.38 365 LEU A N 1
ATOM 2741 C CA . LEU A 1 365 ? 1.900 6.178 20.362 1.00 96.38 365 LEU A CA 1
ATOM 2742 C C . LEU A 1 365 ? 1.044 5.017 20.884 1.00 96.38 365 LEU A C 1
ATOM 2744 O O . LEU A 1 365 ? 0.729 4.957 22.072 1.00 96.38 365 LEU A O 1
ATOM 2748 N N . VAL A 1 366 ? 0.682 4.103 19.987 1.00 96.44 366 VAL A N 1
ATOM 2749 C CA . VAL A 1 366 ? -0.075 2.880 20.288 1.00 96.44 366 VAL A CA 1
ATOM 2750 C C . VAL A 1 366 ? 0.855 1.673 20.361 1.00 96.44 366 VAL A C 1
ATOM 2752 O O . VAL A 1 366 ? 0.685 0.814 21.225 1.00 96.44 366 VAL A O 1
ATOM 2755 N N . PHE A 1 367 ? 1.823 1.592 19.448 1.00 97.12 367 PHE A N 1
ATOM 2756 C CA . PHE A 1 367 ? 2.720 0.447 19.313 1.00 97.12 367 PHE A CA 1
ATOM 2757 C C . PHE A 1 367 ? 4.033 0.866 18.641 1.00 97.12 367 PHE A C 1
ATOM 2759 O O . PHE A 1 367 ? 3.999 1.684 17.725 1.00 97.12 367 PHE A O 1
ATOM 2766 N N . SER A 1 368 ? 5.163 0.290 19.058 1.00 97.19 368 SER A N 1
ATOM 2767 C CA . SER A 1 368 ? 6.480 0.490 18.439 1.00 97.19 368 SER A CA 1
ATOM 2768 C C . SER A 1 368 ? 7.176 -0.853 18.252 1.00 97.19 368 SER A C 1
ATOM 2770 O O . SER A 1 368 ? 7.237 -1.642 19.193 1.00 97.19 368 SER A O 1
ATOM 2772 N N . THR A 1 369 ? 7.726 -1.123 17.068 1.00 97.31 369 THR A N 1
ATOM 2773 C CA . THR A 1 369 ? 8.527 -2.338 16.844 1.00 97.31 369 THR A CA 1
ATOM 2774 C C . THR A 1 369 ? 9.906 -2.266 17.490 1.00 97.31 369 THR A C 1
ATOM 2776 O O . THR A 1 369 ? 10.514 -3.313 17.687 1.00 97.31 369 THR A O 1
ATOM 2779 N N . ASP A 1 370 ? 10.378 -1.078 17.887 1.00 95.44 370 ASP A N 1
ATOM 2780 C CA . ASP A 1 370 ? 11.623 -0.928 18.660 1.00 95.44 370 ASP A CA 1
ATOM 2781 C C . ASP A 1 370 ? 11.574 -1.735 19.976 1.00 95.44 370 ASP A C 1
ATOM 2783 O O . ASP A 1 370 ? 12.598 -2.220 20.455 1.00 95.44 370 ASP A O 1
ATOM 2787 N N . ASP A 1 371 ? 10.372 -1.931 20.531 1.00 95.06 371 ASP A N 1
ATOM 2788 C CA . ASP A 1 371 ? 10.129 -2.721 21.744 1.00 95.06 371 ASP A CA 1
ATOM 2789 C C . ASP A 1 371 ? 9.864 -4.216 21.450 1.00 95.06 371 ASP A C 1
ATOM 2791 O O . ASP A 1 371 ? 9.704 -5.017 22.375 1.00 95.06 371 ASP A O 1
ATOM 2795 N N . HIS A 1 372 ? 9.815 -4.604 20.170 1.00 95.75 372 HIS A N 1
ATOM 2796 C CA . HIS A 1 372 ? 9.404 -5.926 19.685 1.00 95.75 372 HIS A CA 1
ATOM 2797 C C . HIS A 1 372 ? 10.327 -6.440 18.563 1.00 95.75 372 HIS A C 1
ATOM 2799 O O . HIS A 1 372 ? 9.900 -6.545 17.407 1.00 95.75 372 HIS A O 1
ATOM 2805 N N . PRO A 1 373 ? 11.584 -6.814 18.879 1.00 92.75 373 PRO A N 1
ATOM 2806 C CA . PRO A 1 373 ? 12.571 -7.262 17.889 1.00 92.75 373 PRO A CA 1
ATOM 2807 C C . PRO A 1 373 ? 12.194 -8.574 17.179 1.00 92.75 373 PRO A C 1
ATOM 2809 O O . PRO A 1 373 ? 12.849 -8.977 16.219 1.00 92.75 373 PRO A O 1
ATOM 2812 N N . GLU A 1 374 ? 11.161 -9.282 17.647 1.00 94.94 374 GLU A N 1
ATOM 2813 C CA . GLU A 1 374 ? 10.576 -10.430 16.953 1.00 94.94 374 GLU A CA 1
ATOM 2814 C C . GLU A 1 374 ? 9.795 -10.062 15.676 1.00 94.94 374 GLU A C 1
ATOM 2816 O O . GLU A 1 374 ? 9.507 -10.942 14.854 1.00 94.94 374 GLU A O 1
ATOM 2821 N N . ILE A 1 375 ? 9.423 -8.790 15.510 1.00 96.62 375 ILE A N 1
ATOM 2822 C CA . ILE A 1 375 ? 8.751 -8.289 14.311 1.00 96.62 375 ILE A CA 1
ATOM 2823 C C . ILE A 1 375 ? 9.799 -7.992 13.238 1.00 96.62 375 ILE A C 1
ATOM 2825 O O . ILE A 1 375 ? 10.813 -7.352 13.492 1.00 96.62 375 ILE A O 1
ATOM 2829 N N . ALA A 1 376 ? 9.560 -8.505 12.034 1.00 96.19 376 ALA A N 1
ATOM 2830 C CA . ALA A 1 376 ? 10.431 -8.280 10.891 1.00 96.19 376 ALA A CA 1
ATOM 2831 C C . ALA A 1 376 ? 10.350 -6.823 10.392 1.00 96.19 376 ALA A C 1
ATOM 2833 O O . ALA A 1 376 ? 9.317 -6.178 10.593 1.00 96.19 376 ALA A O 1
ATOM 2834 N N . PRO A 1 377 ? 11.411 -6.329 9.725 1.00 95.50 377 PRO A N 1
ATOM 2835 C CA . PRO A 1 377 ? 11.401 -5.024 9.065 1.00 95.50 377 PRO A CA 1
ATOM 2836 C C . PRO A 1 377 ? 10.353 -4.959 7.941 1.00 95.50 377 PRO A C 1
ATOM 2838 O O . PRO A 1 377 ? 9.700 -5.958 7.629 1.00 95.50 377 PRO A O 1
ATOM 2841 N N . ASP A 1 378 ? 10.217 -3.778 7.333 1.00 93.88 378 ASP A N 1
ATOM 2842 C CA . ASP A 1 378 ? 9.309 -3.525 6.204 1.00 93.88 378 ASP A CA 1
ATOM 2843 C C . ASP A 1 378 ? 7.832 -3.819 6.501 1.00 93.88 378 ASP A C 1
ATOM 2845 O O . ASP A 1 378 ? 7.098 -4.346 5.668 1.00 93.88 378 ASP A O 1
ATOM 2849 N N . LEU A 1 379 ? 7.374 -3.460 7.706 1.00 96.44 379 LEU A N 1
ATOM 2850 C CA . LEU A 1 379 ? 5.943 -3.361 8.000 1.00 96.44 379 LEU A CA 1
ATOM 2851 C C . LEU A 1 379 ? 5.301 -2.264 7.153 1.00 96.44 379 LEU A C 1
ATOM 2853 O O . LEU A 1 379 ? 5.713 -1.118 7.264 1.00 96.44 379 LEU A O 1
ATOM 2857 N N . GLU A 1 380 ? 4.25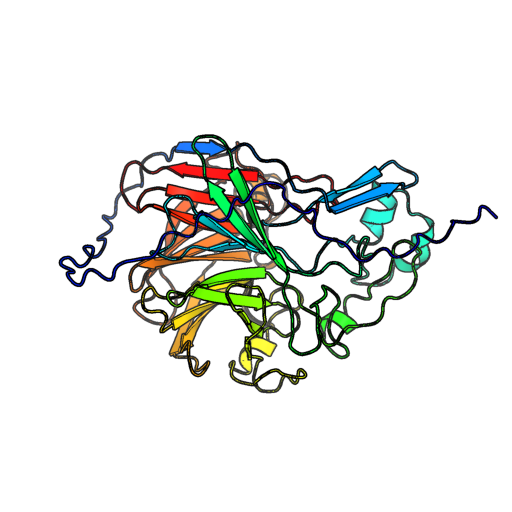4 -2.586 6.404 1.00 96.00 380 GLU A N 1
ATOM 2858 C CA . GLU A 1 380 ? 3.558 -1.609 5.555 1.00 96.00 380 GLU A CA 1
ATOM 2859 C C . GLU A 1 380 ? 2.060 -1.561 5.818 1.00 96.00 380 GLU A C 1
ATOM 2861 O O . GLU A 1 380 ? 1.505 -0.476 5.906 1.00 96.00 380 GLU A O 1
ATOM 2866 N N . GLY A 1 381 ? 1.426 -2.703 6.085 1.00 97.56 381 GLY A N 1
ATOM 2867 C CA . GLY A 1 381 ? -0.016 -2.764 6.293 1.00 97.56 381 GLY A CA 1
ATOM 2868 C C . GLY A 1 381 ? -0.437 -2.775 7.764 1.00 97.56 381 GLY A C 1
ATOM 2869 O O . GLY A 1 381 ? 0.118 -3.530 8.575 1.00 97.56 381 GLY A O 1
ATOM 2870 N N . VAL A 1 382 ? -1.497 -2.031 8.107 1.00 98.19 382 VAL A N 1
ATOM 2871 C CA . VAL A 1 382 ? -2.154 -2.069 9.428 1.00 98.19 382 VAL A CA 1
ATOM 2872 C C . VAL A 1 382 ? -3.675 -2.114 9.312 1.00 98.19 382 VAL A C 1
ATOM 2874 O O . VAL A 1 382 ? -4.306 -1.307 8.648 1.00 98.19 382 VAL A O 1
ATOM 2877 N N . SER A 1 383 ? -4.317 -3.021 10.049 1.00 97.31 383 SER A N 1
ATOM 2878 C CA . SER A 1 383 ? -5.778 -3.011 10.179 1.00 97.31 383 SER A CA 1
ATOM 2879 C C . SER A 1 383 ? -6.240 -3.501 11.545 1.00 97.31 383 SER A C 1
ATOM 2881 O O . SER A 1 383 ? -5.601 -4.344 12.175 1.00 97.31 383 SER A O 1
ATOM 2883 N N . MET A 1 384 ? -7.386 -3.017 12.021 1.00 95.25 384 MET A N 1
ATOM 2884 C CA . MET A 1 384 ? -8.003 -3.547 13.238 1.00 95.25 384 MET A CA 1
ATOM 2885 C C . MET A 1 384 ? -8.567 -4.958 13.030 1.00 95.25 384 MET A C 1
ATOM 2887 O O . MET A 1 384 ? -9.302 -5.224 12.095 1.00 95.25 384 MET A O 1
ATOM 2891 N N . LEU A 1 385 ? -8.351 -5.887 13.954 1.00 95.25 385 LEU A N 1
ATOM 2892 C CA . LEU A 1 385 ? -9.104 -7.152 14.033 1.00 95.25 385 LEU A CA 1
ATOM 2893 C C . LEU A 1 385 ? -10.268 -7.076 15.030 1.00 95.25 385 LEU A C 1
ATOM 2895 O O . LEU A 1 385 ? -11.282 -7.760 14.859 1.00 95.25 385 LEU A O 1
ATOM 2899 N N . SER A 1 386 ? -10.144 -6.223 16.038 1.00 93.69 386 SER A N 1
ATOM 2900 C CA . SER A 1 386 ? -11.212 -5.798 16.940 1.00 93.69 386 SER A CA 1
ATOM 2901 C C . SER A 1 386 ? -10.782 -4.493 17.606 1.00 93.69 386 SER A C 1
ATOM 2903 O O . SER A 1 386 ? -9.668 -4.027 17.381 1.00 93.69 386 SER A O 1
ATOM 2905 N N . ASP A 1 387 ? -11.616 -3.960 18.491 1.00 91.31 387 ASP A N 1
ATOM 2906 C CA . ASP A 1 387 ? -11.270 -2.889 19.434 1.00 91.31 387 ASP A CA 1
ATOM 2907 C C . ASP A 1 387 ? -9.975 -3.128 20.241 1.00 91.31 387 ASP A C 1
ATOM 2909 O O . ASP A 1 387 ? -9.435 -2.194 20.799 1.00 91.31 387 ASP A O 1
ATOM 2913 N N . ARG A 1 388 ? -9.454 -4.357 20.318 1.00 94.19 388 ARG A N 1
ATOM 2914 C CA . ARG A 1 388 ? -8.296 -4.759 21.140 1.00 94.19 388 ARG A CA 1
ATOM 2915 C C . ARG A 1 388 ? -7.191 -5.428 20.340 1.00 94.19 388 ARG A C 1
ATOM 2917 O O . ARG A 1 388 ? -6.244 -5.952 20.927 1.00 94.19 388 ARG A O 1
ATOM 2924 N N . GLN A 1 389 ? -7.339 -5.526 19.024 1.00 96.44 389 GLN A N 1
ATOM 2925 C CA . GLN A 1 389 ? -6.417 -6.296 18.201 1.00 96.44 389 GLN A CA 1
ATOM 2926 C C . GLN A 1 389 ? -6.092 -5.569 16.911 1.00 96.44 389 GLN A C 1
ATOM 2928 O O . GLN A 1 389 ? -7.002 -5.129 16.214 1.00 96.44 389 GLN A O 1
ATOM 2933 N N . LEU A 1 390 ? -4.811 -5.546 16.557 1.00 97.69 390 LEU A N 1
ATOM 2934 C CA . LEU A 1 390 ? -4.330 -5.137 15.239 1.00 97.69 390 LEU A CA 1
ATOM 2935 C C . LEU A 1 390 ? -3.796 -6.353 14.484 1.00 97.69 390 LEU A C 1
ATOM 2937 O O . LEU A 1 390 ? -3.295 -7.308 15.087 1.00 97.69 390 LEU A O 1
ATOM 2941 N N . LEU A 1 391 ? -3.916 -6.303 13.164 1.00 98.44 391 LEU A N 1
ATOM 2942 C CA . LEU A 1 391 ? -3.170 -7.113 12.217 1.00 98.44 391 LEU A CA 1
ATOM 2943 C C . LEU A 1 391 ? -2.153 -6.206 11.531 1.00 98.44 391 LEU A C 1
ATOM 2945 O O . LEU A 1 391 ? -2.538 -5.171 10.994 1.00 98.44 391 LEU A O 1
ATOM 2949 N N . LEU A 1 392 ? -0.892 -6.623 11.546 1.00 98.56 392 LEU A N 1
ATOM 2950 C CA . LEU A 1 392 ? 0.205 -5.983 10.827 1.00 98.56 392 LEU A CA 1
ATOM 2951 C C . LEU A 1 392 ? 0.698 -6.922 9.729 1.00 98.56 392 LEU A C 1
ATOM 2953 O O . LEU A 1 392 ? 0.693 -8.142 9.944 1.00 98.56 392 LEU A O 1
ATOM 2957 N N . ALA A 1 393 ? 1.131 -6.371 8.599 1.00 98.25 393 ALA A N 1
ATOM 2958 C CA . ALA A 1 393 ? 1.748 -7.117 7.508 1.00 98.25 393 ALA A CA 1
ATOM 2959 C C . ALA A 1 393 ? 3.054 -6.463 7.056 1.00 98.25 393 ALA A C 1
ATOM 2961 O O . ALA A 1 393 ? 3.129 -5.239 6.964 1.00 98.25 393 ALA A O 1
ATOM 2962 N N . THR A 1 394 ? 4.063 -7.284 6.767 1.00 97.56 394 THR A N 1
ATOM 2963 C CA . THR A 1 394 ? 5.245 -6.827 6.029 1.00 97.56 394 THR A CA 1
ATOM 2964 C C . THR A 1 394 ? 5.000 -6.906 4.532 1.00 97.56 394 THR A C 1
ATOM 2966 O O . THR A 1 394 ? 4.285 -7.809 4.077 1.00 97.56 394 THR A O 1
ATOM 2969 N N . ASP A 1 395 ? 5.646 -6.039 3.764 1.00 93.81 395 ASP A N 1
ATOM 2970 C CA . ASP A 1 395 ? 5.774 -6.271 2.333 1.00 93.81 395 ASP A CA 1
ATOM 2971 C C . ASP A 1 395 ? 6.917 -7.247 2.023 1.00 93.81 395 ASP A C 1
ATOM 2973 O O . ASP A 1 395 ? 7.841 -7.440 2.816 1.00 93.81 395 ASP A O 1
ATOM 2977 N N . ASN A 1 396 ? 6.780 -7.991 0.927 1.00 95.50 396 ASN A N 1
ATOM 2978 C CA . ASN A 1 396 ? 7.756 -8.994 0.512 1.00 95.50 396 ASN A CA 1
ATOM 2979 C C . ASN A 1 396 ? 8.415 -8.677 -0.831 1.00 95.50 396 ASN A C 1
ATOM 2981 O O . ASN A 1 396 ? 9.166 -9.534 -1.315 1.00 95.50 396 ASN A O 1
ATOM 2985 N N . ASP A 1 397 ? 8.107 -7.534 -1.459 1.00 94.50 397 ASP A N 1
ATOM 2986 C CA . ASP A 1 397 ? 8.576 -7.165 -2.799 1.00 94.50 397 ASP A CA 1
ATOM 2987 C C . ASP A 1 397 ? 8.414 -8.319 -3.807 1.00 94.50 397 ASP A C 1
ATOM 2989 O O . ASP A 1 397 ? 9.292 -8.616 -4.632 1.00 94.50 397 ASP A O 1
ATOM 2993 N N . PHE A 1 398 ? 7.322 -9.078 -3.678 1.00 97.06 398 PHE A N 1
ATOM 2994 C CA . PHE A 1 398 ? 7.002 -10.254 -4.489 1.00 97.06 398 PHE A CA 1
ATOM 2995 C C . PHE A 1 398 ? 8.062 -11.367 -4.437 1.00 97.06 398 PHE A C 1
ATOM 2997 O O . PHE A 1 398 ? 8.212 -12.157 -5.380 1.00 97.06 398 PHE A O 1
ATOM 3004 N N . GLY A 1 399 ? 8.825 -11.434 -3.346 1.00 95.25 399 GLY A N 1
ATOM 3005 C CA . GLY A 1 399 ? 9.909 -12.388 -3.128 1.00 95.25 399 GLY A CA 1
ATOM 3006 C C . GLY A 1 399 ? 11.156 -12.105 -3.965 1.00 95.25 399 GLY A C 1
ATOM 3007 O O . GLY A 1 399 ? 12.056 -12.951 -4.032 1.00 95.25 399 GLY A O 1
ATOM 3008 N N . THR A 1 400 ? 11.241 -10.939 -4.614 1.00 94.38 400 THR A N 1
ATOM 3009 C CA . THR A 1 400 ? 12.356 -10.608 -5.513 1.00 94.38 400 THR A CA 1
ATOM 3010 C C . THR A 1 400 ? 13.697 -10.520 -4.782 1.00 94.38 400 THR A C 1
ATOM 3012 O O . THR A 1 400 ? 14.728 -10.815 -5.388 1.00 94.38 400 THR A O 1
ATOM 3015 N N . GLU A 1 401 ? 13.701 -10.255 -3.476 1.00 90.88 401 GLU A N 1
ATOM 3016 C CA . GLU A 1 401 ? 14.897 -10.285 -2.616 1.00 90.88 401 GLU A CA 1
ATOM 3017 C C . GLU A 1 401 ? 14.912 -11.471 -1.630 1.00 90.88 401 GLU A C 1
ATOM 3019 O O . GLU A 1 401 ? 15.786 -11.583 -0.773 1.00 90.88 401 GLU A O 1
ATOM 3024 N N . GLY A 1 402 ? 13.986 -12.423 -1.791 1.00 90.38 402 GLY A N 1
ATOM 3025 C CA . GLY A 1 402 ? 13.867 -13.606 -0.932 1.00 90.38 402 GLY A CA 1
ATOM 3026 C C . GLY A 1 402 ? 13.111 -13.375 0.379 1.00 90.38 402 GLY A C 1
ATOM 3027 O O . GLY A 1 402 ? 13.049 -14.303 1.189 1.00 90.38 402 GLY A O 1
ATOM 3028 N N . ALA A 1 403 ? 12.537 -12.185 0.572 1.00 92.00 403 ALA A N 1
ATOM 3029 C CA . ALA A 1 403 ? 11.605 -11.890 1.651 1.00 92.00 403 ALA A CA 1
ATOM 3030 C C . ALA A 1 403 ? 10.298 -12.694 1.502 1.00 92.00 403 ALA A C 1
ATOM 3032 O O . ALA A 1 403 ? 9.904 -13.086 0.401 1.00 92.00 403 ALA A O 1
ATOM 3033 N N . GLU A 1 404 ? 9.637 -12.949 2.629 1.00 94.50 404 GLU A N 1
ATOM 3034 C CA . GLU A 1 404 ? 8.308 -13.561 2.702 1.00 94.50 404 GLU A CA 1
ATOM 3035 C C . GLU A 1 404 ? 7.396 -12.618 3.485 1.00 94.50 404 GLU A C 1
ATOM 3037 O O . GLU A 1 404 ? 7.847 -12.009 4.459 1.00 94.50 404 GLU A O 1
ATOM 3042 N N . THR A 1 405 ? 6.119 -12.529 3.108 1.00 97.12 405 THR A N 1
ATOM 3043 C CA . THR A 1 405 ? 5.162 -11.710 3.859 1.00 97.12 405 THR A CA 1
ATOM 3044 C C . THR A 1 405 ? 4.983 -12.313 5.245 1.00 97.12 405 THR A C 1
ATOM 3046 O O . THR A 1 405 ? 4.763 -13.519 5.403 1.00 97.12 405 THR A O 1
ATOM 3049 N N . ARG A 1 406 ? 5.031 -11.473 6.275 1.00 97.94 406 ARG A N 1
ATOM 3050 C CA . ARG A 1 406 ? 4.774 -11.879 7.655 1.00 97.94 406 ARG A CA 1
ATOM 3051 C C . ARG A 1 406 ? 3.580 -11.136 8.199 1.00 97.94 406 ARG A C 1
ATOM 3053 O O . ARG A 1 406 ? 3.408 -9.952 7.949 1.00 97.94 406 ARG A O 1
ATOM 3060 N N . PHE A 1 407 ? 2.767 -11.849 8.971 1.00 98.56 407 PHE A N 1
ATOM 3061 C CA . PHE A 1 407 ? 1.587 -11.286 9.609 1.00 98.56 407 PHE A CA 1
ATOM 3062 C C . PHE A 1 407 ? 1.711 -11.370 11.120 1.00 98.56 407 PHE A C 1
ATOM 3064 O O . PHE A 1 407 ? 1.967 -12.445 11.668 1.00 98.56 407 PHE A O 1
ATOM 3071 N N . TYR A 1 408 ? 1.428 -10.268 11.801 1.00 98.56 408 TYR A N 1
ATOM 3072 C CA . TYR A 1 408 ? 1.489 -10.187 13.254 1.00 98.56 408 TYR A CA 1
ATOM 3073 C C . TYR A 1 408 ? 0.137 -9.765 13.808 1.00 98.56 408 TYR A C 1
ATOM 3075 O O . TYR A 1 408 ? -0.438 -8.764 13.393 1.00 98.56 408 TYR A O 1
ATOM 3083 N N . ARG A 1 409 ? -0.380 -10.529 14.772 1.00 98.44 409 ARG A N 1
ATOM 3084 C CA . ARG A 1 409 ? -1.487 -10.079 15.614 1.00 98.44 409 ARG A CA 1
ATOM 3085 C C . ARG A 1 409 ? -0.916 -9.409 16.852 1.00 98.44 409 ARG A C 1
ATOM 3087 O O . ARG A 1 409 ? -0.261 -10.081 17.647 1.00 98.44 409 ARG A O 1
ATOM 3094 N N . VAL A 1 410 ? -1.250 -8.142 17.052 1.00 98.12 410 VAL A N 1
ATOM 3095 C CA . VAL A 1 410 ? -0.967 -7.408 18.290 1.00 98.12 410 VAL A CA 1
ATOM 3096 C C . VAL A 1 410 ? -2.245 -7.377 19.118 1.00 98.12 410 VAL A C 1
ATOM 3098 O O . VAL A 1 410 ? -3.301 -7.036 18.594 1.00 98.12 410 VAL A O 1
ATOM 3101 N N . THR A 1 411 ? -2.189 -7.805 20.380 1.00 96.94 411 THR A N 1
ATOM 3102 C CA . THR A 1 411 ? -3.346 -7.843 21.291 1.00 96.94 411 THR A CA 1
ATOM 3103 C C . THR A 1 411 ? -3.100 -6.962 22.505 1.00 96.94 411 THR A C 1
ATOM 3105 O O . THR A 1 411 ? -2.090 -7.133 23.187 1.00 96.94 411 THR A O 1
ATOM 3108 N N . PHE A 1 412 ? -4.053 -6.083 22.796 1.00 95.06 412 PHE A N 1
ATOM 3109 C CA . PHE A 1 412 ? -3.994 -5.122 23.891 1.00 95.06 412 PHE A CA 1
ATOM 3110 C C . PHE A 1 412 ? -4.888 -5.538 25.070 1.00 95.06 412 PHE A C 1
ATOM 3112 O O . PHE A 1 412 ? -5.958 -6.136 24.897 1.00 95.06 412 PHE A O 1
ATOM 3119 N N . ASP A 1 413 ? -4.458 -5.193 26.286 1.00 91.31 413 ASP A N 1
ATOM 3120 C CA . ASP A 1 413 ? -5.174 -5.506 27.535 1.00 91.31 413 ASP A CA 1
ATOM 3121 C C . ASP A 1 413 ? -6.448 -4.673 27.732 1.00 91.31 413 ASP A C 1
ATOM 3123 O O . ASP A 1 413 ? -7.365 -5.070 28.460 1.00 91.31 413 ASP A O 1
ATOM 3127 N N . ALA A 1 414 ? -6.533 -3.532 27.055 1.00 87.94 414 ALA A N 1
ATOM 3128 C CA . ALA A 1 414 ? -7.693 -2.656 26.991 1.00 87.94 414 ALA A CA 1
ATOM 3129 C C . ALA A 1 414 ? -8.064 -2.422 25.521 1.00 87.94 414 ALA A C 1
ATOM 3131 O O . ALA A 1 414 ? -7.219 -2.650 24.651 1.00 87.94 414 ALA A O 1
ATOM 3132 N N . PRO A 1 415 ? -9.313 -2.018 25.226 1.00 87.19 415 PRO A N 1
ATOM 3133 C CA . PRO A 1 415 ? -9.621 -1.482 23.912 1.00 87.19 415 PRO A CA 1
ATOM 3134 C C . PRO A 1 415 ? -8.651 -0.345 23.606 1.00 87.19 415 PRO A C 1
ATOM 3136 O O . PRO A 1 415 ? -8.280 0.381 24.534 1.00 87.19 415 PRO A O 1
ATOM 3139 N N . LEU A 1 416 ? -8.243 -0.262 22.341 1.00 79.50 416 LEU A N 1
ATOM 3140 C CA . LEU A 1 416 ? -7.666 0.932 21.757 1.00 79.50 416 LEU A CA 1
ATOM 3141 C C . LEU A 1 416 ? -8.693 2.021 22.004 1.00 79.50 416 LEU A C 1
ATOM 3143 O O . LEU A 1 416 ? -9.793 1.976 21.403 1.00 79.50 416 LEU A O 1
#

Radius of gyration: 21.21 Å; chains: 1; bounding box: 63×48×59 Å

Secondary structure (DSSP, 8-state):
-----------------------------------PPPPP----S-----EEEEEB--PPEEEEEEETTEEEEEE----SEEE--TTSPTTEEEEE--S---EEHHHHHHHH--GGGGGGTTSTT-EE-SSTT---EEEEEEE-SSBEEEEEEEE-EETTEE-BSSPPTT-HHHHHS-EE-TTSPBPPP-TTB--EEEEEE-TTS-EEEEETTTTEEEEE-TTSBEEEEEEETT---TTEEEEE-GGGGGSBTTB-EEEEEE-TTS-EEEEEESSPPTTS-SSEEEEEEEETTT--EEEEEEEEPPPGGG-HHHHHHS---GGG-EEEEEEEEETTEEEEEEE-SS-EEEEEEE-SSSEEPPEEEEEEGGG-TTS-S-EEEEEEEETTEEEEEE--GGGTTS----EEEEE-SS--

pLDDT: mean 87.95, std 20.21, range [24.19, 98.75]

Sequence (416 aa):
MVGLVPATQKRLRWPRICGVDAVRRRTRLVSGWPGRAPAMTFREGRVGNPKVTELKWRDAPLASVRTPKGKLRLTLGLGSGLSRRDSDPPGIVWAIGDRGPNLKIKTAMKTYGLDHLAPLAERDGAKVLPLPDFQPCLAQLRAGKKRMHLERIVPLEGPDGPLSGRAPAGSAEAAMEPIFDLAGRVLPSDPAGVDTEGVAAAPDGTFWVCEEYGPSLMQVGPEGAVLRRWTPEGHTLAGAQALLPAAAQRRRLNRGFEGLAVSGDGAAIYAVFQSGFEGEAHETTAIWKLDAVSGALLATYDYPFDAPDSFTADAAADSVEGKDLKVCDLSWVAPHRLLVLERVSLSARIYAVDVAAPGRLAKTLVFSTDDHPEIAPDLEGVSMLSDRQLLLATDNDFGTEGAETRFYRVTFDAPL